Protein AF-A0AAX6MGK2-F1 (afdb_monomer)

Nearest PDB structures (foldseek):
  4ege-assembly1_A-2  TM=8.512E-01  e=3.157E-15  Mycobacterium ulcerans Agy99
  3q6d-assembly2_B  TM=7.902E-01  e=2.989E-15  Bacillus anthracis str. Ames
  2zsg-assembly1_A  TM=7.631E-01  e=6.710E-13  Thermotoga maritima
  5cnx-assembly1_C  TM=7.993E-01  e=3.656E-12  Escherichia coli K-12
  2zsg-assembly1_B  TM=7.264E-01  e=1.293E-12  Thermotoga maritima

Organism: NCBI:txid292717

Solvent-accessible surface area (backbone atoms only — not comparable to full-atom values): 29404 Å² total; per-residue (Å²): 134,86,83,88,82,92,86,81,92,78,87,82,80,83,76,84,64,81,64,64,61,55,55,52,50,52,51,51,52,51,52,48,49,52,51,48,51,51,50,54,50,47,64,74,63,58,76,74,76,64,63,60,71,60,34,34,48,45,17,34,57,49,33,68,72,65,62,68,50,51,75,73,42,61,81,86,51,63,67,53,32,52,50,52,36,19,52,40,15,45,23,30,58,76,68,75,37,58,30,40,39,38,40,65,29,58,70,30,27,64,47,38,69,34,40,33,55,78,77,40,78,84,62,93,65,95,68,70,51,34,46,37,42,27,56,42,69,46,98,87,67,52,58,35,50,46,68,35,33,38,34,45,48,93,46,49,72,57,64,71,67,57,70,52,67,67,94,57,99,61,84,50,67,49,66,32,56,97,89,52,60,60,42,48,50,55,56,70,28,81,89,34,42,64,56,74,71,72,43,95,84,60,57,57,31,32,34,37,43,94,84,45,56,65,70,56,57,49,43,36,36,73,52,52,37,43,67,44,66,78,49,72,61,48,52,45,55,74,49,56,70,51,74,60,53,48,31,42,52,46,22,41,43,50,45,52,54,44,40,54,59,28,31,57,84,42,66,58,66,61,38,28,26,45,55,54,35,52,37,50,51,51,32,44,46,74,75,72,50,56,81,71,48,68,46,43,27,56,52,81,45,47,77,35,94,84,56,62,101,78,67,43,68,59,60,42,48,56,54,39,39,37,37,37,43,36,23,47,70,44,73,44,47,46,72,52,72,39,83,55,75,61,66,68,61,46,52,51,52,52,51,54,51,49,48,52,52,50,12,23,52,44,20,58,71,40,77,46,92,94,53,48,66,64,57,24,38,50,37,22,48,47,47,33,38,78,72,72,45,43,88,73,65,84,68,76,64,57,51,30,68,55,91,43,72,78,44,90,82,93,77,76,71,81,52,58,54,73,44,55,46,53,68,78,59,58,74,57,57,53,74,67,52,64,84,58,91,86,92,78,84,78,83,47,76,69,53,53,50,50,49,54,50,47,52,51,46,53,53,45,52,73,73,35,67,72,60,41,56,55,52,51,59,55,59,74,72,52,91,83,64,90,60,57,68,68,52,48,62,51,50,50,54,51,51,52,53,52,49,57,49,51,52,54,34,60,75,67,75,56,130

Secondary structure (DSSP, 8-state):
-----------------THHHHHHHHHHHHHHHHHHHHHHHHHHH--PPP-HHHHHHHHHHHHTT--GGGTT--PPPHHHHHHHHHHHHHHHHHTT-SEEEE-SSHHHHHHHS--HHHH-SSS--SS--EEEEEEEE-TTS-EEEEEEEEEEGGGHHHHHHS----SSSS-EEEEE-TTS-HHHHHHHSTTTHHHHHHSTTPPPEEEEPTTS-HHHHHHHHHTT-EEE---HHHHHHHHS--HHHHHHHHHHHHHHHHHHHHHGGG--TT-BHHHHHHHHHHHHHHTTPPP-EEEEEEGGGGGSTT--TT-S-PBP-TT-EEEEEEEESEEEEEEEE-S-S-HHHHHHHHHHHHHHHHHHHHHHHT--TT--HHHHHHHHHHHHHHTT-GGG--S-S--B-SSSS-B--SS------TTTTTTTTTHHHHHHHTTS--S-PPPPHHHHHHHHHHHHHHHHHHH-HHHHHHHHHHHTT-TT-TTHHHHHHHHHHHHHHHHHHHHHHHHTT--

Foldseek 3Di:
DDDDDDDDDDDDDDDPDPVVVVVVVVVVVVVVVVVVVVVVVVVVPPPDADPLVQLLVQLQVLLVVDLCLCVLADDDDLVVLQVLLQLLLVLCVVVVAFKEKEDADLVCCSNFVGHPCLVPVPDDDPFDKMKIWGWDQDPVRRTGTDIAIEGAPVCLVVVQVRPGRDPDPGHHYQHDYPPDLSLLSVCVDPSCVCVVPPDDLQAHEYEYEPPPDPVVQVSNVVSRHRYDYDDPSNLVSQLDDDPNQVSVQSSQQVSLLSSCVSSVVSDDWFQWQQSSQVSSVSSCVSSPFAFDDKGKAWDPQVLPVVGDPPGGGDTDDQQIWMWIWGDRLETAIDTDGHDDDDPVVSVVVVVVLVLLLQLLVQLVVQPDPPRWLVNSQCSSLVSCVVVVNNVSPDDGQAAGHGSDHHDDDPTDDDDGNSSPNHVVVPQCVCVVVVVDDDDDDDDDPVNVVVVVVVVVLSVCVVPDVVVNVVVVVVVVPDPPDPPPPVVVVVVVVVVVVVVVVVVVCVVVVND

pLDDT: mean 74.24, std 23.6, range [22.73, 98.5]

Structure (mmCIF, N/CA/C/O backbone):
data_AF-A0AAX6MGK2-F1
#
_entry.id   AF-A0AAX6MGK2-F1
#
loop_
_atom_site.group_PDB
_atom_site.id
_atom_site.type_symbol
_atom_site.label_atom_id
_atom_site.label_alt_id
_atom_site.label_comp_id
_atom_site.label_asym_id
_atom_site.label_entity_id
_atom_site.label_seq_id
_atom_site.pdbx_PDB_ins_code
_atom_site.Cartn_x
_atom_site.Cartn_y
_atom_site.Cartn_z
_atom_site.occupancy
_atom_site.B_iso_or_equiv
_atom_site.auth_seq_id
_atom_site.auth_comp_id
_atom_site.auth_asym_id
_atom_site.auth_atom_id
_atom_site.pdbx_PDB_model_num
ATOM 1 N N . MET A 1 1 ? 2.601 -16.522 -126.688 1.00 38.81 1 MET A N 1
ATOM 2 C CA . MET A 1 1 ? 3.956 -15.929 -126.690 1.00 38.81 1 MET A CA 1
ATOM 3 C C . MET A 1 1 ? 4.496 -15.977 -125.257 1.00 38.81 1 MET A C 1
ATOM 5 O O . MET A 1 1 ? 4.706 -14.952 -124.638 1.00 38.81 1 MET A O 1
ATOM 9 N N . GLU A 1 2 ? 4.500 -17.105 -124.550 1.00 38.69 2 GLU A N 1
ATOM 10 C CA . GLU A 1 2 ? 5.307 -18.307 -124.795 1.00 38.69 2 GLU A CA 1
ATOM 11 C C . GLU A 1 2 ? 6.784 -17.973 -125.026 1.00 38.69 2 GLU A C 1
ATOM 13 O O . GLU A 1 2 ? 7.173 -17.649 -126.139 1.00 38.69 2 GLU A O 1
ATOM 18 N N . GLN A 1 3 ? 7.592 -18.045 -123.965 1.00 37.66 3 GLN A N 1
ATOM 19 C CA . GLN A 1 3 ? 8.682 -19.017 -123.922 1.00 37.66 3 GLN A CA 1
ATOM 20 C C . GLN A 1 3 ? 9.239 -19.191 -122.505 1.00 37.66 3 GLN A C 1
ATOM 22 O O . GLN A 1 3 ? 9.618 -18.255 -121.807 1.00 37.66 3 GLN A O 1
ATOM 27 N N . LEU A 1 4 ? 9.254 -20.461 -122.115 1.00 42.53 4 LEU A N 1
ATOM 28 C CA . LEU A 1 4 ? 9.792 -21.039 -120.896 1.00 42.53 4 LEU A CA 1
ATOM 29 C C . LEU A 1 4 ? 11.324 -20.984 -120.885 1.00 42.53 4 LEU A C 1
ATOM 31 O O . LEU A 1 4 ? 11.965 -21.328 -121.879 1.00 42.53 4 LEU A O 1
ATOM 35 N N . ARG A 1 5 ? 11.920 -20.754 -119.711 1.00 41.34 5 ARG A N 1
ATOM 36 C CA . ARG A 1 5 ? 13.213 -21.370 -119.383 1.00 41.34 5 ARG A CA 1
ATOM 37 C C . ARG A 1 5 ? 13.303 -21.716 -117.898 1.00 41.34 5 ARG A C 1
ATOM 39 O O . ARG A 1 5 ? 13.299 -20.848 -117.035 1.00 41.34 5 ARG A O 1
ATOM 46 N N . ARG A 1 6 ? 13.349 -23.027 -117.645 1.00 42.84 6 ARG A N 1
ATOM 47 C CA . ARG A 1 6 ? 13.585 -23.690 -116.356 1.00 42.84 6 ARG A CA 1
ATOM 48 C C . ARG A 1 6 ? 14.959 -23.344 -115.774 1.00 42.84 6 ARG A C 1
ATOM 50 O O . ARG A 1 6 ? 15.921 -23.272 -116.535 1.00 42.84 6 ARG A O 1
ATOM 57 N N . LYS A 1 7 ? 15.023 -23.266 -114.441 1.00 35.41 7 LYS A N 1
ATOM 58 C CA . LYS A 1 7 ? 16.108 -23.666 -113.511 1.00 35.41 7 LYS A CA 1
ATOM 59 C C . LYS A 1 7 ? 15.671 -23.235 -112.106 1.00 35.41 7 LYS A C 1
ATOM 61 O O . LYS A 1 7 ? 15.068 -22.182 -111.979 1.00 35.41 7 LYS A O 1
ATOM 66 N N . ASP A 1 8 ? 15.955 -23.887 -110.995 1.00 35.25 8 ASP A N 1
ATOM 67 C CA . ASP A 1 8 ? 16.291 -25.261 -110.640 1.00 35.25 8 ASP A CA 1
ATOM 68 C C . ASP A 1 8 ? 15.929 -25.337 -109.145 1.00 35.25 8 ASP A C 1
ATOM 70 O O . ASP A 1 8 ? 16.086 -24.361 -108.406 1.00 35.25 8 ASP A O 1
ATOM 74 N N . SER A 1 9 ? 15.391 -26.465 -108.696 1.00 43.41 9 SER A N 1
ATOM 75 C CA . SER A 1 9 ? 15.023 -26.699 -107.300 1.00 43.41 9 SER A CA 1
ATOM 76 C C . SER A 1 9 ? 16.259 -26.834 -106.410 1.00 43.41 9 SER A C 1
ATOM 78 O O . SER A 1 9 ? 17.111 -27.680 -106.677 1.00 43.41 9 SER A O 1
ATOM 80 N N . SER A 1 10 ? 16.305 -26.123 -105.281 1.00 35.56 10 SER A N 1
ATOM 81 C CA . SER A 1 10 ? 17.095 -26.576 -104.131 1.00 35.56 10 SER A CA 1
ATOM 82 C C . SER A 1 10 ? 16.361 -26.282 -102.822 1.00 35.56 10 SER A C 1
ATOM 84 O O . SER A 1 10 ? 16.003 -25.148 -102.514 1.00 35.56 10 SER A O 1
ATOM 86 N N . SER A 1 11 ? 16.083 -27.347 -102.068 1.00 44.97 11 SER A N 1
ATOM 87 C CA . SER A 1 11 ? 15.509 -27.295 -100.727 1.00 44.97 11 SER A CA 1
ATOM 88 C C . SER A 1 11 ? 16.603 -26.946 -99.714 1.00 44.97 11 SER A C 1
ATOM 90 O O . SER A 1 11 ? 17.509 -27.753 -99.483 1.00 44.97 11 SER A O 1
ATOM 92 N N . SER A 1 12 ? 16.523 -25.787 -99.062 1.00 36.66 12 SER A N 1
ATOM 93 C CA . SER A 1 12 ? 17.403 -25.466 -97.937 1.00 36.66 12 SER A CA 1
ATOM 94 C C . SER A 1 12 ? 16.813 -26.002 -96.629 1.00 36.66 12 SER A C 1
ATOM 96 O O . SER A 1 12 ? 15.863 -25.443 -96.083 1.00 36.66 12 SER A O 1
ATOM 98 N N . ARG A 1 13 ? 17.403 -27.077 -96.092 1.00 44.59 13 ARG A N 1
ATOM 99 C CA . ARG A 1 13 ? 17.246 -27.465 -94.682 1.00 44.59 13 ARG A CA 1
ATOM 100 C C . ARG A 1 13 ? 17.806 -26.341 -93.802 1.00 44.59 13 ARG A C 1
ATOM 102 O O . ARG A 1 13 ? 19.008 -26.083 -93.836 1.00 44.59 13 ARG A O 1
ATOM 109 N N . HIS A 1 14 ? 16.967 -25.700 -92.991 1.00 41.91 14 HIS A N 1
ATOM 110 C CA . HIS A 1 14 ? 17.429 -24.814 -91.921 1.00 41.91 14 HIS A CA 1
ATOM 111 C C . HIS A 1 14 ? 18.145 -25.635 -90.838 1.00 41.91 14 HIS A C 1
ATOM 113 O O . HIS A 1 14 ? 17.518 -26.298 -90.016 1.00 41.91 14 HIS A O 1
ATOM 119 N N . ARG A 1 15 ? 19.482 -25.589 -90.836 1.00 45.56 15 ARG A N 1
ATOM 120 C CA . ARG A 1 15 ? 20.291 -25.941 -89.664 1.00 45.56 15 ARG A CA 1
ATOM 121 C C . ARG A 1 15 ? 20.139 -24.828 -88.629 1.00 45.56 15 ARG A C 1
ATOM 123 O O . ARG A 1 15 ? 20.604 -23.713 -88.849 1.00 45.56 15 ARG A O 1
ATOM 130 N N . VAL A 1 16 ? 19.515 -25.143 -87.497 1.00 47.78 16 VAL A N 1
ATOM 131 C CA . VAL A 1 16 ? 19.568 -24.319 -86.283 1.00 47.78 16 VAL A CA 1
ATOM 132 C C . VAL A 1 16 ? 21.021 -24.306 -85.803 1.00 47.78 16 VAL A C 1
ATOM 134 O O . VAL A 1 16 ? 21.562 -25.339 -85.417 1.00 47.78 16 VAL A O 1
ATOM 137 N N . GLY A 1 17 ? 21.683 -23.153 -85.903 1.00 44.97 17 GLY A N 1
ATOM 138 C CA . GLY A 1 17 ? 23.066 -22.982 -85.461 1.00 44.97 17 GLY A CA 1
ATOM 139 C C . GLY A 1 17 ? 23.218 -23.081 -83.931 1.00 44.97 17 GLY A C 1
ATOM 140 O O . GLY A 1 17 ? 22.288 -22.736 -83.197 1.00 44.97 17 GLY A O 1
ATOM 141 N N . PRO A 1 18 ? 24.404 -23.471 -83.424 1.00 51.97 18 PRO A N 1
ATOM 142 C CA . PRO A 1 18 ? 24.682 -23.738 -82.003 1.00 51.97 18 PRO A CA 1
ATOM 143 C C . PRO A 1 18 ? 24.694 -22.481 -81.106 1.00 51.97 18 PRO A C 1
ATOM 145 O O . PRO A 1 18 ? 25.080 -22.541 -79.941 1.00 51.97 18 PRO A O 1
ATOM 148 N N . HIS A 1 19 ? 24.279 -21.325 -81.627 1.00 51.34 19 HIS A N 1
ATOM 149 C CA . HIS A 1 19 ? 24.293 -20.054 -80.904 1.00 51.34 19 HIS A CA 1
ATOM 150 C C . HIS A 1 19 ? 23.046 -19.821 -80.036 1.00 51.34 19 HIS A C 1
ATOM 152 O O . HIS A 1 19 ? 23.137 -19.098 -79.047 1.00 51.34 19 HIS A O 1
ATOM 158 N N . ARG A 1 20 ? 21.903 -20.463 -80.332 1.00 52.72 20 ARG A N 1
ATOM 159 C CA . ARG A 1 20 ? 20.677 -20.316 -79.517 1.00 52.72 20 ARG A CA 1
ATOM 160 C C . ARG A 1 20 ? 20.746 -21.045 -78.169 1.00 52.72 20 ARG A C 1
ATOM 162 O O . ARG A 1 20 ? 20.184 -20.556 -77.197 1.00 52.72 20 ARG A O 1
ATOM 169 N N . SER A 1 21 ? 21.459 -22.169 -78.084 1.00 55.44 21 SER A N 1
ATOM 170 C CA . SER A 1 21 ? 21.598 -22.944 -76.841 1.00 55.44 21 SER A CA 1
ATOM 171 C C . SER A 1 21 ? 22.522 -22.269 -75.825 1.00 55.44 21 SER A C 1
ATOM 173 O O . SER A 1 21 ? 22.240 -22.297 -74.632 1.00 55.44 21 SER A O 1
ATOM 175 N N . ARG A 1 22 ? 23.584 -21.592 -76.282 1.00 56.94 22 ARG A N 1
ATOM 176 C CA . ARG A 1 22 ? 24.509 -20.856 -75.402 1.00 56.94 22 ARG A CA 1
ATOM 177 C C . ARG A 1 22 ? 23.840 -19.673 -74.696 1.00 56.94 22 ARG A C 1
ATOM 179 O O . ARG A 1 22 ? 24.077 -19.478 -73.511 1.00 56.94 22 ARG A O 1
ATOM 186 N N . GLY A 1 23 ? 22.967 -18.935 -75.387 1.00 66.31 23 GLY A N 1
ATOM 187 C CA . GLY A 1 23 ? 22.207 -17.833 -74.781 1.00 66.31 23 GLY A CA 1
ATOM 188 C C . GLY A 1 23 ? 21.216 -18.299 -73.708 1.00 66.31 23 GLY A C 1
ATOM 189 O O . GLY A 1 23 ? 21.108 -17.668 -72.661 1.00 66.31 23 GLY A O 1
ATOM 190 N N . LEU A 1 24 ? 20.555 -19.441 -73.929 1.00 68.31 24 LEU A N 1
ATOM 191 C CA . LEU A 1 24 ? 19.639 -20.052 -72.956 1.00 68.31 24 LEU A CA 1
ATOM 192 C C . LEU A 1 24 ? 20.361 -20.548 -71.697 1.00 68.31 24 LEU A C 1
ATOM 194 O O . LEU A 1 24 ? 19.859 -20.357 -70.595 1.00 68.31 24 LEU A O 1
ATOM 198 N N . VAL A 1 25 ? 21.552 -21.135 -71.846 1.00 73.25 25 VAL A N 1
ATOM 199 C CA . VAL A 1 25 ? 22.365 -21.581 -70.702 1.00 73.25 25 VAL A CA 1
ATOM 200 C C . VAL A 1 25 ? 22.858 -20.388 -69.880 1.00 73.25 25 VAL A C 1
ATOM 202 O O . VAL A 1 25 ? 22.762 -20.416 -68.658 1.00 73.25 25 VAL A O 1
ATOM 205 N N . ILE A 1 26 ? 23.317 -19.312 -70.528 1.00 75.94 26 ILE A N 1
ATOM 206 C CA . ILE A 1 26 ? 23.750 -18.091 -69.828 1.00 75.94 26 ILE A CA 1
ATOM 207 C C . ILE A 1 26 ? 22.575 -17.440 -69.083 1.00 75.94 26 ILE A C 1
ATOM 209 O O . ILE A 1 26 ? 22.723 -17.060 -67.923 1.00 75.94 26 ILE A O 1
ATOM 213 N N . ALA A 1 27 ? 21.396 -17.363 -69.707 1.00 78.38 27 ALA A N 1
ATOM 214 C CA . ALA A 1 27 ? 20.196 -16.830 -69.064 1.00 78.38 27 ALA A CA 1
ATOM 215 C C . ALA A 1 27 ? 19.750 -17.681 -67.861 1.00 78.38 27 ALA A C 1
ATOM 217 O O . ALA A 1 27 ? 19.409 -17.128 -66.818 1.00 78.38 27 ALA A O 1
ATOM 218 N N . ALA A 1 28 ? 19.806 -19.012 -67.968 1.00 79.94 28 ALA A N 1
ATOM 219 C CA . ALA A 1 28 ? 19.473 -19.915 -66.867 1.00 79.94 28 ALA A CA 1
ATOM 220 C C . ALA A 1 28 ? 20.452 -19.783 -65.688 1.00 79.94 28 ALA A C 1
ATOM 222 O O . ALA A 1 28 ? 20.023 -19.755 -64.538 1.00 79.94 28 ALA A O 1
ATOM 223 N N . VAL A 1 29 ? 21.754 -19.637 -65.962 1.00 82.56 29 VAL A N 1
ATOM 224 C CA . VAL A 1 29 ? 22.772 -19.411 -64.924 1.00 82.56 29 VAL A CA 1
ATOM 225 C C . VAL A 1 29 ? 22.572 -18.055 -64.246 1.00 82.56 29 VAL A C 1
ATOM 227 O O . VAL A 1 29 ? 22.655 -17.978 -63.024 1.00 82.56 29 VAL A O 1
ATOM 230 N N . LEU A 1 30 ? 22.265 -16.993 -64.995 1.00 82.44 30 LEU A N 1
ATOM 231 C CA . LEU A 1 30 ? 21.985 -15.674 -64.415 1.00 82.44 30 LEU A CA 1
ATOM 232 C C . LEU A 1 30 ? 20.725 -15.687 -63.544 1.00 82.44 30 LEU A C 1
ATOM 234 O O . LEU A 1 30 ? 20.763 -15.184 -62.426 1.00 82.44 30 LEU A O 1
ATOM 238 N N . LEU A 1 31 ? 19.640 -16.309 -64.010 1.00 84.19 31 LEU A N 1
ATOM 239 C CA . LEU A 1 31 ? 18.410 -16.449 -63.228 1.00 84.19 31 LEU A CA 1
ATOM 240 C C . LEU A 1 31 ? 18.627 -17.293 -61.970 1.00 84.19 31 LEU A C 1
ATOM 242 O O . LEU A 1 31 ? 18.118 -16.933 -60.915 1.00 84.19 31 LEU A O 1
ATOM 246 N N . PHE A 1 32 ? 19.421 -18.362 -62.053 1.00 87.00 32 PHE A N 1
ATOM 247 C CA . PHE A 1 32 ? 19.792 -19.159 -60.886 1.00 87.00 32 PHE A CA 1
ATOM 248 C C . PHE A 1 32 ? 20.632 -18.355 -59.890 1.00 87.00 32 PHE A C 1
ATOM 250 O O . PHE A 1 32 ? 20.370 -18.427 -58.698 1.00 87.00 32 PHE A O 1
ATOM 257 N N . ASN A 1 33 ? 21.592 -17.548 -60.351 1.00 83.81 33 ASN A N 1
ATOM 258 C CA . ASN A 1 33 ? 22.392 -16.697 -59.466 1.00 83.81 33 ASN A CA 1
ATOM 259 C C . ASN A 1 33 ? 21.555 -15.586 -58.824 1.00 83.81 33 ASN A C 1
ATOM 261 O O . ASN A 1 33 ? 21.722 -15.324 -57.641 1.00 83.81 33 ASN A O 1
ATOM 265 N N . ILE A 1 34 ? 20.627 -14.968 -59.559 1.00 86.31 34 ILE A N 1
ATOM 266 C CA . ILE A 1 34 ? 19.696 -13.975 -59.003 1.00 86.31 34 ILE A CA 1
ATOM 267 C C . ILE A 1 34 ? 18.765 -14.637 -57.983 1.00 86.31 34 ILE A C 1
ATOM 269 O O . ILE A 1 34 ? 18.594 -14.107 -56.891 1.00 86.31 34 ILE A O 1
ATOM 273 N N . ALA A 1 35 ? 18.213 -15.812 -58.298 1.00 83.56 35 ALA A N 1
ATOM 274 C CA . ALA A 1 35 ? 17.370 -16.569 -57.380 1.00 83.56 35 ALA A CA 1
ATOM 275 C C . ALA A 1 35 ? 18.150 -17.001 -56.130 1.00 83.56 35 ALA A C 1
ATOM 277 O O . ALA A 1 35 ? 17.663 -16.812 -55.022 1.00 83.56 35 ALA A O 1
ATOM 278 N N . TRP A 1 36 ? 19.380 -17.495 -56.287 1.00 81.56 36 TRP A N 1
ATOM 279 C CA . TRP A 1 36 ? 20.270 -17.880 -55.193 1.00 81.56 36 TRP A CA 1
ATOM 280 C C . TRP A 1 36 ? 20.634 -16.686 -54.312 1.00 81.56 36 TRP A C 1
ATOM 282 O O . TRP A 1 36 ? 20.471 -16.767 -53.103 1.00 81.56 36 TRP A O 1
ATOM 292 N N . LEU A 1 37 ? 21.034 -15.557 -54.907 1.00 79.94 37 LEU A N 1
ATOM 293 C CA . LEU A 1 37 ? 21.334 -14.321 -54.181 1.00 79.94 37 LEU A CA 1
ATOM 294 C C . LEU A 1 37 ? 20.099 -13.778 -53.462 1.00 79.94 37 LEU A C 1
ATOM 296 O O . LEU A 1 37 ? 20.199 -13.368 -52.310 1.00 79.94 37 LEU A O 1
ATOM 300 N N . SER A 1 38 ? 18.928 -13.820 -54.105 1.00 72.06 38 SER A N 1
ATOM 301 C CA . SER A 1 38 ? 17.669 -13.427 -53.473 1.00 72.06 38 SER A CA 1
ATOM 302 C C . SER A 1 38 ? 17.308 -14.367 -52.324 1.00 72.06 38 SER A C 1
ATOM 304 O O . SER A 1 38 ? 16.946 -13.896 -51.256 1.00 72.06 38 SER A O 1
ATOM 306 N N . TRP A 1 39 ? 17.506 -15.678 -52.474 1.00 72.56 39 TRP A N 1
ATOM 307 C CA . TRP A 1 39 ? 17.258 -16.677 -51.437 1.00 72.56 39 TRP A CA 1
ATOM 308 C C . TRP A 1 39 ? 18.215 -16.510 -50.253 1.00 72.56 39 TRP A C 1
ATOM 310 O O . TRP A 1 39 ? 17.771 -16.508 -49.109 1.00 72.56 39 TRP A O 1
ATOM 320 N N . THR A 1 40 ? 19.514 -16.311 -50.496 1.00 66.88 40 THR A N 1
ATOM 321 C CA . THR A 1 40 ? 20.500 -16.057 -49.435 1.00 66.88 40 THR A CA 1
ATOM 322 C C . THR A 1 40 ? 20.258 -14.724 -48.746 1.00 66.88 40 THR A C 1
ATOM 324 O O . THR A 1 40 ? 20.380 -14.651 -47.530 1.00 66.88 40 THR A O 1
ATOM 327 N N . TRP A 1 41 ? 19.853 -13.692 -49.492 1.00 65.12 41 TRP A N 1
ATOM 328 C CA . TRP A 1 41 ? 19.468 -12.405 -48.923 1.00 65.12 41 TRP A CA 1
ATOM 329 C C . TRP A 1 41 ? 18.216 -12.553 -48.058 1.00 65.12 41 TRP A C 1
ATOM 331 O O . TRP A 1 41 ? 18.207 -12.084 -46.927 1.00 65.12 41 TRP A O 1
ATOM 341 N N . THR A 1 42 ? 17.211 -13.299 -48.524 1.00 59.22 42 THR A N 1
ATOM 342 C CA . THR A 1 42 ? 15.993 -13.569 -47.749 1.00 59.22 42 THR A CA 1
ATOM 343 C C . THR A 1 42 ? 16.327 -14.351 -46.481 1.00 59.22 42 THR A C 1
ATOM 345 O O . THR A 1 42 ? 15.925 -13.924 -45.413 1.00 59.22 42 THR A O 1
ATOM 348 N N . LEU A 1 43 ? 17.132 -15.421 -46.554 1.00 58.22 43 LEU A N 1
ATOM 349 C CA . LEU A 1 43 ? 17.574 -16.194 -45.383 1.00 58.22 43 LEU A CA 1
ATOM 350 C C . LEU A 1 43 ? 18.427 -15.380 -44.399 1.00 58.22 43 LEU A C 1
ATOM 352 O O . LEU A 1 43 ? 18.300 -15.576 -43.196 1.00 58.22 43 LEU A O 1
ATOM 356 N N . GLN A 1 44 ? 19.270 -14.464 -44.884 1.00 55.19 44 GLN A N 1
ATOM 357 C CA . GLN A 1 44 ? 20.040 -13.548 -44.031 1.00 55.19 44 GLN A CA 1
ATOM 358 C C . GLN A 1 44 ? 19.176 -12.441 -43.406 1.00 55.19 44 GLN A C 1
ATOM 360 O O . GLN A 1 44 ? 19.581 -11.862 -42.403 1.00 55.19 44 GLN A O 1
ATOM 365 N N . HIS A 1 45 ? 18.002 -12.149 -43.978 1.00 52.56 45 HIS A N 1
ATOM 366 C CA . HIS A 1 45 ? 17.087 -11.097 -43.518 1.00 52.56 45 HIS A CA 1
ATOM 367 C C . HIS A 1 45 ? 15.781 -11.641 -42.916 1.00 52.56 45 HIS A C 1
ATOM 369 O O . HIS A 1 45 ? 14.929 -10.848 -42.506 1.00 52.56 45 HIS A O 1
ATOM 375 N N . VAL A 1 46 ? 15.619 -12.966 -42.787 1.00 50.56 46 VAL A N 1
ATOM 376 C CA . VAL A 1 46 ? 14.633 -13.546 -41.868 1.00 50.56 46 VAL A CA 1
ATOM 377 C C . VAL A 1 46 ? 15.136 -13.234 -40.463 1.00 50.56 46 VAL A C 1
ATOM 379 O O . VAL A 1 46 ? 15.961 -13.957 -39.910 1.00 50.56 46 VAL A O 1
ATOM 382 N N . LYS A 1 47 ? 14.671 -12.118 -39.891 1.00 54.78 47 LYS A N 1
ATOM 383 C CA . LYS A 1 47 ? 14.851 -11.836 -38.466 1.00 54.78 47 LYS A CA 1
ATOM 384 C C . LYS A 1 47 ? 14.175 -12.972 -37.701 1.00 54.78 47 LYS A C 1
ATOM 386 O O . LYS A 1 47 ? 12.949 -13.047 -37.687 1.00 54.78 47 LYS A O 1
ATOM 391 N N . SER A 1 48 ? 14.966 -13.877 -37.129 1.00 64.31 48 SER A N 1
ATOM 392 C CA . SER A 1 48 ? 14.451 -14.883 -36.204 1.00 64.31 48 SER A CA 1
ATOM 393 C C . SER A 1 48 ? 13.793 -14.156 -35.039 1.00 64.31 48 SER A C 1
ATOM 395 O O . SER A 1 48 ? 14.414 -13.262 -34.459 1.00 64.31 48 SER A O 1
ATOM 397 N N . GLU A 1 49 ? 12.554 -14.514 -34.712 1.00 72.94 49 GLU A N 1
ATOM 398 C CA . GLU A 1 49 ? 11.921 -14.005 -33.499 1.00 72.94 49 GLU A CA 1
ATOM 399 C C . GLU A 1 49 ? 12.774 -14.363 -32.271 1.00 72.94 49 GLU A C 1
ATOM 401 O O . GLU A 1 49 ? 13.440 -15.407 -32.268 1.00 72.94 49 GLU A O 1
ATOM 406 N N . PRO A 1 50 ? 12.827 -13.480 -31.260 1.00 79.00 50 PRO A N 1
ATOM 407 C CA . PRO A 1 50 ? 13.609 -13.735 -30.063 1.00 79.00 50 PRO A CA 1
ATOM 408 C C . PRO A 1 50 ? 13.088 -14.978 -29.333 1.00 79.00 50 PRO A C 1
ATOM 410 O O . PRO A 1 50 ? 11.887 -15.176 -29.178 1.00 79.00 50 PRO A O 1
ATOM 413 N N . ASP A 1 51 ? 14.010 -15.815 -28.856 1.00 91.12 51 ASP A N 1
ATOM 414 C CA . ASP A 1 51 ? 13.684 -16.944 -27.983 1.00 91.12 51 ASP A CA 1
ATOM 415 C C . ASP A 1 51 ? 13.381 -16.416 -26.572 1.00 91.12 51 ASP A C 1
ATOM 417 O O . ASP A 1 51 ? 14.278 -16.284 -25.733 1.00 91.12 51 ASP A O 1
ATOM 421 N N . ILE A 1 52 ? 12.113 -16.065 -26.339 1.00 94.19 52 ILE A N 1
ATOM 422 C CA . ILE A 1 52 ? 11.624 -15.487 -25.078 1.00 94.19 52 ILE A CA 1
ATOM 423 C C . ILE A 1 52 ? 11.947 -16.411 -23.898 1.00 94.19 52 ILE A C 1
ATOM 425 O O . ILE A 1 52 ? 12.412 -15.947 -22.859 1.00 94.19 52 ILE A O 1
ATOM 429 N N . ALA A 1 53 ? 11.795 -17.729 -24.066 1.00 95.12 53 ALA A N 1
ATOM 430 C CA . ALA A 1 53 ? 12.061 -18.699 -23.006 1.00 95.12 53 ALA A CA 1
ATOM 431 C C . ALA A 1 53 ? 13.539 -18.704 -22.584 1.00 95.12 53 ALA A C 1
ATOM 433 O O . ALA A 1 53 ? 13.853 -18.854 -21.400 1.00 95.12 53 ALA A O 1
ATOM 434 N N . ARG A 1 54 ? 14.459 -18.516 -23.538 1.00 96.25 54 ARG A N 1
ATOM 435 C CA . ARG A 1 54 ? 15.889 -18.362 -23.243 1.00 96.25 54 ARG A CA 1
ATOM 436 C C . ARG A 1 54 ? 16.182 -17.064 -22.491 1.00 96.25 54 ARG A C 1
ATOM 438 O O . ARG A 1 54 ? 16.966 -17.095 -21.545 1.00 96.25 54 ARG A O 1
ATOM 445 N N . VAL A 1 55 ? 15.570 -15.947 -22.892 1.00 95.50 55 VAL A N 1
ATOM 446 C CA . VAL A 1 55 ? 15.747 -14.646 -22.217 1.00 95.50 55 VAL A CA 1
ATOM 447 C C . VAL A 1 55 ? 15.210 -14.703 -20.789 1.00 95.50 55 VAL A C 1
ATOM 449 O O . VAL A 1 55 ? 15.907 -14.306 -19.859 1.00 95.50 55 VAL A O 1
ATOM 452 N N . GLN A 1 56 ? 14.019 -15.272 -20.603 1.00 97.75 56 GLN A N 1
ATOM 453 C CA . GLN A 1 56 ? 13.416 -15.461 -19.288 1.00 97.75 56 GLN A CA 1
ATOM 454 C C . GLN A 1 56 ? 14.306 -16.301 -18.370 1.00 97.75 56 GLN A C 1
ATOM 456 O O . GLN A 1 56 ? 14.524 -15.937 -17.218 1.00 97.75 56 GLN A O 1
ATOM 461 N N . ARG A 1 57 ? 14.861 -17.408 -18.881 1.00 98.00 57 ARG A N 1
ATOM 462 C CA . ARG A 1 57 ? 15.776 -18.250 -18.103 1.00 98.00 57 ARG A CA 1
ATOM 463 C C . ARG A 1 57 ? 17.041 -17.495 -17.702 1.00 98.00 57 ARG A C 1
ATOM 465 O O . ARG A 1 57 ? 17.424 -17.568 -16.548 1.00 98.00 57 ARG A O 1
ATOM 472 N N . CYS A 1 58 ? 17.631 -16.729 -18.621 1.00 97.94 58 CYS A N 1
ATOM 473 C CA . CYS A 1 58 ? 18.777 -15.868 -18.321 1.00 97.94 58 CYS A CA 1
ATOM 474 C C . CYS A 1 58 ? 18.465 -14.872 -17.189 1.00 97.94 58 CYS A C 1
ATOM 476 O O . CYS A 1 58 ? 19.251 -14.755 -16.254 1.00 97.94 58 CYS A O 1
ATOM 478 N N . ALA A 1 59 ? 17.309 -14.201 -17.237 1.00 96.50 59 ALA A N 1
ATOM 479 C CA . ALA A 1 59 ? 16.912 -13.231 -16.216 1.00 96.50 59 ALA A CA 1
ATOM 480 C C . ALA A 1 59 ? 16.710 -13.884 -14.836 1.00 9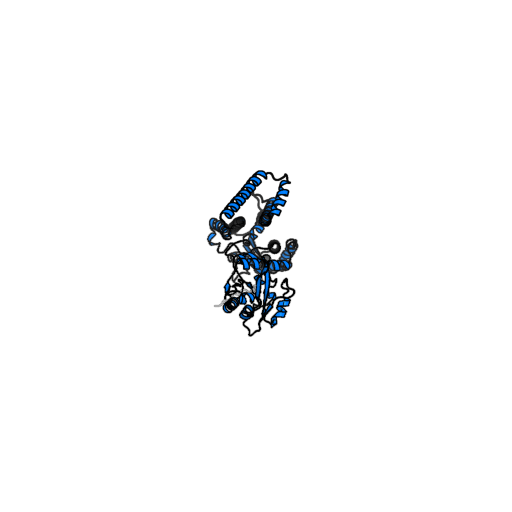6.50 59 ALA A C 1
ATOM 482 O O . ALA A 1 59 ? 17.207 -13.370 -13.834 1.00 96.50 59 ALA A O 1
ATOM 483 N N . ILE A 1 60 ? 16.036 -15.039 -14.794 1.00 98.12 60 ILE A N 1
ATOM 484 C CA . ILE A 1 60 ? 15.825 -15.816 -13.565 1.00 98.12 60 ILE A CA 1
ATOM 485 C C . ILE A 1 60 ? 17.162 -16.317 -13.008 1.00 98.12 60 ILE A C 1
ATOM 487 O O . ILE A 1 60 ? 17.448 -16.088 -11.837 1.00 98.12 60 ILE A O 1
ATOM 491 N N . ASP A 1 61 ? 17.997 -16.953 -13.831 1.00 98.12 61 ASP A N 1
ATOM 492 C CA . ASP A 1 61 ? 19.286 -17.499 -13.395 1.00 98.12 61 ASP A CA 1
ATOM 493 C C . ASP A 1 61 ? 20.196 -16.388 -12.836 1.00 98.12 61 ASP A C 1
ATOM 495 O O . ASP A 1 61 ? 20.829 -16.572 -11.796 1.00 98.12 61 ASP A O 1
ATOM 499 N N . ASN A 1 62 ? 20.208 -15.209 -13.474 1.00 97.50 62 ASN A N 1
ATOM 500 C CA . ASN A 1 62 ? 20.946 -14.040 -12.992 1.00 97.50 62 ASN A CA 1
ATOM 501 C C . ASN A 1 62 ? 20.408 -13.519 -11.651 1.00 97.50 62 ASN A C 1
ATOM 503 O O . ASN A 1 62 ? 21.198 -13.152 -10.786 1.00 97.50 62 ASN A O 1
ATOM 507 N N . LEU A 1 63 ? 19.084 -13.476 -11.461 1.00 95.50 63 LEU A N 1
ATOM 508 C CA . LEU A 1 63 ? 18.480 -13.025 -10.203 1.00 95.50 63 LEU A CA 1
ATOM 509 C C . LEU A 1 63 ? 18.773 -14.003 -9.056 1.00 95.50 63 LEU A C 1
ATOM 511 O O . LEU A 1 63 ? 19.055 -13.581 -7.940 1.00 95.50 63 LEU A O 1
ATOM 515 N N . HIS A 1 64 ? 18.756 -15.308 -9.333 1.00 97.62 64 HIS A N 1
ATOM 516 C CA . HIS A 1 64 ? 19.060 -16.352 -8.346 1.00 97.62 64 HIS A CA 1
ATOM 517 C C . HIS A 1 64 ? 20.545 -16.431 -7.970 1.00 97.62 64 HIS A C 1
ATOM 519 O O . HIS A 1 64 ? 20.895 -17.178 -7.056 1.00 97.62 64 HIS A O 1
ATOM 525 N N . ALA A 1 65 ? 21.420 -15.663 -8.627 1.00 96.12 65 ALA A N 1
ATOM 526 C CA . ALA A 1 65 ? 22.834 -15.599 -8.272 1.00 96.12 65 ALA A CA 1
ATOM 527 C C . ALA A 1 65 ? 23.065 -15.003 -6.871 1.00 96.12 65 ALA A C 1
ATOM 529 O O . ALA A 1 65 ? 24.011 -15.406 -6.193 1.00 96.12 65 ALA A O 1
ATOM 530 N N . ASP A 1 66 ? 22.206 -14.077 -6.431 1.00 93.56 66 ASP A N 1
ATOM 531 C CA . ASP A 1 66 ? 22.256 -13.485 -5.093 1.00 93.56 66 ASP A CA 1
ATOM 532 C C . ASP A 1 66 ? 20.854 -13.087 -4.607 1.00 93.56 66 ASP A C 1
ATOM 534 O O . ASP A 1 66 ? 20.233 -12.159 -5.122 1.00 93.56 66 ASP A O 1
ATOM 538 N N . LEU A 1 67 ? 20.376 -13.786 -3.574 1.00 94.44 67 LEU A N 1
ATOM 539 C CA . LEU A 1 67 ? 19.096 -13.525 -2.909 1.00 94.44 67 LEU A CA 1
ATOM 540 C C . LEU A 1 67 ? 19.269 -12.979 -1.482 1.00 94.44 67 LEU A C 1
ATOM 542 O O . LEU A 1 67 ? 18.314 -12.979 -0.705 1.00 94.44 67 LEU A O 1
ATOM 546 N N . SER A 1 68 ? 20.462 -12.486 -1.128 1.00 93.44 68 SER A N 1
ATOM 547 C CA . SER A 1 68 ? 20.774 -11.958 0.213 1.00 93.44 68 SER A CA 1
ATOM 548 C C . SER A 1 68 ? 19.876 -10.792 0.646 1.00 93.44 68 SER A C 1
ATOM 550 O O . SER A 1 68 ? 19.700 -10.537 1.838 1.00 93.44 68 SER A O 1
ATOM 552 N N . PHE A 1 69 ? 19.218 -10.111 -0.301 1.00 86.62 69 PHE A N 1
ATOM 553 C CA . PHE A 1 69 ? 18.216 -9.083 -0.009 1.00 86.62 69 PHE A CA 1
ATOM 554 C C . PHE A 1 69 ? 16.990 -9.610 0.760 1.00 86.62 69 PHE A C 1
ATOM 556 O O . PHE A 1 69 ? 16.236 -8.805 1.306 1.00 86.62 69 PHE A O 1
ATOM 563 N N . LEU A 1 70 ? 16.787 -10.931 0.829 1.00 86.88 70 LEU A N 1
ATOM 564 C CA . LEU A 1 70 ? 15.731 -11.567 1.620 1.00 86.88 70 LEU A CA 1
ATOM 565 C C . LEU A 1 70 ? 16.132 -11.826 3.081 1.00 86.88 70 LEU A C 1
ATOM 567 O O . LEU A 1 70 ? 15.247 -11.974 3.921 1.00 86.88 70 LEU A O 1
ATOM 571 N N . ASP A 1 71 ? 17.427 -11.845 3.410 1.00 89.38 71 ASP A N 1
ATOM 572 C CA . ASP A 1 71 ? 17.929 -12.337 4.705 1.00 89.38 71 ASP A CA 1
ATOM 573 C C . ASP A 1 71 ? 17.446 -11.505 5.906 1.00 89.38 71 ASP A C 1
ATOM 575 O O . ASP A 1 71 ? 17.270 -12.023 7.010 1.00 89.38 71 ASP A O 1
ATOM 579 N N . GLY A 1 72 ? 17.220 -10.203 5.700 1.00 83.00 72 GLY A N 1
ATOM 580 C CA . GLY A 1 72 ? 16.734 -9.279 6.731 1.00 83.00 72 GLY A CA 1
ATOM 581 C C . GLY A 1 72 ? 15.210 -9.250 6.898 1.00 83.00 72 GLY A C 1
ATOM 582 O O . GLY A 1 72 ? 14.711 -8.692 7.877 1.00 83.00 72 GLY A O 1
ATOM 583 N N . ALA A 1 73 ? 14.455 -9.834 5.964 1.00 82.06 73 ALA A N 1
ATOM 584 C CA . ALA A 1 73 ? 13.000 -9.784 5.974 1.00 82.06 73 ALA A CA 1
ATOM 585 C C . ALA A 1 73 ? 12.412 -10.845 6.909 1.00 82.06 73 ALA A C 1
ATOM 587 O O . ALA A 1 73 ? 12.760 -12.022 6.870 1.00 82.06 73 ALA A O 1
ATOM 588 N N . SER A 1 74 ? 11.462 -10.442 7.750 1.00 85.44 74 SER A N 1
ATOM 589 C CA . SER A 1 74 ? 10.713 -11.362 8.605 1.00 85.44 74 SER A CA 1
ATOM 590 C C . SER A 1 74 ? 9.241 -10.965 8.662 1.00 85.44 74 SER A C 1
ATOM 592 O O . SER A 1 74 ? 8.937 -9.770 8.645 1.00 85.44 74 SER A O 1
ATOM 594 N N . PRO A 1 75 ? 8.313 -11.936 8.756 1.00 87.06 75 PRO A N 1
ATOM 595 C CA . PRO A 1 75 ? 6.899 -11.631 8.921 1.00 87.06 75 PRO A CA 1
ATOM 596 C C . PRO A 1 75 ? 6.642 -10.759 10.151 1.00 87.06 75 PRO A C 1
ATOM 598 O O . PRO A 1 75 ? 7.265 -10.934 11.203 1.00 87.06 75 PRO A O 1
ATOM 601 N N . ILE A 1 76 ? 5.668 -9.856 10.034 1.00 90.81 76 ILE A N 1
ATOM 602 C CA . ILE A 1 76 ? 5.226 -9.022 11.150 1.00 90.81 76 ILE A CA 1
ATOM 603 C C . ILE A 1 76 ? 4.734 -9.916 12.292 1.00 90.81 76 ILE A C 1
ATOM 605 O O . ILE A 1 76 ? 3.883 -10.790 12.120 1.00 90.81 76 ILE A O 1
ATOM 609 N N . SER A 1 77 ? 5.277 -9.695 13.488 1.00 94.06 77 SER A N 1
ATOM 610 C CA . SER A 1 77 ? 4.930 -10.508 14.653 1.00 94.06 77 SER A CA 1
ATOM 611 C C . SER A 1 77 ? 3.507 -10.220 15.146 1.00 94.06 77 SER A C 1
ATOM 613 O O . SER A 1 77 ? 3.030 -9.086 15.088 1.00 94.06 77 SER A O 1
ATOM 615 N N . LYS A 1 78 ? 2.850 -11.216 15.760 1.00 94.25 78 LYS A N 1
ATOM 616 C CA . LYS A 1 78 ? 1.537 -11.033 16.420 1.00 94.25 78 LYS A CA 1
ATOM 617 C C . LYS A 1 78 ? 1.532 -9.871 17.420 1.00 94.25 78 LYS A C 1
ATOM 619 O O . LYS A 1 78 ? 0.548 -9.144 17.512 1.00 94.25 78 LYS A O 1
ATOM 624 N N . ARG A 1 79 ? 2.639 -9.689 18.151 1.00 96.00 79 ARG A N 1
ATOM 625 C CA . ARG A 1 79 ? 2.822 -8.586 19.105 1.00 96.00 79 ARG A CA 1
ATOM 626 C C . ARG A 1 79 ? 2.752 -7.226 18.413 1.00 96.00 79 ARG A C 1
ATOM 628 O O . ARG A 1 79 ? 2.115 -6.321 18.934 1.00 96.00 79 ARG A O 1
ATOM 635 N N . GLU A 1 80 ? 3.344 -7.089 17.233 1.00 96.06 80 GLU A N 1
ATOM 636 C CA . GLU A 1 80 ? 3.346 -5.816 16.515 1.00 96.06 80 GLU A CA 1
ATOM 637 C C . GLU A 1 80 ? 1.937 -5.403 16.064 1.00 96.06 80 GLU A C 1
ATOM 639 O O . GLU A 1 80 ? 1.590 -4.232 16.169 1.00 96.06 80 GLU A O 1
ATOM 644 N N . PHE A 1 81 ? 1.070 -6.344 15.669 1.00 96.38 81 PHE A N 1
ATOM 645 C CA . PHE A 1 81 ? -0.343 -6.041 15.385 1.00 96.38 81 PHE A CA 1
ATOM 646 C C . PHE A 1 81 ? -1.103 -5.502 16.606 1.00 96.38 81 PHE A C 1
ATOM 648 O O . PHE A 1 81 ? -2.014 -4.683 16.467 1.00 96.38 81 PHE A O 1
ATOM 655 N N . LEU A 1 82 ? -0.752 -5.956 17.811 1.00 96.88 82 LEU A N 1
ATOM 656 C CA . LEU A 1 82 ? -1.307 -5.417 19.055 1.00 96.88 82 LEU A CA 1
ATOM 657 C C . LEU A 1 82 ? -0.784 -3.999 19.316 1.00 96.88 82 LEU A C 1
ATOM 659 O O . LEU A 1 82 ? -1.568 -3.097 19.597 1.00 96.88 82 LEU A O 1
ATOM 663 N N . GLU A 1 83 ? 0.517 -3.776 19.132 1.00 96.75 83 GLU A N 1
ATOM 664 C CA . GLU A 1 83 ? 1.150 -2.463 19.307 1.00 96.75 83 GLU A CA 1
ATOM 665 C C . GLU A 1 83 ? 0.653 -1.425 18.293 1.00 96.75 83 GLU A C 1
ATOM 667 O O . GLU A 1 83 ? 0.466 -0.263 18.645 1.00 96.75 83 GLU A O 1
ATOM 672 N N . ARG A 1 84 ? 0.393 -1.827 17.043 1.00 96.94 84 ARG A N 1
ATOM 673 C CA . ARG A 1 84 ? -0.227 -0.970 16.017 1.00 96.94 84 ARG A CA 1
ATOM 674 C C . ARG A 1 84 ? -1.585 -0.458 16.477 1.00 96.94 84 ARG A C 1
ATOM 676 O O . ARG A 1 84 ? -1.863 0.735 16.363 1.00 96.94 84 ARG A O 1
ATOM 683 N N . ARG A 1 85 ? -2.414 -1.348 17.025 1.00 97.75 85 ARG A N 1
ATOM 684 C CA . ARG A 1 85 ? -3.725 -0.977 17.562 1.00 97.75 85 ARG A CA 1
ATOM 685 C C . ARG A 1 85 ? -3.606 -0.113 18.809 1.00 97.75 85 ARG A C 1
ATOM 687 O O . ARG A 1 85 ? -4.368 0.834 18.930 1.00 97.75 85 ARG A O 1
ATOM 694 N N . ASP A 1 86 ? -2.638 -0.357 19.688 1.00 97.69 86 ASP A N 1
ATOM 695 C CA . ASP A 1 86 ? -2.416 0.519 20.846 1.00 97.69 86 ASP A CA 1
ATOM 696 C C . ASP A 1 86 ? -1.984 1.932 20.434 1.00 97.69 86 ASP A C 1
ATOM 698 O O . ASP A 1 86 ? -2.480 2.907 20.995 1.00 97.69 86 ASP A O 1
ATOM 702 N N . ARG A 1 87 ? -1.113 2.066 19.421 1.00 97.75 87 ARG A N 1
ATOM 703 C CA . ARG A 1 87 ? -0.765 3.377 18.843 1.00 97.75 87 ARG A CA 1
ATOM 704 C C . ARG A 1 87 ? -1.992 4.071 18.256 1.00 97.75 87 ARG A C 1
ATOM 706 O O . ARG A 1 87 ? -2.173 5.266 18.470 1.00 97.75 87 ARG A O 1
ATOM 713 N N . LEU A 1 88 ? -2.861 3.322 17.575 1.00 98.00 88 LEU A N 1
ATOM 714 C CA . LEU A 1 88 ? -4.146 3.841 17.109 1.00 98.00 88 LEU A CA 1
ATOM 715 C C . LEU A 1 88 ? -5.034 4.285 18.279 1.00 98.00 88 LEU A C 1
ATOM 717 O O . LEU A 1 88 ? -5.552 5.392 18.248 1.00 98.00 88 LEU A O 1
ATOM 721 N N . ALA A 1 89 ? -5.165 3.487 19.339 1.00 98.12 89 ALA A N 1
ATOM 722 C CA . ALA A 1 89 ? -5.935 3.858 20.524 1.00 98.12 89 ALA A CA 1
ATOM 723 C C . ALA A 1 89 ? -5.419 5.156 21.172 1.00 98.12 89 ALA A C 1
ATOM 725 O O . ALA A 1 89 ? -6.211 6.021 21.537 1.00 98.12 89 ALA A O 1
ATOM 726 N N . GLN A 1 90 ? -4.100 5.339 21.256 1.00 97.88 90 GLN A N 1
ATOM 727 C CA . GLN A 1 90 ? -3.496 6.589 21.730 1.00 97.88 90 GLN A CA 1
ATOM 728 C C . GLN A 1 90 ? -3.861 7.781 20.834 1.00 97.88 90 GLN A C 1
ATOM 730 O O . GLN A 1 90 ? -4.222 8.841 21.346 1.00 97.88 90 GLN A O 1
ATOM 735 N N . ALA A 1 91 ? -3.824 7.601 19.510 1.00 97.56 91 ALA A N 1
ATOM 736 C CA . ALA A 1 91 ? -4.246 8.625 18.557 1.00 97.56 91 ALA A CA 1
ATOM 737 C C . ALA A 1 91 ? -5.746 8.956 18.682 1.00 97.56 91 ALA A C 1
ATOM 739 O O . ALA A 1 91 ? -6.116 10.126 18.649 1.00 97.56 91 ALA A O 1
ATOM 740 N N . LEU A 1 92 ? -6.607 7.958 18.913 1.00 97.50 92 LEU A N 1
ATOM 741 C CA . LEU A 1 92 ? -8.042 8.173 19.133 1.00 97.50 92 LEU A CA 1
ATOM 742 C C . LEU A 1 92 ? -8.311 9.004 20.390 1.00 97.50 92 LEU A C 1
ATOM 744 O O . LEU A 1 92 ? -9.111 9.937 20.335 1.00 97.50 92 LEU A O 1
ATOM 748 N N . VAL A 1 93 ? -7.598 8.735 21.492 1.00 96.44 93 VAL A N 1
ATOM 749 C CA . VAL A 1 93 ? -7.676 9.565 22.707 1.00 96.44 93 VAL A CA 1
ATOM 750 C C . VAL A 1 93 ? -7.240 11.001 22.411 1.00 96.44 93 VAL A C 1
ATOM 752 O O . VAL A 1 93 ? -7.939 11.939 22.793 1.00 96.44 93 VAL A O 1
ATOM 755 N N . ALA A 1 94 ? -6.132 11.192 21.686 1.00 96.00 94 ALA A N 1
ATOM 756 C CA . ALA A 1 94 ? -5.639 12.520 21.314 1.00 96.00 94 ALA A CA 1
ATOM 757 C C . ALA A 1 94 ? -6.625 13.299 20.421 1.00 96.00 94 ALA A C 1
ATOM 759 O O . ALA A 1 94 ? -6.749 14.516 20.551 1.00 96.00 94 ALA A O 1
ATOM 760 N N . SER A 1 95 ? -7.367 12.601 19.558 1.00 96.12 95 SER A N 1
ATOM 761 C CA . SER A 1 95 ? -8.385 13.185 18.677 1.00 96.12 95 SER A CA 1
ATOM 762 C C . SER A 1 95 ? -9.801 13.230 19.297 1.00 96.12 95 SER A C 1
ATOM 764 O O . SER A 1 95 ? -10.756 13.648 18.632 1.00 96.12 95 SER A O 1
ATOM 766 N N . ASN A 1 96 ? -9.956 12.844 20.573 1.00 94.38 96 ASN A N 1
ATOM 767 C CA . ASN A 1 96 ? -11.231 12.786 21.302 1.00 94.38 96 ASN A CA 1
ATOM 768 C C . ASN A 1 96 ? -12.292 11.889 20.617 1.00 94.38 96 ASN A C 1
ATOM 770 O O . ASN A 1 96 ? -13.453 12.275 20.465 1.00 94.38 96 ASN A O 1
ATOM 774 N N . VAL A 1 97 ? -11.882 10.713 20.143 1.00 95.38 97 VAL A N 1
ATOM 775 C CA . VAL A 1 97 ? -12.707 9.765 19.375 1.00 95.38 97 VAL A CA 1
ATOM 776 C C . VAL A 1 97 ? -12.977 8.512 20.199 1.00 95.38 97 VAL A C 1
ATOM 778 O O . VAL A 1 97 ? -12.066 7.987 20.835 1.00 95.38 97 VAL A O 1
ATOM 781 N N . ASP A 1 98 ? -14.212 8.008 20.154 1.00 95.88 98 ASP A N 1
ATOM 782 C CA . ASP A 1 98 ? -14.622 6.855 20.959 1.00 95.88 98 ASP A CA 1
ATOM 783 C C . ASP A 1 98 ? -14.253 5.513 20.304 1.00 95.88 98 ASP A C 1
ATOM 785 O O . ASP A 1 98 ? -14.008 4.537 21.010 1.00 95.88 98 ASP A O 1
ATOM 789 N N . ALA A 1 99 ? -14.208 5.433 18.969 1.00 97.62 99 ALA A N 1
ATOM 790 C CA . ALA A 1 99 ? -13.707 4.254 18.261 1.00 97.62 99 ALA A CA 1
ATOM 791 C C . ALA A 1 99 ? -13.283 4.552 16.814 1.00 97.62 99 ALA A C 1
ATOM 793 O O . ALA A 1 99 ? -13.758 5.503 16.189 1.00 97.62 99 ALA A O 1
ATOM 794 N N . PHE A 1 100 ? -12.422 3.689 16.276 1.00 98.44 100 PHE A N 1
ATOM 795 C CA . PHE A 1 100 ? -12.097 3.605 14.853 1.00 98.44 100 PHE A CA 1
ATOM 796 C C . PHE A 1 100 ? -12.780 2.389 14.225 1.00 98.44 100 PHE A C 1
ATOM 798 O O . PHE A 1 100 ? -12.755 1.304 14.813 1.00 98.44 100 PHE A O 1
ATOM 805 N N . VAL A 1 101 ? -13.379 2.566 13.049 1.00 98.12 101 VAL A N 1
ATOM 806 C CA . VAL A 1 101 ? -14.155 1.528 12.357 1.00 98.12 101 VAL A CA 1
ATOM 807 C C . VAL A 1 101 ? -13.660 1.352 10.929 1.00 98.12 101 VAL A C 1
ATOM 809 O O . VAL A 1 101 ? -13.456 2.330 10.210 1.00 98.12 101 VAL A O 1
ATOM 812 N N . LEU A 1 102 ? -13.485 0.096 10.523 1.00 96.69 102 LEU A N 1
ATOM 813 C CA . LEU A 1 102 ? -12.928 -0.274 9.228 1.00 96.69 102 LEU A CA 1
ATOM 814 C C . LEU A 1 102 ? -13.488 -1.605 8.712 1.00 96.69 102 LEU A C 1
ATOM 816 O O . LEU A 1 102 ? -13.852 -2.483 9.497 1.00 96.69 102 LEU A O 1
ATOM 820 N N . GLU A 1 103 ? -13.500 -1.746 7.391 1.00 95.00 103 GLU A N 1
ATOM 821 C CA . GLU A 1 103 ? -13.840 -2.969 6.656 1.00 95.00 103 GLU A CA 1
ATOM 822 C C . GLU A 1 103 ? -12.585 -3.725 6.203 1.00 95.00 103 GLU A C 1
ATOM 824 O O . GLU A 1 103 ? -11.511 -3.119 6.141 1.00 95.00 103 GLU A O 1
ATOM 829 N N . PRO A 1 104 ? -12.695 -5.028 5.869 1.00 92.75 104 PRO A N 1
ATOM 830 C CA . PRO A 1 104 ? -11.623 -5.787 5.232 1.00 92.75 104 PRO A CA 1
ATOM 831 C C . PRO A 1 104 ? -11.036 -5.055 4.021 1.00 92.75 104 PRO A C 1
ATOM 833 O O . PRO A 1 104 ? -11.735 -4.708 3.074 1.00 92.75 104 PRO A O 1
ATOM 836 N N . GLY A 1 105 ? -9.727 -4.829 4.064 1.00 90.12 105 GLY A N 1
ATOM 837 C CA . GLY A 1 105 ? -8.986 -3.984 3.131 1.00 90.12 105 GLY A CA 1
ATOM 838 C C . GLY A 1 105 ? -7.544 -3.819 3.604 1.00 90.12 105 GLY A C 1
ATOM 839 O O . GLY A 1 105 ? -7.081 -4.569 4.471 1.00 90.12 105 GLY A O 1
ATOM 840 N N . TYR A 1 106 ? -6.824 -2.822 3.091 1.00 89.44 106 TYR A N 1
ATOM 841 C CA . TYR A 1 106 ? -5.413 -2.632 3.449 1.00 89.44 106 TYR A CA 1
ATOM 842 C C . TYR A 1 106 ? -5.244 -2.188 4.906 1.00 89.44 106 TYR A C 1
ATOM 844 O O . TYR A 1 106 ? -4.369 -2.686 5.619 1.00 89.44 106 TYR A O 1
ATOM 852 N N . THR A 1 107 ? -6.102 -1.283 5.391 1.00 92.56 107 THR A N 1
ATOM 853 C CA . THR A 1 107 ? -6.075 -0.863 6.802 1.00 92.56 107 THR A CA 1
ATOM 854 C C . THR A 1 107 ? -6.445 -2.024 7.736 1.00 92.56 107 THR A C 1
ATOM 856 O O . THR A 1 107 ? -5.842 -2.175 8.801 1.00 92.56 107 THR A O 1
ATOM 859 N N . PHE A 1 108 ? -7.375 -2.897 7.334 1.00 94.69 108 PHE A N 1
ATOM 860 C CA . PHE A 1 108 ? -7.715 -4.088 8.119 1.00 94.69 108 PHE A CA 1
ATOM 861 C C . PHE A 1 108 ? -6.542 -5.050 8.177 1.00 94.69 108 PHE A C 1
ATOM 863 O O . PHE A 1 108 ? -6.188 -5.517 9.255 1.00 94.69 108 PHE A O 1
ATOM 870 N N . GLN A 1 109 ? -5.865 -5.277 7.054 1.00 93.19 109 GLN A N 1
ATOM 871 C CA . GLN A 1 109 ? -4.676 -6.115 7.024 1.00 93.19 109 GLN A CA 1
ATOM 872 C C . GLN A 1 109 ? -3.575 -5.551 7.932 1.00 93.19 109 GLN A C 1
ATOM 874 O O . GLN A 1 109 ? -2.919 -6.311 8.641 1.00 93.19 109 GLN A O 1
ATOM 879 N N . TYR A 1 110 ? -3.431 -4.223 7.999 1.00 94.06 110 TYR A N 1
ATOM 880 C CA . TYR A 1 110 ? -2.450 -3.556 8.856 1.00 94.06 110 TYR A CA 1
ATOM 881 C C . TYR A 1 110 ? -2.682 -3.804 10.354 1.00 94.06 110 TYR A C 1
ATOM 883 O O . TYR A 1 110 ? -1.708 -4.002 11.088 1.00 94.06 110 TYR A O 1
ATOM 891 N N . TYR A 1 111 ? -3.941 -3.798 10.813 1.00 96.06 111 TYR A N 1
ATOM 892 C CA . TYR A 1 111 ? -4.296 -3.941 12.235 1.00 96.06 111 TYR A CA 1
ATOM 893 C C . TYR A 1 111 ? -4.689 -5.365 12.654 1.00 96.06 111 TYR A C 1
ATOM 895 O O . TYR A 1 111 ? -4.440 -5.761 13.796 1.00 96.06 111 TYR A O 1
ATOM 903 N N . GLY A 1 112 ? -5.316 -6.116 11.753 1.00 93.88 112 GLY A N 1
ATOM 904 C CA . GLY A 1 112 ? -5.948 -7.412 11.991 1.00 93.88 112 GLY A CA 1
ATOM 905 C C . GLY A 1 112 ? -5.241 -8.604 11.345 1.00 93.88 112 GLY A C 1
ATOM 906 O O . GLY A 1 112 ? -5.604 -9.730 11.661 1.00 93.88 112 GLY A O 1
ATOM 907 N N . ASN A 1 113 ? -4.219 -8.385 10.504 1.00 93.06 113 ASN A N 1
ATOM 908 C CA . ASN A 1 113 ? -3.543 -9.441 9.736 1.00 93.06 113 ASN A CA 1
ATOM 909 C C . ASN A 1 113 ? -4.505 -10.266 8.858 1.00 93.06 113 ASN A C 1
ATOM 911 O O . ASN A 1 113 ? -4.346 -11.475 8.709 1.00 93.06 113 ASN A O 1
ATOM 915 N N . THR A 1 114 ? -5.526 -9.610 8.313 1.00 90.88 114 THR A N 1
ATOM 916 C CA . THR A 1 114 ? -6.526 -10.221 7.437 1.00 90.88 114 THR A CA 1
ATOM 917 C C . THR A 1 114 ? -6.789 -9.265 6.287 1.00 90.88 114 THR A C 1
ATOM 919 O O . THR A 1 114 ? -7.067 -8.086 6.506 1.00 90.88 114 THR A O 1
ATOM 922 N N . SER A 1 115 ? -6.646 -9.757 5.067 1.00 88.00 115 SER A N 1
ATOM 923 C CA . SER A 1 115 ? -6.921 -9.014 3.843 1.00 88.00 115 SER A CA 1
ATOM 924 C C . SER A 1 115 ? -8.397 -9.100 3.449 1.00 88.00 115 SER A C 1
ATOM 926 O O . SER A 1 115 ? -9.176 -9.859 4.030 1.00 88.00 115 SER A O 1
ATOM 928 N N . GLN A 1 116 ? -8.785 -8.328 2.431 1.00 88.19 116 GLN A N 1
ATOM 929 C CA . GLN A 1 116 ? -10.113 -8.458 1.839 1.00 88.19 116 GLN A CA 1
ATOM 930 C C . GLN A 1 116 ? -10.338 -9.881 1.310 1.00 88.19 116 GLN A C 1
ATOM 932 O O . GLN A 1 116 ? -11.393 -10.434 1.582 1.00 88.19 116 GLN A O 1
ATOM 937 N N . SER A 1 117 ? -9.359 -10.504 0.648 1.00 88.06 117 SER A N 1
ATOM 938 C CA . SER A 1 117 ? -9.537 -11.821 0.025 1.00 88.06 117 SER A CA 1
ATOM 939 C C . SER A 1 117 ? -9.581 -12.974 1.031 1.00 88.06 117 SER A C 1
ATOM 941 O O . SER A 1 117 ? -10.207 -13.998 0.754 1.00 88.06 117 SER A O 1
ATOM 943 N N . ASP A 1 118 ? -8.980 -12.804 2.215 1.00 90.00 118 ASP A N 1
ATOM 944 C CA . ASP A 1 118 ? -9.149 -13.735 3.339 1.00 90.00 118 ASP A CA 1
ATOM 945 C C . ASP A 1 118 ? -10.603 -13.732 3.846 1.00 90.00 118 ASP A C 1
ATOM 947 O O . ASP A 1 118 ? -11.152 -14.779 4.209 1.00 90.00 118 ASP A O 1
ATOM 951 N N . TRP A 1 119 ? -11.238 -12.552 3.860 1.00 90.81 119 TRP A N 1
ATOM 952 C CA . TRP A 1 119 ? -12.642 -12.402 4.233 1.00 90.81 119 TRP A CA 1
ATOM 953 C C . TRP A 1 119 ? -13.603 -12.744 3.097 1.00 90.81 119 TRP A C 1
ATOM 955 O O . TRP A 1 119 ? -14.575 -13.432 3.337 1.00 90.81 119 TRP A O 1
ATOM 965 N N . GLU A 1 120 ? -13.363 -12.315 1.867 1.00 86.75 120 GLU A N 1
ATOM 966 C CA . GLU A 1 120 ? -14.250 -12.493 0.716 1.00 86.75 120 GLU A CA 1
ATOM 967 C C . GLU A 1 120 ? -13.396 -12.569 -0.559 1.00 86.75 120 GLU A C 1
ATOM 969 O O . GLU A 1 120 ? -12.914 -11.554 -1.041 1.00 86.75 120 GLU A O 1
ATOM 974 N N . PRO A 1 121 ? -13.188 -13.751 -1.157 1.00 83.31 121 PRO A N 1
ATOM 975 C CA . PRO A 1 121 ? -12.241 -13.897 -2.269 1.00 83.31 121 PRO A CA 1
ATOM 976 C C . PRO A 1 121 ? -12.601 -13.152 -3.565 1.00 83.31 121 PRO A C 1
ATOM 978 O O . PRO A 1 121 ? -11.761 -13.075 -4.459 1.00 83.31 121 PRO A O 1
ATOM 981 N N . TRP A 1 122 ? -13.844 -12.681 -3.706 1.00 79.94 122 TRP A N 1
ATOM 982 C CA . TRP A 1 122 ? -14.387 -12.164 -4.965 1.00 79.94 122 TRP A CA 1
ATOM 983 C C . TRP A 1 122 ? -14.494 -10.639 -4.958 1.00 79.94 122 TRP A C 1
ATOM 985 O O . TRP A 1 122 ? -13.692 -9.957 -5.589 1.00 79.94 122 TRP A O 1
ATOM 995 N N . GLU A 1 123 ? -15.477 -10.104 -4.242 1.00 82.31 123 GLU A N 1
ATOM 996 C CA . GLU A 1 123 ? -15.721 -8.673 -4.100 1.00 82.31 123 GLU A CA 1
ATOM 997 C C . GLU A 1 123 ? -16.385 -8.393 -2.746 1.00 82.31 123 GLU A C 1
ATOM 999 O O . GLU A 1 123 ? -17.028 -9.298 -2.215 1.00 82.31 123 GLU A O 1
ATOM 1004 N N . PRO A 1 124 ? -16.249 -7.172 -2.190 1.00 84.62 124 PRO A N 1
ATOM 1005 C CA . PRO A 1 124 ? -16.948 -6.784 -0.968 1.00 84.62 124 PRO A CA 1
ATOM 1006 C C . PRO A 1 124 ? -18.480 -6.892 -1.101 1.00 84.62 124 PRO A C 1
ATOM 1008 O O . PRO A 1 124 ? -19.092 -6.112 -1.835 1.00 84.62 124 PRO A O 1
ATOM 1011 N N . GLU A 1 125 ? -19.113 -7.783 -0.338 1.00 86.56 125 GLU A N 1
ATOM 1012 C CA . GLU A 1 125 ? -20.569 -7.996 -0.300 1.00 86.56 125 GLU A CA 1
ATOM 1013 C C . GLU A 1 125 ? -21.308 -6.895 0.472 1.00 86.56 125 GLU A C 1
ATOM 1015 O O . GLU A 1 125 ? -20.725 -6.165 1.268 1.00 86.56 125 GLU A O 1
ATOM 1020 N N . GLU A 1 126 ? -22.618 -6.752 0.290 1.00 91.69 126 GLU A N 1
ATOM 1021 C CA . GLU A 1 126 ? -23.434 -5.708 0.926 1.00 91.69 126 GLU A CA 1
ATOM 1022 C C . GLU A 1 126 ? -23.511 -5.799 2.461 1.00 91.69 126 GLU A C 1
ATOM 1024 O O . GLU A 1 126 ? -23.904 -4.830 3.117 1.00 91.69 126 GLU A O 1
ATOM 1029 N N . ARG A 1 127 ? -23.142 -6.951 3.037 1.00 95.31 127 ARG A N 1
ATOM 1030 C CA . ARG A 1 127 ? -23.230 -7.241 4.471 1.00 95.31 127 ARG A CA 1
ATOM 1031 C C . ARG A 1 127 ? -22.069 -6.609 5.246 1.00 95.31 127 ARG A C 1
ATOM 1033 O O . ARG A 1 127 ? -20.913 -6.926 4.980 1.00 95.31 127 ARG A O 1
ATOM 1040 N N . PRO A 1 128 ? -22.333 -5.765 6.261 1.00 95.31 128 PRO A N 1
ATOM 1041 C CA . PRO A 1 128 ? -21.257 -5.192 7.059 1.00 95.31 128 PRO A CA 1
ATOM 1042 C C . PRO A 1 128 ? -20.535 -6.246 7.911 1.00 95.31 128 PRO A C 1
ATOM 1044 O O . PRO A 1 128 ? -21.119 -6.817 8.839 1.00 95.31 128 PRO A O 1
ATOM 1047 N N . PHE A 1 129 ? -19.241 -6.424 7.638 1.00 96.12 129 PHE A N 1
ATOM 1048 C CA . PHE A 1 129 ? -18.264 -7.000 8.559 1.00 96.12 129 PHE A CA 1
ATOM 1049 C C . PHE A 1 129 ? -17.246 -5.921 8.935 1.00 96.12 129 PHE A C 1
ATOM 1051 O O . PHE A 1 129 ? -16.476 -5.461 8.094 1.00 96.12 129 PHE A O 1
ATOM 1058 N N . LEU A 1 130 ? -17.271 -5.478 10.192 1.00 97.75 130 LEU A N 1
ATOM 1059 C CA . LEU A 1 130 ? -16.476 -4.340 10.654 1.00 97.75 130 LEU A CA 1
ATOM 1060 C C . LEU A 1 130 ? -15.538 -4.766 11.773 1.00 97.75 130 LEU A C 1
ATOM 1062 O O . LEU A 1 130 ? -15.958 -5.444 12.708 1.00 97.75 130 LEU A O 1
ATOM 1066 N N . MET A 1 131 ? -14.299 -4.287 11.736 1.00 98.00 131 MET A N 1
ATOM 1067 C CA . MET A 1 131 ? -13.446 -4.224 12.919 1.00 98.00 131 MET A CA 1
ATOM 1068 C C . MET A 1 131 ? -13.715 -2.902 13.641 1.00 98.00 131 MET A C 1
ATOM 1070 O O . MET A 1 131 ? -13.843 -1.850 13.018 1.00 98.00 131 MET A O 1
ATOM 1074 N N . VAL A 1 132 ? -13.809 -2.959 14.966 1.00 98.19 132 VAL A N 1
ATOM 1075 C CA . VAL A 1 132 ? -14.041 -1.807 15.839 1.00 98.19 132 VAL A CA 1
ATOM 1076 C C . VAL A 1 132 ? -12.909 -1.750 16.855 1.00 98.19 132 VAL A C 1
ATOM 1078 O O . VAL A 1 132 ? -12.723 -2.671 17.653 1.00 98.19 132 VAL A O 1
ATOM 1081 N N . ILE A 1 133 ? -12.129 -0.673 16.819 1.00 97.94 133 ILE A N 1
ATOM 1082 C CA . ILE A 1 133 ? -10.984 -0.462 17.708 1.00 97.94 133 ILE A CA 1
ATOM 1083 C C . ILE A 1 133 ? -11.331 0.674 18.666 1.00 97.94 133 ILE A C 1
ATOM 1085 O O . ILE A 1 133 ? -11.467 1.822 18.246 1.00 97.94 133 ILE A O 1
ATOM 1089 N N . LEU A 1 134 ? -11.474 0.349 19.951 1.00 96.75 134 LEU A N 1
ATOM 1090 C CA . LEU A 1 134 ? -11.810 1.295 21.014 1.00 96.75 134 LEU A CA 1
ATOM 1091 C C . LEU A 1 134 ? -10.580 1.562 21.894 1.00 96.75 134 LEU A C 1
ATOM 1093 O O . LEU A 1 134 ? -9.878 0.609 22.257 1.00 96.75 134 LEU A O 1
ATOM 1097 N N . PRO A 1 135 ? -10.310 2.817 22.288 1.00 96.69 135 PRO A N 1
ATOM 1098 C CA . PRO A 1 135 ? -9.294 3.106 23.281 1.00 96.69 135 PRO A CA 1
ATOM 1099 C C . PRO A 1 135 ? -9.787 2.751 24.688 1.00 96.69 135 PRO A C 1
ATOM 1101 O O . PRO A 1 135 ? -10.890 3.110 25.094 1.00 96.69 135 PRO A O 1
ATOM 1104 N N . VAL A 1 136 ? -8.942 2.068 25.456 1.00 93.88 136 VAL A N 1
ATOM 1105 C CA . VAL A 1 136 ? -9.163 1.776 26.874 1.00 93.88 136 VAL A CA 1
ATOM 1106 C C . VAL A 1 136 ? -8.017 2.367 27.675 1.00 93.88 136 VAL A C 1
ATOM 1108 O O . VAL A 1 136 ? -6.858 1.989 27.488 1.00 93.88 136 VAL A O 1
ATOM 1111 N N . THR A 1 137 ? -8.358 3.278 28.582 1.00 93.19 137 THR A N 1
ATOM 1112 C CA . THR A 1 137 ? -7.416 3.900 29.513 1.00 93.19 137 THR A CA 1
ATOM 1113 C C . THR A 1 137 ? -7.481 3.168 30.847 1.00 93.19 137 THR A C 1
ATOM 1115 O O . THR A 1 137 ? -8.540 3.103 31.471 1.00 93.19 137 THR A O 1
ATOM 1118 N N . SER A 1 138 ? -6.361 2.598 31.284 1.00 92.50 138 SER A N 1
ATOM 1119 C CA . SER A 1 138 ? -6.244 1.978 32.606 1.00 92.50 138 SER A CA 1
ATOM 1120 C C . SER A 1 138 ? -6.295 3.023 33.726 1.00 92.50 138 SER A C 1
ATOM 1122 O O . SER A 1 138 ? -6.085 4.214 33.499 1.00 92.50 138 SER A O 1
ATOM 1124 N N . GLU A 1 139 ? -6.464 2.573 34.972 1.00 91.25 139 GLU A N 1
ATOM 1125 C CA . GLU A 1 139 ? -6.361 3.445 36.156 1.00 91.25 139 GLU A CA 1
ATOM 1126 C C . GLU A 1 139 ? -5.000 4.158 36.255 1.00 91.25 139 GLU A C 1
ATOM 1128 O O . GLU A 1 139 ? -4.909 5.271 36.767 1.00 91.25 139 GLU A O 1
ATOM 1133 N N . SER A 1 140 ? -3.939 3.541 35.722 1.00 90.69 140 SER A N 1
ATOM 1134 C CA . SER A 1 140 ? -2.596 4.128 35.649 1.00 90.69 140 SER A CA 1
ATOM 1135 C C . SER A 1 140 ? -2.416 5.146 34.514 1.00 90.69 140 SER A C 1
ATOM 1137 O O . SER A 1 140 ? -1.332 5.709 34.376 1.00 90.69 140 SER A O 1
ATOM 1139 N N . GLY A 1 141 ? -3.444 5.377 33.692 1.00 91.19 141 GLY A N 1
ATOM 1140 C CA . GLY A 1 141 ? -3.400 6.277 32.538 1.00 91.19 141 GLY A CA 1
ATOM 1141 C C . GLY A 1 141 ? -2.776 5.669 31.277 1.00 91.19 141 GLY A C 1
ATOM 1142 O O . GLY A 1 141 ? -2.590 6.382 30.292 1.00 91.19 141 GLY A O 1
ATOM 1143 N N . ALA A 1 142 ? -2.449 4.373 31.274 1.00 94.50 142 ALA A N 1
ATOM 1144 C CA . ALA A 1 142 ? -1.948 3.698 30.082 1.00 94.50 142 ALA A CA 1
ATOM 1145 C C . ALA A 1 142 ? -3.100 3.436 29.104 1.00 94.50 142 ALA A C 1
ATOM 1147 O O . ALA A 1 142 ? -4.141 2.907 29.490 1.00 94.50 142 ALA A O 1
ATOM 1148 N N . VAL A 1 143 ? -2.902 3.787 27.833 1.00 96.94 143 VAL A N 1
ATOM 1149 C CA . VAL A 1 143 ? -3.900 3.590 26.775 1.00 96.94 143 VAL A CA 1
ATOM 1150 C C . VAL A 1 143 ? -3.551 2.347 25.965 1.00 96.94 143 VAL A C 1
ATOM 1152 O O . VAL A 1 143 ? -2.430 2.215 25.472 1.00 96.94 143 VAL A O 1
ATOM 1155 N N . SER A 1 144 ? -4.529 1.459 25.810 1.00 96.50 144 SER A N 1
ATOM 1156 C CA . SER A 1 144 ? -4.444 0.247 24.994 1.00 96.50 144 SER A CA 1
ATOM 1157 C C . SER A 1 144 ? -5.687 0.093 24.123 1.00 96.50 144 SER A C 1
ATOM 1159 O O . SER A 1 144 ? -6.720 0.709 24.386 1.00 96.50 144 SER A O 1
ATOM 1161 N N . ALA A 1 145 ? -5.597 -0.720 23.076 1.00 97.06 145 ALA A N 1
ATOM 1162 C CA . ALA A 1 145 ? -6.738 -1.010 22.222 1.00 97.06 145 ALA A CA 1
ATOM 1163 C C . ALA A 1 145 ? -7.563 -2.197 22.725 1.00 97.06 145 ALA A C 1
ATOM 1165 O O . ALA A 1 145 ? -7.046 -3.313 22.859 1.00 97.06 145 ALA A O 1
ATOM 1166 N N . LYS A 1 146 ? -8.874 -1.978 22.862 1.00 95.56 146 LYS A N 1
ATOM 1167 C CA . LYS A 1 146 ? -9.883 -3.035 22.809 1.00 95.56 146 LYS A CA 1
ATOM 1168 C C . LYS A 1 146 ? -10.303 -3.235 21.355 1.00 95.56 146 LYS A C 1
ATOM 1170 O O . LYS A 1 146 ? -10.661 -2.285 20.670 1.00 95.56 146 LYS A O 1
ATOM 1175 N N . THR A 1 147 ? -10.242 -4.475 20.884 1.00 96.44 147 THR A N 1
ATOM 1176 C CA . THR A 1 147 ? -10.672 -4.851 19.530 1.00 96.44 147 THR A CA 1
ATOM 1177 C C . THR A 1 147 ? -11.956 -5.655 19.614 1.00 96.44 147 THR A C 1
ATOM 1179 O O . THR A 1 147 ? -12.023 -6.599 20.396 1.00 96.44 147 THR A O 1
ATOM 1182 N N . ALA A 1 148 ? -12.935 -5.297 18.795 1.00 97.75 148 ALA A N 1
ATOM 1183 C CA . ALA A 1 148 ? -14.175 -6.033 18.626 1.00 97.75 148 ALA A CA 1
ATOM 1184 C C . ALA A 1 148 ? -14.580 -6.070 17.147 1.00 97.75 148 ALA A C 1
ATOM 1186 O O . ALA A 1 148 ? -13.968 -5.393 16.317 1.00 97.75 148 ALA A O 1
ATOM 1187 N N . PHE A 1 149 ? -15.605 -6.853 16.825 1.00 98.19 149 PHE A N 1
ATOM 1188 C CA . PHE A 1 149 ? -16.107 -7.017 15.463 1.00 98.19 149 PHE A CA 1
ATOM 1189 C C . PHE A 1 149 ? -17.627 -6.896 15.408 1.00 98.19 149 PHE A C 1
ATOM 1191 O O . PHE A 1 149 ? -18.309 -7.258 16.361 1.00 98.19 149 PHE A O 1
ATOM 1198 N N . LEU A 1 150 ? -18.152 -6.421 14.283 1.00 98.44 150 LEU A N 1
ATOM 1199 C CA . LEU A 1 150 ? -19.558 -6.552 13.901 1.00 98.44 150 LEU A CA 1
ATOM 1200 C C . LEU A 1 150 ? -19.625 -7.534 12.737 1.00 98.44 150 LEU A C 1
ATOM 1202 O O . LEU A 1 150 ? -18.936 -7.296 11.752 1.00 98.44 150 LEU A O 1
ATOM 1206 N N . ALA A 1 151 ? -20.426 -8.594 12.824 1.00 97.69 151 ALA A N 1
ATOM 1207 C CA . ALA A 1 151 ? -20.522 -9.597 11.761 1.00 97.69 151 ALA A CA 1
ATOM 1208 C C . ALA A 1 151 ? -21.942 -10.172 11.625 1.00 97.69 151 ALA A C 1
ATOM 1210 O O . ALA A 1 151 ? -22.664 -10.230 12.626 1.00 97.69 151 ALA A O 1
ATOM 1211 N N . PRO A 1 152 ? -22.348 -10.642 10.430 1.00 97.88 152 PRO A N 1
ATOM 1212 C CA . PRO A 1 152 ? -23.567 -11.432 10.288 1.00 97.88 152 PRO A CA 1
ATOM 1213 C C . PRO A 1 152 ? -23.507 -12.661 11.200 1.00 97.88 152 PRO A C 1
ATOM 1215 O O . PRO A 1 152 ? -22.471 -13.323 11.281 1.00 97.88 152 PRO A O 1
ATOM 1218 N N . HIS A 1 153 ? -24.606 -12.996 11.877 1.00 98.50 153 HIS A N 1
ATOM 1219 C CA . HIS A 1 153 ? -24.620 -14.097 12.844 1.00 98.50 153 HIS A CA 1
ATOM 1220 C C . HIS A 1 153 ? -24.180 -15.432 12.222 1.00 98.50 153 HIS A C 1
ATOM 1222 O O . HIS A 1 153 ? -23.383 -16.159 12.815 1.00 98.50 153 HIS A O 1
ATOM 1228 N N . PHE A 1 154 ? -24.619 -15.720 10.993 1.00 97.44 154 PHE A N 1
ATOM 1229 C CA . PHE A 1 154 ? -24.257 -16.955 10.291 1.00 97.44 154 PHE A CA 1
ATOM 1230 C C . PHE A 1 154 ? -22.764 -17.046 9.915 1.00 97.44 154 PHE A C 1
ATOM 1232 O O . PHE A 1 154 ? -22.273 -18.146 9.669 1.00 97.44 154 PHE A O 1
ATOM 1239 N N . GLU A 1 155 ? -22.034 -15.925 9.919 1.00 96.50 155 GLU A N 1
ATOM 1240 C CA . GLU A 1 155 ? -20.599 -15.848 9.613 1.00 96.50 155 GLU A CA 1
ATOM 1241 C C . GLU A 1 155 ? -19.709 -15.801 10.867 1.00 96.50 155 GLU A C 1
ATOM 1243 O O . GLU A 1 155 ? -18.481 -15.777 10.765 1.00 96.50 155 GLU A O 1
ATOM 1248 N N . GLU A 1 156 ? -20.279 -15.812 12.077 1.00 96.75 156 GLU A N 1
ATOM 1249 C CA . GLU A 1 156 ? -19.505 -15.697 13.322 1.00 96.75 156 GLU A CA 1
ATOM 1250 C C . GLU A 1 156 ? -18.392 -16.757 13.412 1.00 96.75 156 GLU A C 1
ATOM 1252 O O . GLU A 1 156 ? -17.249 -16.462 13.776 1.00 96.75 156 GLU A O 1
ATOM 1257 N N . GLY A 1 157 ? -18.705 -17.997 13.021 1.00 95.75 157 GLY A N 1
ATOM 1258 C CA . GLY A 1 157 ? -17.732 -19.088 12.979 1.00 95.75 157 GLY A CA 1
ATOM 1259 C C . GLY A 1 157 ? -16.563 -18.796 12.037 1.00 95.75 157 GLY A C 1
ATOM 1260 O O . GLY A 1 157 ? -15.418 -19.095 12.373 1.00 95.75 157 GLY A O 1
ATOM 1261 N N . ARG A 1 158 ? -16.827 -18.154 10.894 1.00 94.50 158 ARG A N 1
ATOM 1262 C CA . ARG A 1 158 ? -15.799 -17.756 9.930 1.00 94.50 158 ARG A CA 1
ATOM 1263 C C . ARG A 1 158 ? -14.887 -16.681 10.495 1.00 94.50 158 ARG A C 1
ATOM 1265 O O . ARG A 1 158 ? -13.671 -16.835 10.413 1.00 94.50 158 ARG A O 1
ATOM 1272 N N . VAL A 1 159 ? -15.446 -15.662 11.152 1.00 94.62 159 VAL A N 1
ATOM 1273 C CA . VAL A 1 159 ? -14.664 -14.600 11.811 1.00 94.62 159 VAL A CA 1
ATOM 1274 C C . VAL A 1 159 ? -13.671 -15.189 12.816 1.00 94.62 159 VAL A C 1
ATOM 1276 O O . VAL A 1 159 ? -12.502 -14.802 12.846 1.00 94.62 159 VAL A O 1
ATOM 1279 N N . ARG A 1 160 ? -14.093 -16.192 13.597 1.00 95.00 160 ARG A N 1
ATOM 1280 C CA . ARG A 1 160 ? -13.231 -16.880 14.575 1.00 95.00 160 ARG A CA 1
ATOM 1281 C C . ARG A 1 160 ? -12.081 -17.669 13.932 1.00 95.00 160 ARG A C 1
ATOM 1283 O O . ARG A 1 160 ? -11.072 -17.902 14.594 1.00 95.00 160 ARG A O 1
ATOM 1290 N N . MET A 1 161 ? -12.194 -18.048 12.658 1.00 93.94 161 MET A N 1
ATOM 1291 C CA . MET A 1 161 ? -11.165 -18.790 11.918 1.00 93.94 161 MET A CA 1
ATOM 1292 C C . MET A 1 161 ? -10.126 -17.898 11.219 1.00 93.94 161 MET A C 1
ATOM 1294 O O . MET A 1 161 ? -9.101 -18.416 10.785 1.00 93.94 161 MET A O 1
ATOM 1298 N N . LEU A 1 162 ? -10.325 -16.573 11.156 1.00 91.44 162 LEU A N 1
ATOM 1299 C CA . LEU A 1 162 ? -9.428 -15.636 10.451 1.00 91.44 162 LEU A CA 1
ATOM 1300 C C . LEU A 1 162 ? -8.039 -15.477 11.098 1.00 91.44 162 LEU A C 1
ATOM 1302 O O . LEU A 1 162 ? -7.166 -14.814 10.544 1.00 91.44 162 LEU A O 1
ATOM 1306 N N . GLY A 1 163 ? -7.813 -16.052 12.284 1.00 91.50 163 GLY A N 1
ATOM 1307 C CA . GLY A 1 163 ? -6.508 -16.010 12.950 1.00 91.50 163 GLY A CA 1
ATOM 1308 C C . GLY A 1 163 ? -6.073 -14.608 13.395 1.00 91.50 163 GLY A C 1
ATOM 1309 O O . GLY A 1 163 ? -4.875 -14.375 13.585 1.00 91.50 163 GLY A O 1
ATOM 1310 N N . ILE A 1 164 ? -7.029 -13.689 13.575 1.00 94.56 164 ILE A N 1
ATOM 1311 C CA . ILE A 1 164 ? -6.778 -12.296 13.955 1.00 94.56 164 ILE A CA 1
ATOM 1312 C C . ILE A 1 164 ? -5.982 -12.251 15.271 1.00 94.56 164 ILE A C 1
ATOM 1314 O O . ILE A 1 164 ? -6.424 -12.824 16.273 1.00 94.56 164 ILE A O 1
ATOM 1318 N N . PRO A 1 165 ? -4.820 -11.568 15.323 1.00 95.06 165 PRO A N 1
ATOM 1319 C CA . PRO A 1 165 ? -4.057 -11.442 16.556 1.00 95.06 165 PRO A CA 1
ATOM 1320 C C . PRO A 1 165 ? -4.917 -10.812 17.661 1.00 95.06 165 PRO A C 1
ATOM 1322 O O . PRO A 1 165 ? -5.518 -9.756 17.463 1.00 95.06 165 PRO A O 1
ATOM 1325 N N . SER A 1 166 ? -4.971 -11.426 18.839 1.00 93.12 166 SER A N 1
ATOM 1326 C CA . SER A 1 166 ? -5.775 -10.940 19.965 1.00 93.12 166 SER A CA 1
ATOM 1327 C C . SER A 1 166 ? -5.047 -11.155 21.289 1.00 93.12 166 SER A C 1
ATOM 1329 O O . SER A 1 166 ? -4.220 -12.060 21.410 1.00 93.12 166 SER A O 1
ATOM 1331 N N . ARG A 1 167 ? -5.344 -10.292 22.267 1.00 91.44 167 ARG A N 1
ATOM 1332 C CA . ARG A 1 167 ? -4.983 -10.495 23.682 1.00 91.44 167 ARG A CA 1
ATOM 1333 C C . ARG A 1 167 ? -5.938 -11.465 24.359 1.00 91.44 167 ARG A C 1
ATOM 1335 O O . ARG A 1 167 ? -5.521 -12.222 25.228 1.00 91.44 167 ARG A O 1
ATOM 1342 N N . GLU A 1 168 ? -7.200 -11.406 23.950 1.00 89.56 168 GLU A N 1
ATOM 1343 C CA . GLU A 1 168 ? -8.270 -12.206 24.518 1.00 89.56 168 GLU A CA 1
ATOM 1344 C C . GLU A 1 168 ? -8.287 -13.605 23.892 1.00 89.56 168 GLU A C 1
ATOM 1346 O O . GLU A 1 168 ? -8.007 -13.730 22.692 1.00 89.56 168 GLU A O 1
ATOM 1351 N N . PRO A 1 169 ? -8.645 -14.650 24.664 1.00 87.56 169 PRO A N 1
ATOM 1352 C CA . PRO A 1 169 ? -8.771 -16.013 24.148 1.00 87.56 169 PRO A CA 1
ATOM 1353 C C . PRO A 1 169 ? -9.838 -16.128 23.057 1.00 87.56 169 PRO A C 1
ATOM 1355 O O . PRO A 1 169 ? -9.697 -16.919 22.127 1.00 87.56 169 PRO A O 1
ATOM 1358 N N . GLU A 1 170 ? -10.897 -15.328 23.176 1.00 92.25 170 GLU A N 1
ATOM 1359 C CA . GLU A 1 170 ? -12.011 -15.278 22.240 1.00 92.25 170 GLU A CA 1
ATOM 1360 C C . GLU A 1 170 ? -12.169 -13.864 21.682 1.00 92.25 170 GLU A C 1
ATOM 1362 O O . GLU A 1 170 ? -11.967 -12.872 22.384 1.00 92.25 170 GLU A O 1
ATOM 1367 N N . LEU A 1 171 ? -12.532 -13.770 20.401 1.00 95.69 171 LEU A N 1
ATOM 1368 C CA . LEU A 1 171 ? -12.862 -12.493 19.776 1.00 95.69 171 LEU A CA 1
ATOM 1369 C C . LEU A 1 171 ? -14.185 -11.959 20.343 1.00 95.69 171 LEU A C 1
ATOM 1371 O O . LEU A 1 171 ? -15.161 -12.704 20.451 1.00 95.69 171 LEU A O 1
ATOM 1375 N N . ASP A 1 172 ? -14.212 -10.663 20.660 1.00 97.12 172 ASP A N 1
ATOM 1376 C CA . ASP A 1 172 ? -15.424 -9.927 21.030 1.00 97.12 172 ASP A CA 1
ATOM 1377 C C . ASP A 1 172 ? -16.208 -9.594 19.747 1.00 97.12 172 ASP A C 1
ATOM 1379 O O . ASP A 1 172 ? -15.788 -8.739 18.965 1.00 97.12 172 ASP A O 1
ATOM 1383 N N . ILE A 1 173 ? -17.295 -10.324 19.483 1.00 98.12 173 ILE A N 1
ATOM 1384 C CA . ILE A 1 173 ? -18.077 -10.218 18.244 1.00 98.12 173 ILE A CA 1
ATOM 1385 C C . ILE A 1 173 ? -19.515 -9.831 18.591 1.00 98.12 173 ILE A C 1
ATOM 1387 O O . ILE A 1 173 ? -20.212 -10.542 19.312 1.00 98.12 173 ILE A O 1
ATOM 1391 N N . VAL A 1 174 ? -19.969 -8.711 18.036 1.00 98.44 174 VAL A N 1
ATOM 1392 C CA . VAL A 1 174 ? -21.374 -8.314 17.977 1.00 98.44 174 VAL A CA 1
ATOM 1393 C C . VAL A 1 174 ? -21.968 -8.928 16.717 1.00 98.44 174 VAL A C 1
ATOM 1395 O O . VAL A 1 174 ? -21.564 -8.593 15.603 1.00 98.44 174 VAL A O 1
ATOM 1398 N N . THR A 1 175 ? -22.920 -9.835 16.884 1.00 98.38 175 THR A N 1
ATOM 1399 C CA . THR A 1 175 ? -23.607 -10.480 15.766 1.00 98.38 175 THR A CA 1
ATOM 1400 C C . THR A 1 175 ? -24.934 -9.796 15.453 1.00 98.38 175 THR A C 1
ATOM 1402 O O . THR A 1 175 ? -25.600 -9.268 16.346 1.00 98.38 175 THR A O 1
ATOM 1405 N N . TRP A 1 176 ? -25.317 -9.792 14.176 1.00 98.50 176 TRP A N 1
ATOM 1406 C CA . TRP A 1 176 ? -26.613 -9.292 13.712 1.00 98.50 176 TRP A CA 1
ATOM 1407 C C . TRP A 1 176 ? -27.299 -10.314 12.795 1.00 98.50 176 TRP A C 1
ATOM 1409 O O . TRP A 1 176 ? -26.638 -11.027 12.039 1.00 98.50 176 TRP A O 1
ATOM 1419 N N . GLU A 1 177 ? -28.625 -10.412 12.887 1.00 98.44 177 GLU A N 1
ATOM 1420 C CA . GLU A 1 177 ? -29.444 -11.274 12.023 1.00 98.44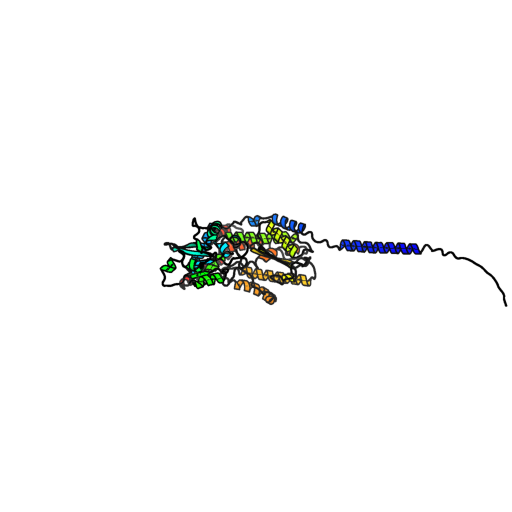 177 GLU A CA 1
ATOM 1421 C C . GLU A 1 177 ? -29.789 -10.564 10.712 1.00 98.44 177 GLU A C 1
ATOM 1423 O O . GLU A 1 177 ? -29.987 -9.357 10.715 1.00 98.44 177 GLU A O 1
ATOM 1428 N N . GLU A 1 178 ? -29.992 -11.303 9.618 1.00 98.06 178 GLU A N 1
ATOM 1429 C CA . GLU A 1 178 ? -30.235 -10.751 8.262 1.00 98.06 178 GLU A CA 1
ATOM 1430 C C . GLU A 1 178 ? -31.367 -9.701 8.177 1.00 98.06 178 GLU A C 1
ATOM 1432 O O . GLU A 1 178 ? -31.398 -8.876 7.270 1.00 98.06 178 GLU A O 1
ATOM 1437 N N . HIS A 1 179 ? -32.326 -9.726 9.109 1.00 97.44 179 HIS A N 1
ATOM 1438 C CA . HIS A 1 179 ? -33.462 -8.796 9.152 1.00 97.44 179 HIS A CA 1
ATOM 1439 C C . HIS A 1 179 ? -33.278 -7.630 10.140 1.00 97.44 179 HIS A C 1
ATOM 1441 O O . HIS A 1 179 ? -34.206 -6.842 10.335 1.00 97.44 179 HIS A O 1
ATOM 1447 N N . TRP A 1 180 ? -32.132 -7.546 10.816 1.00 97.94 180 TRP A N 1
ATOM 1448 C CA . TRP A 1 180 ? -31.801 -6.480 11.759 1.00 97.94 180 TRP A CA 1
ATOM 1449 C C . TRP A 1 180 ? -31.061 -5.350 11.055 1.00 97.94 180 TRP A C 1
ATOM 1451 O O . TRP A 1 180 ? -30.424 -5.543 10.025 1.00 97.94 180 TRP A O 1
ATOM 1461 N N . ASP A 1 181 ? -31.114 -4.161 11.651 1.00 97.88 181 ASP A N 1
ATOM 1462 C CA . ASP A 1 181 ? -30.205 -3.085 11.279 1.00 97.88 181 ASP A CA 1
ATOM 1463 C C . ASP A 1 181 ? -28.836 -3.356 11.945 1.00 97.88 181 ASP A C 1
ATOM 1465 O O . ASP A 1 181 ? -28.737 -3.300 13.181 1.00 97.88 181 ASP A O 1
ATOM 1469 N N . PRO A 1 182 ? -27.773 -3.668 11.175 1.00 98.12 182 PRO A N 1
ATOM 1470 C CA . PRO A 1 182 ? -26.451 -3.961 11.731 1.00 98.12 182 PRO A CA 1
ATOM 1471 C C . PRO A 1 182 ? -25.858 -2.770 12.491 1.00 98.12 182 PRO A C 1
ATOM 1473 O O . PRO A 1 182 ? -25.158 -2.944 13.491 1.00 98.12 182 PRO A O 1
ATOM 1476 N N . TYR A 1 183 ? -26.154 -1.547 12.055 1.00 97.75 183 TYR A N 1
ATOM 1477 C CA . TYR A 1 183 ? -25.599 -0.331 12.632 1.00 97.75 183 TYR A CA 1
ATOM 1478 C C . TYR A 1 183 ? -26.288 0.013 13.958 1.00 97.75 183 TYR A C 1
ATOM 1480 O O . TYR A 1 183 ? -25.615 0.402 14.914 1.00 97.75 183 TYR A O 1
ATOM 1488 N N . ASP A 1 184 ? -27.611 -0.165 14.050 1.00 96.75 184 ASP A N 1
ATOM 1489 C CA . ASP A 1 184 ? -28.358 -0.019 15.311 1.00 96.75 184 ASP A CA 1
ATOM 1490 C C . ASP A 1 184 ? -27.985 -1.135 16.300 1.00 96.75 184 ASP A C 1
ATOM 1492 O O . ASP A 1 184 ? -27.801 -0.873 17.491 1.00 96.75 184 ASP A O 1
ATOM 1496 N N . THR A 1 185 ? -27.764 -2.357 15.801 1.00 97.69 185 THR A N 1
ATOM 1497 C CA . THR A 1 185 ? -27.250 -3.480 16.602 1.00 97.69 185 THR A CA 1
ATOM 1498 C C . THR A 1 185 ? -25.894 -3.131 17.219 1.00 97.69 185 THR A C 1
ATOM 1500 O O . THR A 1 185 ? -25.713 -3.257 18.433 1.00 97.69 185 THR A O 1
ATOM 1503 N N . LEU A 1 186 ? -24.960 -2.593 16.424 1.00 97.38 186 LEU A N 1
ATOM 1504 C CA . LEU A 1 186 ? -23.673 -2.114 16.931 1.00 97.38 186 LEU A CA 1
ATOM 1505 C C . LEU A 1 186 ? -23.850 -0.994 17.967 1.00 97.38 186 LEU A C 1
ATOM 1507 O O . LEU A 1 186 ? -23.244 -1.050 19.038 1.00 97.38 186 LEU A O 1
ATOM 1511 N N . ARG A 1 187 ? -24.707 -0.004 17.689 1.00 94.50 187 ARG A N 1
ATOM 1512 C CA . ARG A 1 187 ? -24.979 1.142 18.576 1.00 94.50 187 ARG A CA 1
ATOM 1513 C C . ARG A 1 187 ? -25.505 0.733 19.951 1.00 94.50 187 ARG A C 1
ATOM 1515 O O . ARG A 1 187 ? -25.161 1.371 20.950 1.00 94.50 187 ARG A O 1
ATOM 1522 N N . ARG A 1 188 ? -26.351 -0.298 20.004 1.00 93.19 188 ARG A N 1
ATOM 1523 C CA . ARG A 1 188 ? -26.977 -0.812 21.236 1.00 93.19 188 ARG A CA 1
ATOM 1524 C C . ARG A 1 188 ? -26.160 -1.899 21.933 1.00 93.19 188 ARG A C 1
ATOM 1526 O O . ARG A 1 188 ? -26.527 -2.302 23.034 1.00 93.19 188 ARG A O 1
ATOM 1533 N N . SER A 1 189 ? -25.076 -2.362 21.313 1.00 95.56 189 SER A N 1
ATOM 1534 C CA . SER A 1 189 ? -24.213 -3.402 21.868 1.00 95.56 189 SER A CA 1
ATOM 1535 C C . SER A 1 189 ? -23.507 -2.969 23.158 1.00 95.56 189 SER A C 1
ATOM 1537 O O . SER A 1 189 ? -23.416 -1.786 23.509 1.00 95.56 189 SER A O 1
ATOM 1539 N N . HIS A 1 190 ? -22.927 -3.950 23.846 1.00 94.62 190 HIS A N 1
ATOM 1540 C CA . HIS A 1 190 ? -22.100 -3.743 25.035 1.00 94.62 190 HIS A CA 1
ATOM 1541 C C . HIS A 1 190 ? -20.872 -2.860 24.779 1.00 94.62 190 HIS A C 1
ATOM 1543 O O . HIS A 1 190 ? -20.363 -2.266 25.726 1.00 94.62 190 HIS A O 1
ATOM 1549 N N . LEU A 1 191 ? -20.416 -2.721 23.527 1.00 94.06 191 LEU A N 1
ATOM 1550 C CA . LEU A 1 191 ? -19.265 -1.882 23.173 1.00 94.06 191 LEU A CA 1
ATOM 1551 C C . LEU A 1 191 ? -19.508 -0.395 23.460 1.00 94.06 191 LEU A C 1
ATOM 1553 O O . LEU A 1 191 ? -18.585 0.308 23.863 1.00 94.06 191 LEU A O 1
ATOM 1557 N N . PHE A 1 192 ? -20.750 0.068 23.303 1.00 91.62 192 PHE A N 1
ATOM 1558 C CA . PHE A 1 192 ? -21.132 1.472 23.489 1.00 91.62 192 PHE A CA 1
ATOM 1559 C C . PHE A 1 192 ? -22.089 1.681 24.672 1.00 91.62 192 PHE A C 1
ATOM 1561 O O . PHE A 1 192 ? -22.539 2.800 24.909 1.00 91.62 192 PHE A O 1
ATOM 1568 N N . ALA A 1 193 ? -22.371 0.639 25.464 1.00 82.75 193 ALA A N 1
ATOM 1569 C CA . ALA A 1 193 ? -23.315 0.699 26.583 1.00 82.75 193 ALA A CA 1
ATOM 1570 C C . ALA A 1 193 ? -22.965 1.782 27.623 1.00 82.75 193 ALA A C 1
ATOM 1572 O O . ALA A 1 193 ? -23.855 2.491 28.089 1.00 82.75 193 ALA A O 1
ATOM 1573 N N . ASN A 1 194 ? -21.680 1.974 27.938 1.00 71.81 194 ASN A N 1
ATOM 1574 C CA . ASN A 1 194 ? -21.244 2.993 28.903 1.00 71.81 194 ASN A CA 1
ATOM 1575 C C . ASN A 1 194 ? -21.413 4.422 28.367 1.00 71.81 194 ASN A C 1
ATOM 1577 O O . ASN A 1 194 ? -21.806 5.316 29.113 1.00 71.81 194 ASN A O 1
ATOM 1581 N N . LEU A 1 195 ? -21.189 4.625 27.067 1.00 69.88 195 LEU A N 1
ATOM 1582 C CA . LEU A 1 195 ? -21.436 5.904 26.393 1.00 69.88 195 LEU A CA 1
ATOM 1583 C C . LEU A 1 195 ? -22.940 6.185 26.273 1.00 69.88 195 LEU A C 1
ATOM 1585 O O . LEU A 1 195 ? -23.372 7.328 26.380 1.00 69.88 195 LEU A O 1
ATOM 1589 N N . ASN A 1 196 ? -23.750 5.131 26.149 1.00 59.03 196 ASN A N 1
ATOM 1590 C CA . ASN A 1 196 ? -25.208 5.220 26.178 1.00 59.03 196 ASN A CA 1
ATOM 1591 C C . ASN A 1 196 ? -25.756 5.534 27.586 1.00 59.03 196 ASN A C 1
ATOM 1593 O O . ASN A 1 196 ? -26.848 6.089 27.697 1.00 59.03 196 ASN A O 1
ATOM 1597 N N . ALA A 1 197 ? -25.019 5.188 28.649 1.00 54.16 197 ALA A N 1
ATOM 1598 C CA . ALA A 1 197 ? -25.467 5.302 30.037 1.00 54.16 197 ALA A CA 1
ATOM 1599 C C . ALA A 1 197 ? -24.974 6.565 30.772 1.00 54.16 197 ALA A C 1
ATOM 1601 O O . ALA A 1 197 ? -25.685 7.049 31.653 1.00 54.16 197 ALA A O 1
ATOM 1602 N N . HIS A 1 198 ? -23.788 7.102 30.443 1.00 45.69 198 HIS A N 1
ATOM 1603 C CA . HIS A 1 198 ? -23.094 8.066 31.315 1.00 45.69 198 HIS A CA 1
ATOM 1604 C C . HIS A 1 198 ? -22.800 9.469 30.758 1.00 45.69 198 HIS A C 1
ATOM 1606 O O . HIS A 1 198 ? -22.297 10.298 31.513 1.00 45.69 198 HIS A O 1
ATOM 1612 N N . GLU A 1 199 ? -23.186 9.824 29.530 1.00 48.38 199 GLU A N 1
ATOM 1613 C CA . GLU A 1 199 ? -22.949 11.184 29.014 1.00 48.38 199 GLU A CA 1
ATOM 1614 C C . GLU A 1 199 ? -24.179 11.788 28.329 1.00 48.38 199 GLU A C 1
ATOM 1616 O O . GLU A 1 199 ? -24.412 11.547 27.152 1.00 48.38 199 GLU A O 1
ATOM 1621 N N . HIS A 1 200 ? -24.954 12.592 29.069 1.00 52.09 200 HIS A N 1
ATOM 1622 C CA . HIS A 1 200 ? -25.801 13.722 28.623 1.00 52.09 200 HIS A CA 1
ATOM 1623 C C . HIS A 1 200 ? -26.314 13.774 27.155 1.00 52.09 200 HIS A C 1
ATOM 1625 O O . HIS A 1 200 ? -26.359 14.847 26.557 1.00 52.09 200 HIS A O 1
ATOM 1631 N N . GLY A 1 201 ? -26.732 12.658 26.552 1.00 63.28 201 GLY A N 1
ATOM 1632 C CA . GLY A 1 201 ? -27.200 12.627 25.162 1.00 63.28 201 GLY A CA 1
ATOM 1633 C C . GLY A 1 201 ? -26.128 12.891 24.092 1.00 63.28 201 GLY A C 1
ATOM 1634 O O . GLY A 1 201 ? -26.492 13.255 22.971 1.00 63.28 201 GLY A O 1
ATOM 1635 N N . ARG A 1 202 ? -24.828 12.719 24.388 1.00 81.25 202 ARG A N 1
ATOM 1636 C CA . ARG A 1 202 ? -23.765 12.836 23.370 1.00 81.25 202 ARG A CA 1
ATOM 1637 C C . ARG A 1 202 ? -23.795 11.629 22.425 1.00 81.25 202 ARG A C 1
ATOM 1639 O O . ARG A 1 202 ? -23.913 10.486 22.858 1.00 81.25 202 ARG A O 1
ATOM 1646 N N . LYS A 1 203 ? -23.664 11.874 21.118 1.00 87.38 203 LYS A N 1
ATOM 1647 C CA . LYS A 1 203 ? -23.492 10.810 20.117 1.00 87.38 203 LYS A CA 1
ATOM 1648 C C . LYS A 1 203 ? -22.070 10.231 20.209 1.00 87.38 203 LYS A C 1
ATOM 1650 O O . LYS A 1 203 ? -21.128 11.025 20.268 1.00 87.38 203 LYS A O 1
ATOM 1655 N N . PRO A 1 204 ? -21.881 8.896 20.196 1.00 93.50 204 PRO A N 1
ATOM 1656 C CA . PRO A 1 204 ? -20.545 8.324 20.127 1.00 93.50 204 PRO A CA 1
ATOM 1657 C C . PRO A 1 204 ? -19.862 8.743 18.823 1.00 93.50 204 PRO A C 1
ATOM 1659 O O . PRO A 1 204 ? -20.467 8.697 17.749 1.00 93.50 204 PRO A O 1
ATOM 1662 N N . ARG A 1 205 ? -18.611 9.172 18.944 1.00 95.62 205 ARG A N 1
ATOM 1663 C CA . ARG A 1 205 ? -17.763 9.718 17.890 1.00 95.62 205 ARG A CA 1
ATOM 1664 C C . ARG A 1 205 ? -16.965 8.585 17.262 1.00 95.62 205 ARG A C 1
ATOM 1666 O O . ARG A 1 205 ? -16.085 8.019 17.910 1.00 95.62 205 ARG A O 1
ATOM 1673 N N . LEU A 1 206 ? -17.279 8.262 16.013 1.00 97.00 206 LEU A N 1
ATOM 1674 C CA . LEU A 1 206 ? -16.614 7.218 15.245 1.00 97.00 206 LEU A CA 1
ATOM 1675 C C . LEU A 1 206 ? -15.749 7.838 14.160 1.00 97.00 206 LEU A C 1
ATOM 1677 O O . LEU A 1 206 ? -16.241 8.558 13.292 1.00 97.00 206 LEU A O 1
ATOM 1681 N N . MET A 1 207 ? -14.471 7.498 14.169 1.00 97.75 207 MET A N 1
ATOM 1682 C CA . MET A 1 207 ? -13.632 7.740 13.011 1.00 97.75 207 MET A CA 1
ATOM 1683 C C . MET A 1 207 ? -13.739 6.548 12.067 1.00 97.75 207 MET A C 1
ATOM 1685 O O . MET A 1 207 ? -13.601 5.402 12.493 1.00 97.75 207 MET A O 1
ATOM 1689 N N . VAL A 1 208 ? -14.013 6.822 10.799 1.00 97.12 208 VAL A N 1
ATOM 1690 C CA . VAL A 1 208 ? -14.151 5.794 9.766 1.00 97.12 208 VAL A CA 1
ATOM 1691 C C . VAL A 1 208 ? -12.905 5.754 8.892 1.00 97.12 208 VAL A C 1
ATOM 1693 O O . VAL A 1 208 ? -12.318 6.797 8.594 1.00 97.12 208 VAL A O 1
ATOM 1696 N N . ASP A 1 209 ? -12.489 4.549 8.509 1.00 95.06 209 ASP A N 1
ATOM 1697 C CA . ASP A 1 209 ? -11.419 4.361 7.533 1.00 95.06 209 ASP A CA 1
ATOM 1698 C C . ASP A 1 209 ? -11.761 5.007 6.181 1.00 95.06 209 ASP A C 1
ATOM 1700 O O . ASP A 1 209 ? -12.926 5.127 5.802 1.00 95.06 209 ASP A O 1
ATOM 1704 N N . GLU A 1 210 ? -10.730 5.426 5.448 1.00 90.31 210 GLU A N 1
ATOM 1705 C CA . GLU A 1 210 ? -10.873 6.074 4.140 1.00 90.31 210 GLU A CA 1
ATOM 1706 C C . GLU A 1 210 ? -11.440 5.142 3.053 1.00 90.31 210 GLU A C 1
ATOM 1708 O O . GLU A 1 210 ? -12.018 5.629 2.082 1.00 90.31 210 GLU A O 1
ATOM 1713 N N . GLU A 1 211 ? -11.287 3.821 3.205 1.00 89.12 211 GLU A N 1
ATOM 1714 C CA . GLU A 1 211 ? -11.801 2.805 2.278 1.00 89.12 211 GLU A CA 1
ATOM 1715 C C . GLU A 1 211 ? -13.179 2.274 2.696 1.00 89.12 211 GLU A C 1
ATOM 1717 O O . GLU A 1 211 ? -13.759 1.452 1.983 1.00 89.12 211 GLU A O 1
ATOM 1722 N N . LEU A 1 212 ? -13.721 2.744 3.829 1.00 93.31 212 LEU A N 1
ATOM 1723 C CA . LEU A 1 212 ? -15.035 2.328 4.303 1.00 93.31 212 LEU A CA 1
ATOM 1724 C C . LEU A 1 212 ? -16.105 2.732 3.287 1.00 93.31 212 LEU A C 1
ATOM 1726 O O . LEU A 1 212 ? -16.211 3.899 2.895 1.00 93.31 212 LEU A O 1
ATOM 1730 N N . ARG A 1 213 ? -16.937 1.776 2.873 1.00 94.88 213 ARG A N 1
ATOM 1731 C CA . ARG A 1 213 ? -17.950 2.031 1.847 1.00 94.88 213 ARG A CA 1
ATOM 1732 C C . ARG A 1 213 ? -18.967 3.051 2.349 1.00 94.88 213 ARG A C 1
ATOM 1734 O O . ARG A 1 213 ? -19.494 2.952 3.457 1.00 94.88 213 ARG A O 1
ATOM 1741 N N . ASP A 1 214 ? -19.292 4.026 1.501 1.00 95.69 214 ASP A N 1
ATOM 1742 C CA . ASP A 1 214 ? -20.118 5.187 1.867 1.00 95.69 214 ASP A CA 1
ATOM 1743 C C . ASP A 1 214 ? -21.468 4.805 2.502 1.00 95.69 214 ASP A C 1
ATOM 1745 O O . ASP A 1 214 ? -21.913 5.434 3.464 1.00 95.69 214 ASP A O 1
ATOM 1749 N N . PHE A 1 215 ? -22.119 3.741 2.019 1.00 96.31 215 PHE A N 1
ATOM 1750 C CA . PHE A 1 215 ? -23.398 3.310 2.585 1.00 96.31 215 PHE A CA 1
ATOM 1751 C C . PHE A 1 215 ? -23.280 2.822 4.036 1.00 96.31 215 PHE A C 1
ATOM 1753 O O . PHE A 1 215 ? -24.221 3.015 4.803 1.00 96.31 215 PHE A O 1
ATOM 1760 N N . ILE A 1 216 ? -22.128 2.273 4.434 1.00 97.25 216 ILE A N 1
ATOM 1761 C CA . ILE A 1 216 ? -21.840 1.851 5.811 1.00 97.25 216 ILE A CA 1
ATOM 1762 C C . ILE A 1 216 ? -21.563 3.065 6.685 1.00 97.25 216 ILE A C 1
ATOM 1764 O O . ILE A 1 216 ? -22.145 3.178 7.763 1.00 97.25 216 ILE A O 1
ATOM 1768 N N . ALA A 1 217 ? -20.748 4.010 6.209 1.00 97.00 217 ALA A N 1
ATOM 1769 C CA . ALA A 1 217 ? -20.513 5.267 6.918 1.00 97.00 217 ALA A CA 1
ATOM 1770 C C . ALA A 1 217 ? -21.837 6.015 7.180 1.00 97.00 217 ALA A C 1
ATOM 1772 O O . ALA A 1 217 ? -22.113 6.430 8.308 1.00 97.00 217 ALA A O 1
ATOM 1773 N N . ARG A 1 218 ? -22.710 6.110 6.166 1.00 97.12 218 ARG A N 1
ATOM 1774 C CA . ARG A 1 218 ? -24.060 6.679 6.312 1.00 97.12 218 ARG A CA 1
ATOM 1775 C C . ARG A 1 218 ? -24.960 5.846 7.218 1.00 97.12 218 ARG A C 1
ATOM 1777 O O . ARG A 1 218 ? -25.717 6.426 7.991 1.00 97.12 218 ARG A O 1
ATOM 1784 N N . GLY A 1 219 ? -24.889 4.519 7.141 1.00 97.44 219 GLY A N 1
ATOM 1785 C CA . GLY A 1 219 ? -25.614 3.609 8.026 1.00 97.44 219 GLY A CA 1
ATOM 1786 C C . GLY A 1 219 ? -25.308 3.878 9.499 1.00 97.44 219 GLY A C 1
ATOM 1787 O O . GLY A 1 219 ? -26.221 4.123 10.284 1.00 97.44 219 GLY A O 1
ATOM 1788 N N . LEU A 1 220 ? -24.020 3.968 9.845 1.00 97.44 220 LEU A N 1
ATOM 1789 C CA . LEU A 1 220 ? -23.551 4.342 11.183 1.00 97.44 220 LEU A CA 1
ATOM 1790 C C . LEU A 1 220 ? -24.049 5.741 11.594 1.00 97.44 220 LEU A C 1
ATOM 1792 O O . LEU A 1 220 ? -24.588 5.923 12.687 1.00 97.44 220 LEU A O 1
ATOM 1796 N N . ALA A 1 221 ? -23.918 6.743 10.723 1.00 96.44 221 ALA A N 1
ATOM 1797 C CA . ALA A 1 221 ? -24.372 8.101 11.026 1.00 96.44 221 ALA A CA 1
ATOM 1798 C C . ALA A 1 221 ? -25.890 8.170 11.302 1.00 96.44 221 ALA A C 1
ATOM 1800 O O . ALA A 1 221 ? -26.340 8.852 12.231 1.00 96.44 221 ALA A O 1
ATOM 1801 N N . ASN A 1 222 ? -26.684 7.425 10.529 1.00 96.50 222 ASN A N 1
ATOM 1802 C CA . ASN A 1 222 ? -28.144 7.404 10.627 1.00 96.50 222 ASN A CA 1
ATOM 1803 C C . ASN A 1 222 ? -28.657 6.728 11.907 1.00 96.50 222 ASN A C 1
ATOM 1805 O O . ASN A 1 222 ? -29.739 7.078 12.377 1.00 96.50 222 ASN A O 1
ATOM 1809 N N . THR A 1 223 ? -27.878 5.831 12.517 1.00 93.88 223 THR A N 1
ATOM 1810 C CA . THR A 1 223 ? -28.219 5.172 13.793 1.00 93.88 223 THR A CA 1
ATOM 1811 C C . THR A 1 223 ? -27.667 5.909 15.015 1.00 93.88 223 THR A C 1
ATOM 1813 O O . THR A 1 223 ? -27.698 5.421 16.145 1.00 93.88 223 THR A O 1
ATOM 1816 N N . GLY A 1 224 ? -27.224 7.154 14.820 1.00 91.31 224 GLY A N 1
ATOM 1817 C CA . GLY A 1 224 ? -26.911 8.079 15.900 1.00 91.31 224 GLY A CA 1
ATOM 1818 C C . GLY A 1 224 ? -25.449 8.085 16.325 1.00 91.31 224 GLY A C 1
ATOM 1819 O O . GLY A 1 224 ? -25.164 8.601 17.408 1.00 91.31 224 GLY A O 1
ATOM 1820 N N . PHE A 1 225 ? -24.538 7.535 15.524 1.00 95.38 225 PHE A N 1
ATOM 1821 C CA . PHE A 1 225 ? -23.114 7.842 15.635 1.00 95.38 225 PHE A CA 1
ATOM 1822 C C . PHE A 1 225 ? -22.801 9.215 15.018 1.00 95.38 225 PHE A C 1
ATOM 1824 O O . PHE A 1 225 ? -23.509 9.704 14.139 1.00 95.38 225 PHE A O 1
ATOM 1831 N N . GLU A 1 226 ? -21.741 9.860 15.495 1.00 95.50 226 GLU A N 1
ATOM 1832 C CA . GLU A 1 226 ? -21.116 11.008 14.838 1.00 95.50 226 GLU A CA 1
ATOM 1833 C C . GLU A 1 226 ? -19.883 10.504 14.082 1.00 95.50 226 GLU A C 1
ATOM 1835 O O . GLU A 1 226 ? -18.861 10.209 14.699 1.00 95.50 226 GLU A O 1
ATOM 1840 N N . THR A 1 227 ? -19.990 10.356 12.760 1.00 96.19 227 THR A N 1
ATOM 1841 C CA . THR A 1 227 ? -18.924 9.800 11.914 1.00 96.19 227 THR A CA 1
ATOM 1842 C C . THR A 1 227 ? -18.072 10.892 11.274 1.00 96.19 227 THR A C 1
ATOM 1844 O O . THR A 1 227 ? -18.618 11.871 10.762 1.00 96.19 227 THR A O 1
ATOM 1847 N N . PHE A 1 228 ? -16.756 10.708 11.217 1.00 95.00 228 PHE A N 1
ATOM 1848 C CA . PHE A 1 228 ? -15.837 11.607 10.508 1.00 95.00 228 PHE A CA 1
ATOM 1849 C C . PHE A 1 228 ? -14.618 10.854 9.970 1.00 95.00 228 PHE A C 1
ATOM 1851 O O . PHE A 1 228 ? -14.312 9.747 10.407 1.00 95.00 228 PHE A O 1
ATOM 1858 N N . GLY A 1 229 ? -13.943 11.459 8.990 1.00 95.19 229 GLY A N 1
ATOM 1859 C CA . GLY A 1 229 ? -12.728 10.908 8.392 1.00 95.19 229 GLY A CA 1
ATOM 1860 C C . GLY A 1 229 ? -11.504 11.008 9.305 1.00 95.19 229 GLY A C 1
ATOM 1861 O O . GLY A 1 229 ? -11.591 11.433 10.460 1.00 95.19 229 GLY A O 1
ATOM 1862 N N . LEU A 1 230 ? -10.353 10.625 8.758 1.00 93.75 230 LEU A N 1
ATOM 1863 C CA . LEU A 1 230 ? -9.109 10.504 9.512 1.00 93.75 230 LEU A CA 1
ATOM 1864 C C . LEU A 1 230 ? -8.620 11.846 10.079 1.00 93.75 230 LEU A C 1
ATOM 1866 O O . LEU A 1 230 ? -8.671 12.885 9.417 1.00 93.75 230 LEU A O 1
ATOM 1870 N N . SER A 1 231 ? -8.123 11.815 11.317 1.00 93.81 231 SER A N 1
ATOM 1871 C CA . SER A 1 231 ? -7.359 12.917 11.905 1.00 93.81 231 SER A CA 1
ATOM 1872 C C . SER A 1 231 ? -5.868 12.758 11.597 1.00 93.81 231 SER A C 1
ATOM 1874 O O . SER A 1 231 ? -5.407 11.632 11.381 1.00 93.81 231 SER A O 1
ATOM 1876 N N . PRO A 1 232 ? -5.077 13.845 11.653 1.00 91.44 232 PRO A N 1
ATOM 1877 C CA . PRO A 1 232 ? -3.631 13.761 11.465 1.00 91.44 232 PRO A CA 1
ATOM 1878 C C . PRO A 1 232 ? -2.952 12.768 12.419 1.00 91.44 232 PRO A C 1
ATOM 1880 O O . PRO A 1 232 ? -2.038 12.056 12.015 1.00 91.44 232 PRO A O 1
ATOM 1883 N N . GLU A 1 233 ? -3.401 12.681 13.676 1.00 93.19 233 GLU A N 1
ATOM 1884 C CA . GLU A 1 233 ? -2.825 11.760 14.660 1.00 93.19 233 GLU A CA 1
ATOM 1885 C C . GLU A 1 233 ? -3.036 10.293 14.264 1.00 93.19 233 GLU A C 1
ATOM 1887 O O . GLU A 1 233 ? -2.139 9.471 14.451 1.00 93.19 233 GLU A O 1
ATOM 1892 N N . VAL A 1 234 ? -4.201 9.962 13.696 1.00 93.62 234 VAL A N 1
ATOM 1893 C CA . VAL A 1 234 ? -4.524 8.604 13.238 1.00 93.62 234 VAL A CA 1
ATOM 1894 C C . VAL A 1 234 ? -3.809 8.273 11.928 1.00 93.62 234 VAL A C 1
ATOM 1896 O O . VAL A 1 234 ? -3.261 7.176 11.796 1.00 93.62 234 VAL A O 1
ATOM 1899 N N . GLU A 1 235 ? -3.732 9.217 10.987 1.00 89.69 235 GLU A N 1
ATOM 1900 C CA . GLU A 1 235 ? -2.968 9.045 9.742 1.00 89.69 235 GLU A CA 1
ATOM 1901 C C . GLU A 1 235 ? -1.488 8.730 10.020 1.00 89.69 235 GLU A C 1
ATOM 1903 O O . GLU A 1 235 ? -0.911 7.827 9.403 1.00 89.69 235 GLU A O 1
ATOM 1908 N N . LEU A 1 236 ? -0.888 9.413 11.003 1.00 89.56 236 LEU A N 1
ATOM 1909 C CA . LEU A 1 236 ? 0.515 9.232 11.384 1.00 89.56 236 LEU A CA 1
ATOM 1910 C C . LEU A 1 236 ? 0.851 7.800 11.824 1.00 89.56 236 LEU A C 1
ATOM 1912 O O . LEU A 1 236 ? 1.981 7.355 11.616 1.00 89.56 236 LEU A O 1
ATOM 1916 N N . VAL A 1 237 ? -0.110 7.051 12.381 1.00 91.81 237 VAL A N 1
ATOM 1917 C CA . VAL A 1 237 ? 0.118 5.674 12.858 1.00 91.81 237 VAL A CA 1
ATOM 1918 C C . VAL A 1 237 ? 0.585 4.760 11.726 1.00 91.81 237 VAL A C 1
ATOM 1920 O O . VAL A 1 237 ? 1.519 3.989 11.929 1.00 91.81 237 VAL A O 1
ATOM 1923 N N . LYS A 1 238 ? -0.035 4.861 10.540 1.00 88.62 238 LYS A N 1
ATOM 1924 C CA . LYS A 1 238 ? 0.354 4.087 9.345 1.00 88.62 238 LYS A CA 1
ATOM 1925 C C . LYS A 1 238 ? 1.546 4.710 8.614 1.00 88.62 238 LYS A C 1
ATOM 1927 O O . LYS A 1 238 ? 2.308 4.010 7.950 1.00 88.62 238 LYS A O 1
ATOM 1932 N N . GLN A 1 239 ? 1.704 6.031 8.695 1.00 84.69 239 GLN A N 1
ATOM 1933 C CA . GLN A 1 239 ? 2.787 6.735 8.007 1.00 84.69 239 GLN A CA 1
ATOM 1934 C C . GLN A 1 239 ? 4.156 6.486 8.653 1.00 84.69 239 GLN A C 1
ATOM 1936 O O . GLN A 1 239 ? 5.163 6.530 7.943 1.00 84.69 239 GLN A O 1
ATOM 1941 N N . LEU A 1 240 ? 4.210 6.184 9.953 1.00 86.00 240 LEU A N 1
ATOM 1942 C CA . LEU A 1 240 ? 5.436 5.839 10.673 1.00 86.00 240 LEU A CA 1
ATOM 1943 C C . LEU A 1 240 ? 5.653 4.322 10.687 1.00 86.00 240 LEU A C 1
ATOM 1945 O O . LEU A 1 240 ? 4.939 3.580 11.357 1.00 86.00 240 LEU A O 1
ATOM 1949 N N . LYS A 1 241 ? 6.668 3.873 9.946 1.00 84.31 241 LYS A N 1
ATOM 1950 C CA . LYS A 1 241 ? 6.958 2.450 9.741 1.00 84.31 241 LYS A CA 1
ATOM 1951 C C . LYS A 1 241 ? 7.753 1.921 10.926 1.00 84.31 241 LYS A C 1
ATOM 1953 O O . LYS A 1 241 ? 8.695 2.572 11.385 1.00 84.31 241 LYS A O 1
ATOM 1958 N N . SER A 1 242 ? 7.404 0.731 11.399 1.00 86.94 242 SER A N 1
ATOM 1959 C CA . SER A 1 242 ? 8.241 0.001 12.350 1.00 86.94 242 SER A CA 1
ATOM 1960 C C . SER A 1 242 ? 9.561 -0.436 11.690 1.00 86.94 242 SER A C 1
ATOM 1962 O O . SER A 1 242 ? 9.637 -0.520 10.461 1.00 86.94 242 SER A O 1
ATOM 1964 N N . PRO A 1 243 ? 10.608 -0.769 12.468 1.00 89.62 243 PRO A N 1
ATOM 1965 C CA . PRO A 1 243 ? 11.824 -1.353 11.906 1.00 89.62 243 PRO A CA 1
ATOM 1966 C C . PRO A 1 243 ? 11.553 -2.599 11.049 1.00 89.62 243 PRO A C 1
ATOM 1968 O O . PRO A 1 243 ? 12.144 -2.736 9.986 1.00 89.62 243 PRO A O 1
ATOM 1971 N N . ALA A 1 244 ? 10.615 -3.462 11.459 1.00 87.25 244 ALA A N 1
ATOM 1972 C CA . ALA A 1 244 ? 10.253 -4.660 10.700 1.00 87.25 244 ALA A CA 1
ATOM 1973 C C . ALA A 1 244 ? 9.570 -4.317 9.366 1.00 87.25 244 ALA A C 1
ATOM 1975 O O . ALA A 1 244 ? 9.873 -4.923 8.342 1.00 87.25 244 ALA A O 1
ATOM 1976 N N . GLU A 1 245 ? 8.695 -3.308 9.351 1.00 85.19 245 GLU A N 1
ATOM 1977 C CA . GLU A 1 245 ? 8.098 -2.811 8.109 1.00 85.19 245 GLU A CA 1
ATOM 1978 C C . GLU A 1 245 ? 9.156 -2.236 7.169 1.00 85.19 245 GLU A C 1
ATOM 1980 O O . GLU A 1 245 ? 9.114 -2.501 5.973 1.00 85.19 245 GLU A O 1
ATOM 1985 N N . VAL A 1 246 ? 10.135 -1.496 7.696 1.00 84.75 246 VAL A N 1
ATOM 1986 C CA . VAL A 1 246 ? 11.243 -0.964 6.892 1.00 84.75 246 VAL A CA 1
ATOM 1987 C C . VAL A 1 246 ? 12.085 -2.089 6.287 1.00 84.75 246 VAL A C 1
ATOM 1989 O O . VAL A 1 246 ? 12.422 -1.994 5.109 1.00 84.75 246 VAL A O 1
ATOM 1992 N N . GLU A 1 247 ? 12.392 -3.155 7.033 1.00 84.50 247 GLU A N 1
ATOM 1993 C CA . GLU A 1 247 ? 13.115 -4.312 6.479 1.00 84.50 247 GLU A CA 1
ATOM 1994 C C . GLU A 1 247 ? 12.330 -5.006 5.361 1.00 84.50 247 GLU A C 1
ATOM 1996 O O . GLU A 1 247 ? 12.903 -5.319 4.319 1.00 84.50 247 GLU A O 1
ATOM 2001 N N . LEU A 1 248 ? 11.014 -5.179 5.520 1.00 83.12 248 LEU A N 1
ATOM 2002 C CA . LEU A 1 248 ? 10.159 -5.735 4.466 1.00 83.12 248 LEU A CA 1
ATOM 2003 C C . LEU A 1 248 ? 10.137 -4.839 3.221 1.00 83.12 248 LEU A C 1
ATOM 2005 O O . LEU A 1 248 ? 10.304 -5.327 2.104 1.00 83.12 248 LEU A O 1
ATOM 2009 N N . LEU A 1 249 ? 9.978 -3.523 3.403 1.00 82.62 249 LEU A N 1
ATOM 2010 C CA . LEU A 1 249 ? 10.032 -2.556 2.305 1.00 82.62 249 LEU A CA 1
ATOM 2011 C C . LEU A 1 249 ? 11.391 -2.592 1.591 1.00 82.62 249 LEU A C 1
ATOM 2013 O O . LEU A 1 249 ? 11.442 -2.566 0.361 1.00 82.62 249 LEU A O 1
ATOM 2017 N N . ARG A 1 250 ? 12.489 -2.685 2.352 1.00 82.31 250 ARG A N 1
ATOM 2018 C CA . ARG A 1 250 ? 13.853 -2.758 1.818 1.00 82.31 250 ARG A CA 1
ATOM 2019 C C . ARG A 1 250 ? 14.070 -4.034 1.016 1.00 82.31 250 ARG A C 1
ATOM 2021 O O . ARG A 1 250 ? 14.529 -3.935 -0.114 1.00 82.31 250 ARG A O 1
ATOM 2028 N N . ALA A 1 251 ? 13.726 -5.196 1.565 1.00 83.31 251 ALA A N 1
ATOM 2029 C CA . ALA A 1 251 ? 13.910 -6.481 0.895 1.00 83.31 251 ALA A CA 1
ATOM 2030 C C . ALA A 1 251 ? 13.200 -6.516 -0.460 1.00 83.31 251 ALA A C 1
ATOM 2032 O O . ALA A 1 251 ? 13.786 -6.880 -1.477 1.00 83.31 251 ALA A O 1
ATOM 2033 N N . VAL A 1 252 ? 11.955 -6.045 -0.488 1.00 81.69 252 VAL A N 1
ATOM 2034 C CA . VAL A 1 252 ? 11.163 -5.981 -1.712 1.00 81.69 252 VAL A CA 1
ATOM 2035 C C . VAL A 1 252 ? 11.727 -4.965 -2.710 1.00 81.69 252 VAL A C 1
ATOM 2037 O O . VAL A 1 252 ? 11.862 -5.286 -3.891 1.00 81.69 252 VAL A O 1
ATOM 2040 N N . ASN A 1 253 ? 12.073 -3.748 -2.271 1.00 83.56 253 ASN A N 1
ATOM 2041 C CA . ASN A 1 253 ? 12.619 -2.728 -3.174 1.00 83.56 253 ASN A CA 1
ATOM 2042 C C . ASN A 1 253 ? 13.968 -3.172 -3.764 1.00 83.56 253 ASN A C 1
ATOM 2044 O O . ASN A 1 253 ? 14.159 -3.116 -4.977 1.00 83.56 253 ASN A O 1
ATOM 2048 N N . THR A 1 254 ? 14.877 -3.678 -2.924 1.00 83.88 254 THR A N 1
ATOM 2049 C CA . THR A 1 254 ? 16.179 -4.200 -3.357 1.00 83.88 254 THR A CA 1
ATOM 2050 C C . THR A 1 254 ? 16.009 -5.385 -4.303 1.00 83.88 254 THR A C 1
ATOM 2052 O O . THR A 1 254 ? 16.635 -5.393 -5.359 1.00 83.88 254 THR A O 1
ATOM 2055 N N . GLY A 1 255 ? 15.128 -6.338 -3.984 1.00 84.56 255 GLY A N 1
ATOM 2056 C CA . GLY A 1 255 ? 14.844 -7.483 -4.852 1.00 84.56 255 GLY A CA 1
ATOM 2057 C C . GLY A 1 255 ? 14.263 -7.079 -6.206 1.00 84.56 255 GLY A C 1
ATOM 2058 O O . GLY A 1 255 ? 14.655 -7.616 -7.237 1.00 84.56 255 GLY A O 1
ATOM 2059 N N . THR A 1 256 ? 13.393 -6.067 -6.233 1.00 82.94 256 THR A N 1
ATOM 2060 C CA . THR A 1 256 ? 12.818 -5.548 -7.483 1.00 82.94 256 THR A CA 1
ATOM 2061 C C . THR A 1 256 ? 13.883 -4.860 -8.344 1.00 82.94 256 THR A C 1
ATOM 2063 O O . THR A 1 256 ? 13.966 -5.111 -9.546 1.00 82.94 256 THR A O 1
ATOM 2066 N N . VAL A 1 257 ? 14.755 -4.042 -7.739 1.00 84.00 257 VAL A N 1
ATOM 2067 C CA . VAL A 1 257 ? 15.904 -3.438 -8.439 1.00 84.00 257 VAL A CA 1
ATOM 2068 C C . VAL A 1 257 ? 16.865 -4.515 -8.952 1.00 84.00 257 VAL A C 1
ATOM 2070 O O . VAL A 1 257 ? 17.323 -4.428 -10.093 1.00 84.00 257 VAL A O 1
ATOM 2073 N N . ALA A 1 258 ? 17.146 -5.540 -8.145 1.00 87.00 258 ALA A N 1
ATOM 2074 C CA . ALA A 1 258 ? 17.986 -6.668 -8.533 1.00 87.00 258 ALA A CA 1
ATOM 2075 C C . ALA A 1 258 ? 17.389 -7.433 -9.723 1.00 87.00 258 ALA A C 1
ATOM 2077 O O . ALA A 1 258 ? 18.118 -7.731 -10.663 1.00 87.00 258 ALA A O 1
ATOM 2078 N N . ALA A 1 259 ? 16.074 -7.669 -9.746 1.00 88.50 259 ALA A N 1
ATOM 2079 C CA . ALA A 1 259 ? 15.391 -8.331 -10.858 1.00 88.50 259 ALA A CA 1
ATOM 2080 C C . ALA A 1 259 ? 15.513 -7.543 -12.170 1.00 88.50 259 ALA A C 1
ATOM 2082 O O . ALA A 1 259 ? 15.863 -8.113 -13.204 1.00 88.50 259 ALA A O 1
ATOM 2083 N N . VAL A 1 260 ? 15.302 -6.222 -12.133 1.00 86.31 260 VAL A N 1
ATOM 2084 C CA . VAL A 1 260 ? 15.478 -5.368 -13.320 1.00 86.31 260 VAL A CA 1
ATOM 2085 C C . VAL A 1 260 ? 16.929 -5.404 -13.813 1.00 86.31 260 VAL A C 1
ATOM 2087 O O . VAL A 1 260 ? 17.167 -5.575 -15.011 1.00 86.31 260 VAL A O 1
ATOM 2090 N N . ARG A 1 261 ? 17.907 -5.297 -12.903 1.00 86.12 261 ARG A N 1
ATOM 2091 C CA . ARG A 1 261 ? 19.340 -5.377 -13.239 1.00 86.12 261 ARG A CA 1
ATOM 2092 C C . ARG A 1 261 ? 19.725 -6.739 -13.819 1.00 86.12 261 ARG A C 1
ATOM 2094 O O . ARG A 1 261 ? 20.43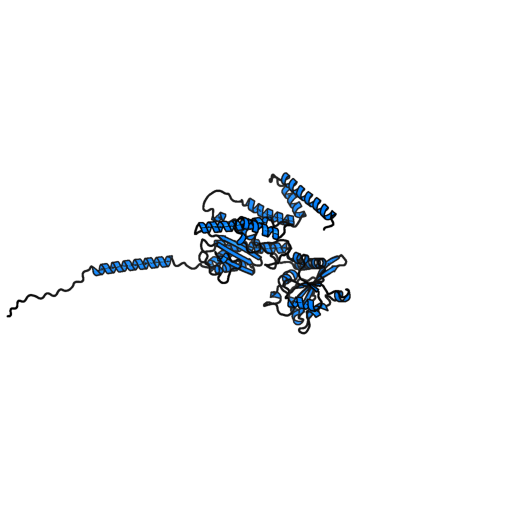3 -6.785 -14.817 1.00 86.12 261 ARG A O 1
ATOM 2101 N N . ALA A 1 262 ? 19.224 -7.827 -13.239 1.00 89.31 262 ALA A N 1
ATOM 2102 C CA . ALA A 1 262 ? 19.466 -9.197 -13.687 1.00 89.31 262 ALA A CA 1
ATOM 2103 C C . ALA A 1 262 ? 18.874 -9.477 -15.079 1.00 89.31 262 ALA A C 1
ATOM 2105 O O . ALA A 1 262 ? 19.486 -10.184 -15.883 1.00 89.31 262 ALA A O 1
ATOM 2106 N N . MET A 1 263 ? 17.708 -8.894 -15.378 1.00 92.06 263 MET A N 1
ATOM 2107 C CA . MET A 1 263 ? 17.035 -9.016 -16.670 1.00 92.06 263 MET A CA 1
ATOM 2108 C C . MET A 1 263 ? 17.720 -8.203 -17.775 1.00 92.06 263 MET A C 1
ATOM 2110 O O . MET A 1 263 ? 17.841 -8.689 -18.900 1.00 92.06 263 MET A O 1
ATOM 2114 N N . ARG A 1 264 ? 18.168 -6.974 -17.477 1.00 87.50 264 ARG A N 1
ATOM 2115 C CA . ARG A 1 264 ? 18.725 -6.025 -18.460 1.00 87.50 264 ARG A CA 1
ATOM 2116 C C . ARG A 1 264 ? 19.750 -6.637 -19.437 1.00 87.50 264 ARG A C 1
ATOM 2118 O O . ARG A 1 264 ? 19.550 -6.457 -20.637 1.00 87.50 264 ARG A O 1
ATOM 2125 N N . PRO A 1 265 ? 20.799 -7.372 -19.009 1.00 88.69 265 PRO A N 1
ATOM 2126 C CA . PRO A 1 265 ? 21.795 -7.934 -19.929 1.00 88.69 265 PRO A CA 1
ATOM 2127 C C . PRO A 1 265 ? 21.266 -9.090 -20.794 1.00 88.69 265 PRO A C 1
ATOM 2129 O O . PRO A 1 265 ? 21.921 -9.481 -21.758 1.00 88.69 265 PRO A O 1
ATOM 2132 N N . CYS A 1 266 ? 20.099 -9.650 -20.468 1.00 91.56 266 CYS A N 1
ATOM 2133 C CA . CYS A 1 266 ? 19.478 -10.738 -21.221 1.00 91.56 266 CYS A CA 1
ATOM 2134 C C . CYS A 1 266 ? 18.599 -10.236 -22.377 1.00 91.56 266 CYS A C 1
ATOM 2136 O O . CYS A 1 266 ? 18.271 -11.016 -23.275 1.00 91.56 266 CYS A O 1
ATOM 2138 N N . LEU A 1 267 ? 18.185 -8.964 -22.349 1.00 89.00 267 LEU A N 1
ATOM 2139 C CA . LEU A 1 267 ? 17.268 -8.396 -23.332 1.00 89.00 267 LEU A CA 1
ATOM 2140 C C . LEU A 1 267 ? 17.898 -8.355 -24.730 1.00 89.00 267 LEU A C 1
ATOM 2142 O O . LEU A 1 267 ? 19.063 -8.004 -24.908 1.00 89.00 267 LEU A O 1
ATOM 2146 N N . VAL A 1 268 ? 17.101 -8.688 -25.744 1.00 89.12 268 VAL A N 1
ATOM 2147 C CA . VAL A 1 268 ? 17.524 -8.714 -27.150 1.00 89.12 268 VAL A CA 1
ATOM 2148 C C . VAL A 1 268 ? 16.554 -7.927 -28.025 1.00 89.12 268 VAL A C 1
ATOM 2150 O O . VAL A 1 268 ? 15.355 -7.864 -27.750 1.00 89.12 268 VAL A O 1
ATOM 2153 N N . ALA A 1 269 ? 17.066 -7.341 -29.109 1.00 89.81 269 ALA A N 1
ATOM 2154 C CA . ALA A 1 269 ? 16.237 -6.611 -30.061 1.00 89.81 269 ALA A CA 1
ATOM 2155 C C . ALA A 1 269 ? 15.112 -7.500 -30.625 1.00 89.81 269 ALA A C 1
ATOM 2157 O O . ALA A 1 269 ? 15.325 -8.665 -30.966 1.00 89.81 269 ALA A O 1
ATOM 2158 N N . GLY A 1 270 ? 13.921 -6.924 -30.766 1.00 90.56 270 GLY A N 1
ATOM 2159 C CA . GLY A 1 270 ? 12.727 -7.597 -31.271 1.00 90.56 270 GLY A CA 1
ATOM 2160 C C . GLY A 1 270 ? 11.728 -8.045 -30.204 1.00 90.56 270 GLY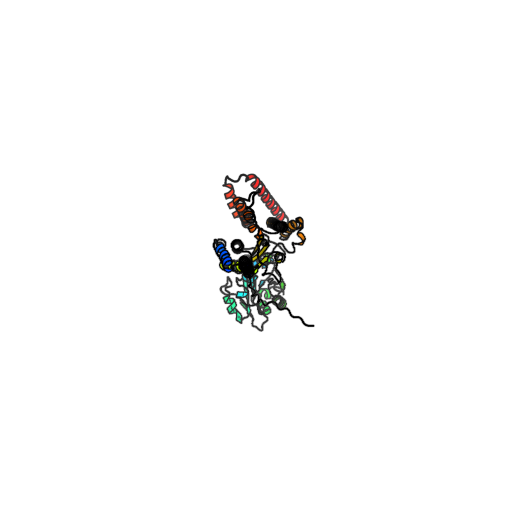 A C 1
ATOM 2161 O O . GLY A 1 270 ? 10.594 -8.325 -30.591 1.00 90.56 270 GLY A O 1
ATOM 2162 N N . LEU A 1 271 ? 12.113 -8.071 -28.919 1.00 93.56 271 LEU A N 1
ATOM 2163 C CA . LEU A 1 271 ? 11.188 -8.282 -27.795 1.00 93.56 271 LEU A CA 1
ATOM 2164 C C . LEU A 1 271 ? 10.166 -7.150 -27.733 1.00 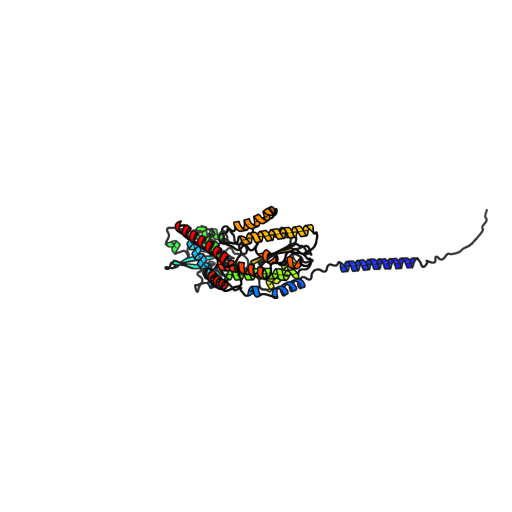93.56 271 LEU A C 1
ATOM 2166 O O . LEU A 1 271 ? 10.525 -5.992 -27.937 1.00 93.56 271 LEU A O 1
ATOM 2170 N N . THR A 1 272 ? 8.911 -7.470 -27.460 1.00 95.44 272 THR A N 1
ATOM 2171 C CA . THR A 1 272 ? 7.868 -6.474 -27.212 1.00 95.44 272 THR A CA 1
ATOM 2172 C C . THR A 1 272 ? 7.892 -5.971 -25.768 1.00 95.44 272 THR A C 1
ATOM 2174 O O . THR A 1 272 ? 8.542 -6.561 -24.906 1.00 95.44 272 THR A O 1
ATOM 2177 N N . GLU A 1 273 ? 7.188 -4.874 -25.492 1.00 91.62 273 GLU A N 1
ATOM 2178 C CA . GLU A 1 273 ? 6.936 -4.402 -24.123 1.00 91.62 273 GLU A CA 1
ATOM 2179 C C . GLU A 1 273 ? 6.291 -5.495 -23.259 1.00 91.62 273 GLU A C 1
ATOM 2181 O O . GLU A 1 273 ? 6.745 -5.724 -22.138 1.00 91.62 273 GLU A O 1
ATOM 2186 N N . ASP A 1 274 ? 5.295 -6.212 -23.800 1.00 95.12 274 ASP A N 1
ATOM 2187 C CA . ASP A 1 274 ? 4.646 -7.338 -23.119 1.00 95.12 274 ASP A CA 1
ATOM 2188 C C . ASP A 1 274 ? 5.637 -8.478 -22.841 1.00 95.12 274 ASP A C 1
ATOM 2190 O O . ASP A 1 274 ? 5.648 -9.010 -21.734 1.00 95.12 274 ASP A O 1
ATOM 2194 N N . ASP A 1 275 ? 6.527 -8.809 -23.786 1.00 95.88 275 ASP A N 1
ATOM 2195 C CA . ASP A 1 275 ? 7.541 -9.848 -23.554 1.00 95.88 275 ASP A CA 1
ATOM 2196 C C . ASP A 1 275 ? 8.464 -9.468 -22.385 1.00 95.88 275 ASP A C 1
ATOM 2198 O O . ASP A 1 275 ? 8.751 -10.293 -21.518 1.00 95.88 275 ASP A O 1
ATOM 2202 N N . VAL A 1 276 ? 8.931 -8.214 -22.339 1.00 94.31 276 VAL A N 1
ATOM 2203 C CA . VAL A 1 276 ? 9.805 -7.725 -21.258 1.00 94.31 276 VAL A CA 1
ATOM 2204 C C . VAL A 1 276 ? 9.064 -7.684 -19.921 1.00 94.31 276 VAL A C 1
ATOM 2206 O O . VAL A 1 276 ? 9.642 -8.066 -18.901 1.00 94.31 276 VAL A O 1
ATOM 2209 N N . ARG A 1 277 ? 7.788 -7.276 -19.916 1.00 93.69 277 ARG A N 1
ATOM 2210 C CA . ARG A 1 277 ? 6.925 -7.327 -18.729 1.00 93.69 277 ARG A CA 1
ATOM 2211 C C . ARG A 1 277 ? 6.835 -8.757 -18.198 1.00 93.69 277 ARG A C 1
ATOM 2213 O O . ARG A 1 277 ? 7.150 -8.993 -17.036 1.00 93.69 277 ARG A O 1
ATOM 2220 N N . ASP A 1 278 ? 6.475 -9.705 -19.056 1.00 96.06 278 ASP A N 1
ATOM 2221 C CA . ASP A 1 278 ? 6.234 -11.095 -18.668 1.00 96.06 278 ASP A CA 1
ATOM 2222 C C . ASP A 1 278 ? 7.531 -11.790 -18.198 1.00 96.06 278 ASP A C 1
ATOM 2224 O O . ASP A 1 278 ? 7.513 -12.581 -17.251 1.00 96.06 278 ASP A O 1
ATOM 2228 N N . ILE A 1 279 ? 8.685 -11.448 -18.790 1.00 96.44 279 ILE A N 1
ATOM 2229 C CA . ILE A 1 279 ? 10.005 -11.903 -18.321 1.00 96.44 279 ILE A CA 1
ATOM 2230 C C . ILE A 1 279 ? 10.291 -11.393 -16.899 1.00 96.44 279 ILE A C 1
ATOM 2232 O O . ILE A 1 279 ? 10.756 -12.160 -16.046 1.00 96.44 279 ILE A O 1
ATOM 2236 N N . LEU A 1 280 ? 10.022 -10.114 -16.627 1.00 94.19 280 LEU A N 1
ATOM 2237 C CA . LEU A 1 280 ? 10.240 -9.518 -15.308 1.00 94.19 280 LEU A CA 1
ATOM 2238 C C . LEU A 1 280 ? 9.275 -10.098 -14.265 1.00 94.19 280 LEU A C 1
ATOM 2240 O O . LEU A 1 280 ? 9.709 -10.449 -13.167 1.00 94.19 280 LEU A O 1
ATOM 2244 N N . ASP A 1 281 ? 8.006 -10.288 -14.626 1.00 95.00 281 ASP A N 1
ATOM 2245 C CA . ASP A 1 281 ? 7.002 -10.944 -13.783 1.00 95.00 281 ASP A CA 1
ATOM 2246 C C . ASP A 1 281 ? 7.442 -12.362 -13.407 1.00 95.00 281 ASP A C 1
ATOM 2248 O O . ASP A 1 281 ? 7.444 -12.724 -12.229 1.00 95.00 281 ASP A O 1
ATOM 2252 N N . ALA A 1 282 ? 7.901 -13.150 -14.383 1.00 96.44 282 ALA A N 1
ATOM 2253 C CA . ALA A 1 282 ? 8.430 -14.487 -14.134 1.00 96.44 282 ALA A CA 1
ATOM 2254 C C . ALA A 1 282 ? 9.656 -14.467 -13.205 1.00 96.44 282 ALA A C 1
ATOM 2256 O O . ALA A 1 282 ? 9.803 -15.348 -12.354 1.00 96.44 282 ALA A O 1
ATOM 2257 N N . SER A 1 283 ? 10.513 -13.453 -13.334 1.00 95.69 283 SER A N 1
ATOM 2258 C CA . SER A 1 283 ? 11.698 -13.276 -12.487 1.00 95.69 283 SER A CA 1
ATOM 2259 C C . SER A 1 283 ? 11.304 -13.000 -11.036 1.00 95.69 283 SER A C 1
ATOM 2261 O O . SER A 1 283 ? 11.767 -13.695 -10.131 1.00 95.69 283 SER A O 1
ATOM 2263 N N . LEU A 1 284 ? 10.377 -12.069 -10.807 1.00 91.56 284 LEU A N 1
ATOM 2264 C CA . LEU A 1 284 ? 9.878 -11.722 -9.472 1.00 91.56 284 LEU A CA 1
ATOM 2265 C C . LEU A 1 284 ? 9.107 -12.883 -8.821 1.00 91.56 284 LEU A C 1
ATOM 2267 O O . LEU A 1 284 ? 9.329 -13.202 -7.651 1.00 91.56 284 LEU A O 1
ATOM 2271 N N . LEU A 1 285 ? 8.259 -13.580 -9.583 1.00 93.81 285 LEU A N 1
ATOM 2272 C CA . LEU A 1 285 ? 7.551 -14.773 -9.105 1.00 93.81 285 LEU A CA 1
ATOM 2273 C C . LEU A 1 285 ? 8.518 -15.897 -8.705 1.00 93.81 285 LEU A C 1
ATOM 2275 O O . LEU A 1 285 ? 8.259 -16.610 -7.736 1.00 93.81 285 LEU A O 1
ATOM 2279 N N . SER A 1 286 ? 9.649 -16.044 -9.406 1.00 95.44 286 SER A N 1
ATOM 2280 C CA . SER A 1 286 ? 10.630 -17.102 -9.122 1.00 95.44 286 SER A CA 1
ATOM 2281 C C . SER A 1 286 ? 11.298 -16.985 -7.745 1.00 95.44 286 SER A C 1
ATOM 2283 O O . SER A 1 286 ? 11.799 -17.985 -7.233 1.00 95.44 286 SER A O 1
ATOM 2285 N N . VAL A 1 287 ? 11.289 -15.792 -7.138 1.00 90.88 287 VAL A N 1
ATOM 2286 C CA . VAL A 1 287 ? 11.833 -15.523 -5.793 1.00 90.88 287 VAL A CA 1
ATOM 2287 C C . VAL A 1 287 ? 10.735 -15.371 -4.732 1.00 90.88 287 VAL A C 1
ATOM 2289 O O . VAL A 1 287 ? 11.004 -14.968 -3.603 1.00 90.88 287 VAL A O 1
ATOM 2292 N N . GLY A 1 288 ? 9.488 -15.717 -5.076 1.00 86.19 288 GLY A N 1
ATOM 2293 C CA . GLY A 1 288 ? 8.358 -15.749 -4.146 1.00 86.19 288 GLY A CA 1
ATOM 2294 C C . GLY A 1 288 ? 7.670 -14.403 -3.916 1.00 86.19 288 GLY A C 1
ATOM 2295 O O . GLY A 1 288 ? 6.902 -14.273 -2.961 1.00 86.19 288 GLY A O 1
ATOM 2296 N N . PHE A 1 289 ? 7.917 -13.396 -4.758 1.00 86.81 289 PHE A N 1
ATOM 2297 C CA . PHE A 1 289 ? 7.196 -12.128 -4.663 1.00 86.81 289 PHE A CA 1
ATOM 2298 C C . PHE A 1 289 ? 5.767 -12.256 -5.195 1.00 86.81 289 PHE A C 1
ATOM 2300 O O . PHE A 1 289 ? 5.474 -13.056 -6.080 1.00 86.81 289 PHE A O 1
ATOM 2307 N N . THR A 1 290 ? 4.870 -11.426 -4.661 1.00 82.06 290 THR A N 1
ATOM 2308 C CA . THR A 1 290 ? 3.522 -11.245 -5.211 1.00 82.06 290 THR A CA 1
ATOM 2309 C C . THR A 1 290 ? 3.506 -10.004 -6.090 1.00 82.06 290 THR A C 1
ATOM 2311 O O . THR A 1 290 ? 3.946 -8.932 -5.670 1.00 82.06 290 THR A O 1
ATOM 2314 N N . LEU A 1 291 ? 2.999 -10.153 -7.309 1.00 83.25 291 LEU A N 1
ATOM 2315 C CA . LEU A 1 291 ? 2.906 -9.068 -8.278 1.00 83.25 291 LEU A CA 1
ATOM 2316 C C . LEU A 1 291 ? 1.746 -8.131 -7.924 1.00 83.25 291 LEU A C 1
ATOM 2318 O O . LEU A 1 291 ? 0.671 -8.588 -7.537 1.00 83.25 291 LEU A O 1
ATOM 2322 N N . PHE A 1 292 ? 1.963 -6.826 -8.070 1.00 79.56 292 PHE A N 1
ATOM 2323 C CA . PHE A 1 292 ? 0.927 -5.801 -7.927 1.00 79.56 292 PHE A CA 1
ATOM 2324 C C . PHE A 1 292 ? 0.649 -5.106 -9.265 1.00 79.56 292 PHE A C 1
ATOM 2326 O O . PHE A 1 292 ? -0.502 -5.030 -9.686 1.00 79.56 292 PHE A O 1
ATOM 2333 N N . PHE A 1 293 ? 1.692 -4.655 -9.964 1.00 81.69 293 PHE A N 1
ATOM 2334 C CA . PHE A 1 293 ? 1.613 -4.237 -11.365 1.00 81.69 293 PHE A CA 1
ATOM 2335 C C . PHE A 1 293 ? 2.989 -4.317 -12.029 1.00 81.69 293 PHE A C 1
ATOM 2337 O O . PHE A 1 293 ? 4.009 -4.348 -11.345 1.00 81.69 293 PHE A O 1
ATOM 2344 N N . ASN A 1 294 ? 3.023 -4.285 -13.357 1.00 86.56 294 ASN A N 1
ATOM 2345 C CA . ASN A 1 294 ? 4.256 -4.155 -14.120 1.00 86.56 294 ASN A CA 1
ATOM 2346 C C . ASN A 1 294 ? 3.962 -3.443 -15.448 1.00 86.56 294 ASN A C 1
ATOM 2348 O O . ASN A 1 294 ? 3.188 -3.931 -16.272 1.00 86.56 294 ASN A O 1
ATOM 2352 N N . ILE A 1 295 ? 4.528 -2.252 -15.612 1.00 84.38 295 ILE A N 1
ATOM 2353 C CA . ILE A 1 295 ? 4.371 -1.371 -16.764 1.00 84.38 295 ILE A CA 1
ATOM 2354 C C . ILE A 1 295 ? 5.723 -1.297 -17.466 1.00 84.38 295 ILE A C 1
ATOM 2356 O O . ILE A 1 295 ? 6.707 -0.859 -16.881 1.00 84.38 295 ILE A O 1
ATOM 2360 N N . VAL A 1 296 ? 5.757 -1.679 -18.738 1.00 87.56 296 VAL A N 1
ATOM 2361 C CA . VAL A 1 296 ? 6.922 -1.521 -19.610 1.00 87.56 296 VAL A CA 1
ATOM 2362 C C . VAL A 1 296 ? 6.492 -0.686 -20.804 1.00 87.56 296 VAL A C 1
ATOM 2364 O O . VAL A 1 296 ? 5.544 -1.049 -21.495 1.00 87.56 296 VAL A O 1
ATOM 2367 N N . LEU A 1 297 ? 7.156 0.449 -21.014 1.00 81.88 297 LEU A N 1
ATOM 2368 C CA . LEU A 1 297 ? 6.809 1.421 -22.046 1.00 81.88 297 LEU A CA 1
ATOM 2369 C C . LEU A 1 297 ? 8.060 1.851 -22.801 1.00 81.88 297 LEU A C 1
ATOM 2371 O O . LEU A 1 297 ? 9.051 2.262 -22.193 1.00 81.88 297 LEU A O 1
ATOM 2375 N N . PHE A 1 298 ? 8.009 1.785 -24.125 1.00 86.31 298 PHE A N 1
ATOM 2376 C CA . PHE A 1 298 ? 9.105 2.150 -25.012 1.00 86.31 298 PHE A CA 1
ATOM 2377 C C . PHE A 1 298 ? 8.807 3.451 -25.763 1.00 86.31 298 PHE A C 1
ATOM 2379 O O . PHE A 1 298 ? 7.712 3.662 -26.298 1.00 86.31 298 PHE A O 1
ATOM 2386 N N . GLU A 1 299 ? 9.832 4.296 -25.882 1.00 83.25 299 GLU A N 1
ATOM 2387 C CA . GLU A 1 299 ? 9.814 5.518 -26.691 1.00 83.25 299 GLU A CA 1
ATOM 2388 C C . GLU A 1 299 ? 8.620 6.426 -26.356 1.00 83.25 299 GLU A C 1
ATOM 2390 O O . GLU A 1 299 ? 8.387 6.757 -25.201 1.00 83.25 299 GLU A O 1
ATOM 2395 N N . GLU A 1 300 ? 7.817 6.830 -27.339 1.00 82.94 300 GLU A N 1
ATOM 2396 C CA . GLU A 1 300 ? 6.685 7.729 -27.135 1.00 82.94 300 GLU A CA 1
ATOM 2397 C C . GLU A 1 300 ? 5.597 7.167 -26.202 1.00 82.94 300 GLU A C 1
ATOM 2399 O O . GLU A 1 300 ? 4.808 7.943 -25.664 1.00 82.94 300 GLU A O 1
ATOM 2404 N N . ASP A 1 301 ? 5.585 5.854 -25.937 1.00 82.19 301 ASP A N 1
ATOM 2405 C CA . ASP A 1 301 ? 4.652 5.262 -24.969 1.00 82.19 301 ASP A CA 1
ATOM 2406 C C . ASP A 1 301 ? 5.089 5.598 -23.541 1.00 82.19 301 ASP A C 1
ATOM 2408 O O . ASP A 1 301 ? 4.243 5.778 -22.666 1.00 82.19 301 ASP A O 1
ATOM 2412 N N . SER A 1 302 ? 6.393 5.798 -23.310 1.00 78.94 302 SER A N 1
ATOM 2413 C CA . SER A 1 302 ? 6.929 6.200 -22.009 1.00 78.94 302 SER A CA 1
ATOM 2414 C C . SER A 1 302 ? 6.592 7.648 -21.641 1.00 78.94 302 SER A C 1
ATOM 2416 O O . SER A 1 302 ? 6.787 8.052 -20.497 1.00 78.94 302 SER A O 1
ATOM 2418 N N . ALA A 1 303 ? 6.072 8.441 -22.585 1.00 77.44 303 ALA A N 1
ATOM 2419 C CA . ALA A 1 303 ? 5.556 9.782 -22.315 1.00 77.44 303 ALA A CA 1
ATOM 2420 C C . ALA A 1 303 ? 4.158 9.765 -21.661 1.00 77.44 303 ALA A C 1
ATOM 2422 O O . ALA A 1 303 ? 3.667 10.814 -21.239 1.00 77.44 303 ALA A O 1
ATOM 2423 N N . LEU A 1 304 ? 3.509 8.596 -21.570 1.00 78.19 304 LEU A N 1
ATOM 2424 C CA . LEU A 1 304 ? 2.216 8.397 -20.917 1.00 78.19 304 LEU A CA 1
ATOM 2425 C C . LEU A 1 304 ? 2.432 7.707 -19.557 1.00 78.19 304 LEU A C 1
ATOM 2427 O O . LEU A 1 304 ? 2.654 6.499 -19.532 1.00 78.19 304 LEU A O 1
ATOM 2431 N N . PRO A 1 305 ? 2.323 8.413 -18.411 1.00 70.81 305 PRO A N 1
ATOM 2432 C CA . PRO A 1 305 ? 2.722 7.871 -17.102 1.00 70.81 305 PRO A CA 1
ATOM 2433 C C . PRO A 1 305 ? 1.998 6.592 -16.655 1.00 70.81 305 PRO A C 1
ATOM 2435 O O . PRO A 1 305 ? 2.518 5.843 -15.839 1.00 70.81 305 PRO A O 1
ATOM 2438 N N . HIS A 1 306 ? 0.794 6.341 -17.175 1.00 75.75 306 HIS A N 1
ATOM 2439 C CA . HIS A 1 306 ? 0.013 5.125 -16.913 1.00 75.75 306 HIS A CA 1
ATOM 2440 C C . HIS A 1 306 ? -0.158 4.253 -18.166 1.00 75.75 306 HIS A C 1
ATOM 2442 O O . HIS A 1 306 ? -1.009 3.365 -18.196 1.00 75.75 306 HIS A O 1
ATOM 2448 N N . GLY A 1 307 ? 0.608 4.534 -19.221 1.00 71.25 307 GLY A N 1
ATOM 2449 C CA . GLY A 1 307 ? 0.387 3.983 -20.549 1.00 71.25 307 GLY A CA 1
ATOM 2450 C C . GLY A 1 307 ? -0.913 4.477 -21.198 1.00 71.25 307 GLY A C 1
ATOM 2451 O O . GLY A 1 307 ? -1.537 5.454 -20.773 1.00 71.25 307 GLY A O 1
ATOM 2452 N N . GLY A 1 308 ? -1.320 3.792 -22.267 1.00 70.25 308 GLY A N 1
ATOM 2453 C CA . GLY A 1 308 ? -2.554 4.049 -23.013 1.00 70.25 308 GLY A CA 1
ATOM 2454 C C . GLY A 1 308 ? -3.137 2.763 -23.606 1.00 70.25 308 GLY A C 1
ATOM 2455 O O . GLY A 1 308 ? -2.555 1.693 -23.486 1.00 70.25 308 GLY A O 1
ATOM 2456 N N . PHE A 1 309 ? -4.281 2.844 -24.292 1.00 68.44 309 PHE A N 1
ATOM 2457 C CA . PHE A 1 309 ? -5.014 1.667 -24.804 1.00 68.44 309 PHE A CA 1
ATOM 2458 C C . PHE A 1 309 ? -4.294 0.846 -25.897 1.00 68.44 309 PHE A C 1
ATOM 2460 O O . PHE A 1 309 ? -4.846 -0.148 -26.367 1.00 68.44 309 PHE A O 1
ATOM 2467 N N . VAL A 1 310 ? -3.115 1.276 -26.357 1.00 70.69 310 VAL A N 1
ATOM 2468 C CA . VAL A 1 310 ? -2.408 0.697 -27.517 1.00 70.69 310 VAL A CA 1
ATOM 2469 C C . VAL A 1 310 ? -0.960 0.285 -27.189 1.00 70.69 310 VAL A C 1
ATOM 2471 O O . VAL A 1 310 ? -0.200 -0.022 -28.103 1.00 70.69 310 VAL A O 1
ATOM 2474 N N . VAL A 1 311 ? -0.585 0.251 -25.906 1.00 81.31 311 VAL A N 1
ATOM 2475 C CA . VAL A 1 311 ? 0.751 -0.185 -25.445 1.00 81.31 311 VAL A CA 1
ATOM 2476 C C . VAL A 1 311 ? 0.880 -1.717 -25.448 1.00 81.31 311 VAL A C 1
ATOM 2478 O O . VAL A 1 311 ? -0.112 -2.427 -25.632 1.00 81.31 311 VAL A O 1
ATOM 2481 N N . GLY A 1 312 ? 2.095 -2.235 -25.264 1.00 85.56 312 GLY A N 1
ATOM 2482 C CA . GLY A 1 312 ? 2.407 -3.666 -25.132 1.00 85.56 312 GLY A CA 1
ATOM 2483 C C . GLY A 1 312 ? 3.083 -4.273 -26.366 1.00 85.56 312 GLY A C 1
ATOM 2484 O O . GLY A 1 312 ? 3.690 -5.339 -26.299 1.00 85.56 312 GLY A O 1
ATOM 2485 N N . LYS A 1 313 ? 3.014 -3.594 -27.519 1.00 91.50 313 LYS A N 1
ATOM 2486 C CA . LYS A 1 313 ? 3.399 -4.160 -28.827 1.00 91.50 313 LYS A CA 1
ATOM 2487 C C . LYS A 1 313 ? 4.672 -3.571 -29.415 1.00 91.50 313 LYS A C 1
ATOM 2489 O O . LYS A 1 313 ? 5.164 -4.107 -30.416 1.00 91.50 313 LYS A O 1
ATOM 2494 N N . LYS A 1 314 ? 5.189 -2.464 -28.872 1.00 91.38 314 LYS A N 1
ATOM 2495 C CA . LYS A 1 314 ? 6.406 -1.866 -29.425 1.00 91.38 314 LYS A CA 1
ATOM 2496 C C . LYS A 1 314 ? 7.587 -2.783 -29.202 1.00 91.38 314 LYS A C 1
ATOM 2498 O O . LYS A 1 314 ? 7.713 -3.406 -28.156 1.00 91.38 314 LYS A O 1
ATOM 2503 N N . LYS A 1 315 ? 8.452 -2.861 -30.212 1.00 92.88 315 LYS A N 1
ATOM 2504 C CA . LYS A 1 315 ? 9.622 -3.733 -30.196 1.00 92.88 315 LYS A CA 1
ATOM 2505 C C . LYS A 1 315 ? 10.857 -2.981 -29.728 1.00 92.88 315 LYS A C 1
ATOM 2507 O O . LYS A 1 315 ? 11.199 -1.940 -30.290 1.00 92.88 315 LYS A O 1
ATOM 2512 N N . LEU A 1 316 ? 11.557 -3.587 -28.780 1.00 88.88 316 LEU A N 1
ATOM 2513 C CA . LEU A 1 316 ? 12.874 -3.196 -28.320 1.00 88.88 316 LEU A CA 1
ATOM 2514 C C . LEU A 1 316 ? 13.864 -3.196 -29.488 1.00 88.88 316 LEU A C 1
ATOM 2516 O O . LEU A 1 316 ? 13.923 -4.135 -30.290 1.00 88.88 316 LEU A O 1
ATOM 2520 N N . ASN A 1 317 ? 14.674 -2.152 -29.564 1.00 84.00 317 ASN A N 1
ATOM 2521 C CA . ASN A 1 317 ? 15.801 -2.029 -30.472 1.00 84.00 317 ASN A CA 1
ATOM 2522 C C . ASN A 1 317 ? 16.995 -1.382 -29.744 1.00 84.00 317 ASN A C 1
ATOM 2524 O O . ASN A 1 317 ? 16.925 -1.082 -28.554 1.00 84.00 317 ASN A O 1
ATOM 2528 N N . HIS A 1 318 ? 18.111 -1.201 -30.450 1.00 76.94 318 HIS A N 1
ATOM 2529 C CA . HIS A 1 318 ? 19.355 -0.692 -29.863 1.00 76.94 318 HIS A CA 1
ATOM 2530 C C . HIS A 1 318 ? 19.328 0.799 -29.496 1.00 76.94 318 HIS A C 1
ATOM 2532 O O . HIS A 1 318 ? 20.289 1.291 -28.934 1.00 76.94 318 HIS A O 1
ATOM 2538 N N . GLU A 1 319 ? 18.246 1.510 -29.783 1.00 74.94 319 GLU A N 1
ATOM 2539 C CA . GLU A 1 319 ? 18.085 2.951 -29.545 1.00 74.94 319 GLU A CA 1
ATOM 2540 C C . GLU A 1 319 ? 16.928 3.222 -28.576 1.00 74.94 319 GLU A C 1
ATOM 2542 O O . GLU A 1 319 ? 16.588 4.378 -28.298 1.00 74.94 319 GLU A O 1
ATOM 2547 N N . THR A 1 320 ? 16.302 2.143 -28.086 1.00 78.88 320 THR A N 1
ATOM 2548 C CA . THR A 1 320 ? 15.100 2.216 -27.274 1.00 78.88 320 THR A CA 1
ATOM 2549 C C . THR A 1 320 ? 15.395 2.867 -25.929 1.00 78.88 320 THR A C 1
ATOM 2551 O O . THR A 1 320 ? 16.208 2.368 -25.148 1.00 78.88 320 THR A O 1
ATOM 2554 N N . MET A 1 321 ? 14.696 3.962 -25.651 1.00 79.19 321 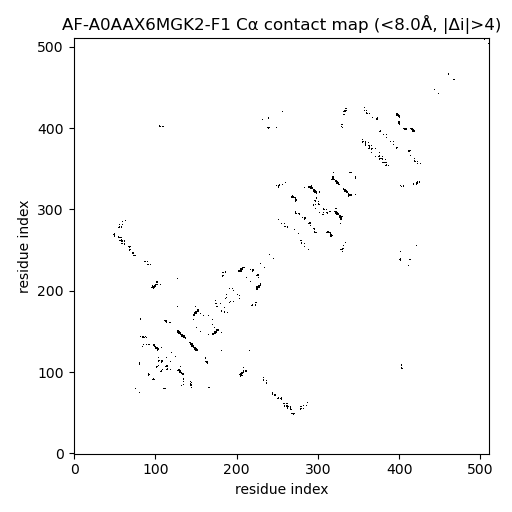MET A N 1
ATOM 2555 C CA . MET A 1 321 ? 14.477 4.469 -24.308 1.00 79.19 321 MET A CA 1
ATOM 2556 C C . MET A 1 321 ? 13.268 3.745 -23.727 1.00 79.19 321 MET A C 1
ATOM 2558 O O . MET A 1 321 ? 12.189 3.747 -24.322 1.00 79.19 321 MET A O 1
ATOM 2562 N N . ALA A 1 322 ? 13.463 3.102 -22.584 1.00 81.19 322 ALA A N 1
ATOM 2563 C CA . ALA A 1 322 ? 12.419 2.350 -21.907 1.00 81.19 322 ALA A CA 1
ATOM 2564 C C . ALA A 1 322 ? 12.154 2.937 -20.525 1.00 81.19 322 ALA A C 1
ATOM 2566 O O . ALA A 1 322 ? 13.094 3.317 -19.829 1.00 81.19 322 ALA A O 1
ATOM 2567 N N . VAL A 1 323 ? 10.885 2.946 -20.125 1.00 80.62 323 VAL A N 1
ATOM 2568 C CA . VAL A 1 323 ? 10.448 3.100 -18.737 1.00 80.62 323 VAL A CA 1
ATOM 2569 C C . VAL A 1 323 ? 9.857 1.769 -18.297 1.00 80.62 323 VAL A C 1
ATOM 2571 O O . VAL A 1 323 ? 8.952 1.241 -18.937 1.00 80.62 323 VAL A O 1
ATOM 2574 N N . ILE A 1 324 ? 10.388 1.229 -17.209 1.00 80.88 324 ILE A N 1
ATOM 2575 C CA . ILE A 1 324 ? 9.861 0.056 -16.521 1.00 80.88 324 ILE A CA 1
ATOM 2576 C C . ILE A 1 324 ? 9.408 0.534 -15.150 1.00 80.88 324 ILE A C 1
ATOM 2578 O O . ILE A 1 324 ? 10.242 0.934 -14.346 1.00 80.88 324 ILE A O 1
ATOM 2582 N N . ASP A 1 325 ? 8.112 0.502 -14.884 1.00 79.31 325 ASP A N 1
ATOM 2583 C CA . ASP A 1 325 ? 7.546 0.768 -13.569 1.00 79.31 325 ASP A CA 1
ATOM 2584 C C . ASP A 1 325 ? 6.907 -0.511 -13.039 1.00 79.31 325 ASP A C 1
ATOM 2586 O O . ASP A 1 325 ? 5.929 -1.012 -13.589 1.00 79.31 325 ASP A O 1
ATOM 2590 N N . VAL A 1 326 ? 7.495 -1.084 -11.998 1.00 76.12 326 VAL A N 1
ATOM 2591 C CA . VAL A 1 326 ? 7.154 -2.413 -11.502 1.00 76.12 326 VAL A CA 1
ATOM 2592 C C . VAL A 1 326 ? 6.857 -2.373 -10.012 1.00 76.12 326 VAL A C 1
ATOM 2594 O O . VAL A 1 326 ? 7.605 -1.832 -9.201 1.00 76.12 326 VAL A O 1
ATOM 2597 N N . GLY A 1 327 ? 5.727 -2.968 -9.655 1.00 65.69 327 GLY A N 1
ATOM 2598 C CA . GLY A 1 327 ? 5.245 -3.116 -8.299 1.00 65.69 327 GLY A CA 1
ATOM 2599 C C . GLY A 1 327 ? 5.185 -4.586 -7.894 1.00 65.69 327 GLY A C 1
ATOM 2600 O O . GLY A 1 327 ? 4.323 -5.312 -8.383 1.00 65.69 327 GLY A O 1
ATOM 2601 N N . ALA A 1 328 ? 6.014 -5.020 -6.947 1.00 57.59 328 ALA A N 1
ATOM 2602 C CA . ALA A 1 328 ? 5.891 -6.327 -6.297 1.00 57.59 328 ALA A CA 1
ATOM 2603 C C . ALA A 1 328 ? 5.616 -6.116 -4.808 1.00 57.59 328 ALA A C 1
ATOM 2605 O O . ALA A 1 328 ? 6.554 -6.012 -4.045 1.00 57.59 328 ALA A O 1
ATOM 2606 N N . ILE A 1 329 ? 4.372 -5.903 -4.368 1.00 44.97 329 ILE A N 1
ATOM 2607 C CA . ILE A 1 329 ? 4.021 -5.343 -3.033 1.00 44.97 329 ILE A CA 1
ATOM 2608 C C . ILE A 1 329 ? 4.643 -3.942 -2.743 1.00 44.97 329 ILE A C 1
ATOM 2610 O O . ILE A 1 329 ? 4.063 -3.181 -1.977 1.00 44.97 329 ILE A O 1
ATOM 2614 N N . ASN A 1 330 ? 5.734 -3.530 -3.407 1.00 32.75 330 ASN A N 1
ATOM 2615 C CA . ASN A 1 330 ? 6.305 -2.181 -3.436 1.00 32.75 330 ASN A CA 1
ATOM 2616 C C . ASN A 1 330 ? 6.748 -1.767 -4.839 1.00 32.75 330 ASN A C 1
ATOM 2618 O O . ASN A 1 330 ? 6.986 -2.614 -5.689 1.00 32.75 330 ASN A O 1
ATOM 2622 N N . LEU A 1 331 ? 6.895 -0.457 -5.030 1.00 33.31 331 LEU A N 1
ATOM 2623 C CA . LEU A 1 331 ? 7.170 0.216 -6.293 1.00 33.31 331 LEU A CA 1
ATOM 2624 C C . LEU A 1 331 ? 8.671 0.358 -6.599 1.00 33.31 331 LEU A C 1
ATOM 2626 O O . LEU A 1 331 ? 9.419 0.876 -5.767 1.00 33.31 331 LEU A O 1
ATOM 2630 N N . SER A 1 332 ? 9.072 0.044 -7.830 1.00 39.81 332 SER A N 1
ATOM 2631 C CA . SER A 1 332 ? 10.358 0.411 -8.413 1.00 39.81 332 SER A CA 1
ATOM 2632 C C . SER A 1 332 ? 10.227 0.851 -9.865 1.00 39.81 332 SER A C 1
ATOM 2634 O O . SER A 1 332 ? 9.610 0.161 -10.665 1.00 39.81 332 SER A O 1
ATOM 2636 N N . THR A 1 333 ? 10.850 1.979 -10.210 1.00 40.62 333 THR A N 1
ATOM 2637 C CA . THR A 1 333 ? 10.876 2.505 -11.576 1.00 40.62 333 THR A CA 1
ATOM 2638 C C . THR A 1 333 ? 12.312 2.530 -12.086 1.00 40.62 333 THR A C 1
ATOM 2640 O O . THR A 1 333 ? 13.226 2.933 -11.366 1.00 40.62 333 THR A O 1
ATOM 2643 N N . ALA A 1 334 ? 12.502 2.116 -13.329 1.00 40.44 334 ALA A N 1
ATOM 2644 C CA . ALA A 1 334 ? 13.769 2.019 -14.024 1.00 40.44 334 ALA A CA 1
ATOM 2645 C C . ALA A 1 334 ? 13.644 2.674 -15.401 1.00 40.44 334 ALA A C 1
ATOM 2647 O O . ALA A 1 334 ? 12.649 2.464 -16.094 1.00 40.44 334 ALA A O 1
ATOM 2648 N N . ALA A 1 335 ? 14.660 3.426 -15.820 1.00 41.38 335 ALA A N 1
ATOM 2649 C CA . ALA A 1 335 ? 14.768 3.869 -17.202 1.00 41.38 335 ALA A CA 1
ATOM 2650 C C . ALA A 1 335 ? 16.171 3.617 -17.731 1.00 41.38 335 ALA A C 1
ATOM 2652 O O . ALA A 1 335 ? 17.158 3.951 -17.076 1.00 41.38 335 ALA A O 1
ATOM 2653 N N . PHE A 1 336 ? 16.256 3.056 -18.932 1.00 52.81 336 PHE A N 1
ATOM 2654 C CA . PHE A 1 336 ? 17.525 2.844 -19.613 1.00 52.81 336 PHE A CA 1
ATOM 2655 C C . PHE A 1 336 ? 17.465 3.376 -21.039 1.00 52.81 336 PHE A C 1
ATOM 2657 O O . PHE A 1 336 ? 16.411 3.398 -21.675 1.00 52.81 336 PHE A O 1
ATOM 2664 N N . ILE A 1 337 ? 18.631 3.792 -21.526 1.00 50.53 337 ILE A N 1
ATOM 2665 C CA . ILE A 1 337 ? 18.874 4.169 -22.914 1.00 50.53 337 ILE A CA 1
ATOM 2666 C C . ILE A 1 337 ? 19.871 3.148 -23.461 1.00 50.53 337 ILE A C 1
ATOM 2668 O O . ILE A 1 337 ? 20.917 2.916 -22.851 1.00 50.53 337 ILE A O 1
ATOM 2672 N N . VAL A 1 338 ? 19.537 2.508 -24.580 1.00 48.66 338 VAL A N 1
ATOM 2673 C CA . VAL A 1 338 ? 20.485 1.652 -25.307 1.00 48.66 338 VAL A CA 1
ATOM 2674 C C . VAL A 1 338 ? 21.253 2.521 -26.327 1.00 48.66 338 VAL A C 1
ATOM 2676 O O . VAL A 1 338 ? 20.640 3.406 -26.932 1.00 48.66 338 VAL A O 1
ATOM 2679 N N . PRO A 1 339 ? 22.582 2.356 -26.496 1.00 46.19 339 PRO A N 1
ATOM 2680 C CA . PRO A 1 339 ? 23.363 3.168 -27.435 1.00 46.19 339 PRO A CA 1
ATOM 2681 C C . PRO A 1 339 ? 23.068 2.852 -28.914 1.00 46.19 339 PRO A C 1
ATOM 2683 O O . PRO A 1 339 ? 23.202 1.706 -29.346 1.00 46.19 339 PRO A O 1
ATOM 2686 N N . GLY A 1 340 ? 2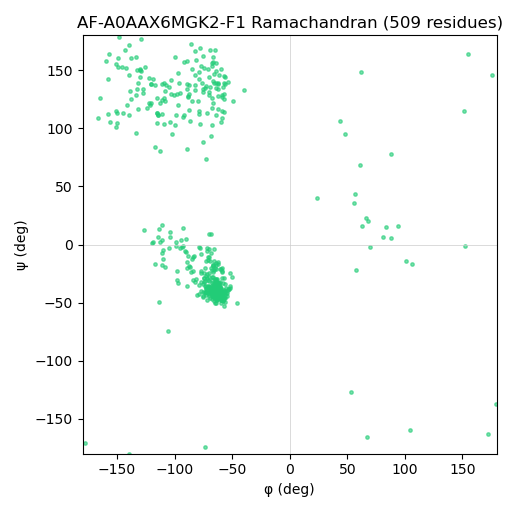2.772 3.887 -29.711 1.00 51.00 340 GLY A N 1
ATOM 2687 C CA . GLY A 1 340 ? 22.599 3.810 -31.169 1.00 51.00 340 GLY A CA 1
ATOM 2688 C C . GLY A 1 340 ? 21.699 4.925 -31.725 1.00 51.00 340 GLY A C 1
ATOM 2689 O O . GLY A 1 340 ? 20.968 5.559 -30.966 1.00 51.00 340 GLY A O 1
ATOM 2690 N N . GLY A 1 341 ? 21.739 5.152 -33.044 1.00 62.06 341 GLY A N 1
ATOM 2691 C CA . GLY A 1 341 ? 20.741 5.966 -33.757 1.00 62.06 341 GLY A CA 1
ATOM 2692 C C . GLY A 1 341 ? 21.128 7.362 -34.184 1.00 62.06 341 GLY A C 1
ATOM 2693 O O . GLY A 1 341 ? 22.307 7.672 -34.352 1.00 62.06 341 GLY A O 1
ATOM 2694 N N . ASP A 1 342 ? 20.096 8.180 -34.428 1.00 75.38 342 ASP A N 1
ATOM 2695 C CA . ASP A 1 342 ? 20.249 9.608 -34.710 1.00 75.38 342 ASP A CA 1
ATOM 2696 C C . ASP A 1 342 ? 20.998 10.263 -33.537 1.00 75.38 342 ASP A C 1
ATOM 2698 O O . ASP A 1 342 ? 20.455 10.324 -32.427 1.00 75.38 342 ASP A O 1
ATOM 2702 N N . PRO A 1 343 ? 22.230 10.762 -33.759 1.00 78.00 343 PRO A N 1
ATOM 2703 C CA . PRO A 1 343 ? 23.043 11.336 -32.696 1.00 78.00 343 PRO A CA 1
ATOM 2704 C C . PRO A 1 343 ? 22.344 12.480 -31.958 1.00 78.00 343 PRO A C 1
ATOM 2706 O O . PRO A 1 343 ? 22.519 12.611 -30.751 1.00 78.00 343 PRO A O 1
ATOM 2709 N N . GLN A 1 344 ? 21.522 13.273 -32.655 1.00 80.19 344 GLN A N 1
ATOM 2710 C CA . GLN A 1 344 ? 20.817 14.405 -32.049 1.00 80.19 344 GLN A CA 1
ATOM 2711 C C . GLN A 1 344 ? 19.705 13.933 -31.110 1.00 80.19 344 GLN A C 1
ATOM 2713 O O . GLN A 1 344 ? 19.538 14.472 -30.017 1.00 80.19 344 GLN A O 1
ATOM 2718 N N . LEU A 1 345 ? 18.957 12.901 -31.512 1.00 77.12 345 LEU A N 1
ATOM 2719 C CA . LEU A 1 345 ? 17.913 12.319 -30.671 1.00 77.12 345 LEU A CA 1
ATOM 2720 C C . LEU A 1 345 ? 18.514 11.617 -29.449 1.00 77.12 345 LEU A C 1
ATOM 2722 O O . LEU A 1 345 ? 17.972 11.723 -28.351 1.00 77.12 345 LEU A O 1
ATOM 2726 N N . HIS A 1 346 ? 19.632 10.912 -29.630 1.00 78.44 346 HIS A N 1
ATOM 2727 C CA . HIS A 1 346 ? 20.340 10.258 -28.534 1.00 78.44 346 HIS A CA 1
ATOM 2728 C C . HIS A 1 346 ? 20.869 11.274 -27.509 1.00 78.44 346 HIS A C 1
ATOM 2730 O O . HIS A 1 346 ? 20.657 11.102 -26.309 1.00 78.44 346 HIS A O 1
ATOM 2736 N N . GLU A 1 347 ? 21.488 12.362 -27.975 1.00 84.00 347 GLU A N 1
ATOM 2737 C CA . GLU A 1 347 ? 21.951 13.459 -27.119 1.00 84.00 347 GLU A CA 1
ATOM 2738 C C . GLU A 1 347 ? 20.791 14.100 -26.339 1.00 84.00 347 GLU A C 1
ATOM 2740 O O . GLU A 1 347 ? 20.901 14.301 -25.127 1.00 84.00 347 GLU A O 1
ATOM 2745 N N . GLU A 1 348 ? 19.645 14.352 -26.985 1.00 81.81 348 GLU A N 1
ATOM 2746 C CA . GLU A 1 348 ? 18.488 14.929 -26.291 1.00 81.81 348 GLU A CA 1
ATOM 2747 C C . GLU A 1 348 ? 17.889 13.958 -25.258 1.00 81.81 348 GLU A C 1
ATOM 2749 O O . GLU A 1 348 ? 17.546 14.382 -24.153 1.00 81.81 348 GLU A O 1
ATOM 2754 N N . LYS A 1 349 ? 17.823 12.649 -25.553 1.00 79.06 349 LYS A N 1
ATOM 2755 C CA . LYS A 1 349 ? 17.398 11.619 -24.584 1.00 79.06 349 LYS A CA 1
ATOM 2756 C C . LYS A 1 349 ? 18.293 11.616 -23.340 1.00 79.06 349 LYS A C 1
ATOM 2758 O O . LYS A 1 349 ? 17.781 11.628 -22.220 1.00 79.06 349 LYS A O 1
ATOM 2763 N N . LEU A 1 350 ? 19.616 11.644 -23.524 1.00 81.31 350 LEU A N 1
ATOM 2764 C CA . LEU A 1 350 ? 20.582 11.695 -22.420 1.00 81.31 350 LEU A CA 1
ATOM 2765 C C . LEU A 1 350 ? 20.455 12.983 -21.604 1.00 81.31 350 LEU A C 1
ATOM 2767 O O . LEU A 1 350 ? 20.473 12.949 -20.374 1.00 81.31 350 LEU A O 1
ATOM 2771 N N . LYS A 1 351 ? 20.276 14.122 -22.273 1.00 84.25 351 LYS A N 1
ATOM 2772 C CA . LYS A 1 351 ? 20.051 15.410 -21.615 1.00 84.25 351 LYS A CA 1
ATOM 2773 C C . LYS A 1 351 ? 18.794 15.391 -20.744 1.00 84.25 351 LYS A C 1
ATOM 2775 O O . LYS A 1 351 ? 18.861 15.802 -19.588 1.00 84.25 351 LYS A O 1
ATOM 2780 N N . VAL A 1 352 ? 17.667 14.892 -21.260 1.00 82.62 352 VAL A N 1
ATOM 2781 C CA . VAL A 1 352 ? 16.420 14.760 -20.484 1.00 82.62 352 VAL A CA 1
ATOM 2782 C C . VAL A 1 352 ? 16.616 13.819 -19.295 1.00 82.62 352 VAL A C 1
ATOM 2784 O O . VAL A 1 352 ? 16.204 14.151 -18.183 1.00 82.62 352 VAL A O 1
ATOM 2787 N N . TRP A 1 353 ? 17.286 12.682 -19.496 1.00 80.50 353 TRP A N 1
ATOM 2788 C CA . TRP A 1 353 ? 17.588 11.739 -18.419 1.00 80.50 353 TRP A CA 1
ATOM 2789 C C . TRP A 1 353 ? 18.420 12.391 -17.300 1.00 80.50 353 TRP A C 1
ATOM 2791 O O . TRP A 1 353 ? 18.058 12.283 -16.127 1.00 80.50 353 TRP A O 1
ATOM 2801 N N . ASN A 1 354 ? 19.461 13.154 -17.653 1.00 82.31 354 ASN A N 1
ATOM 2802 C CA . ASN A 1 354 ? 20.298 13.876 -16.688 1.00 82.31 354 ASN A CA 1
ATOM 2803 C C . ASN A 1 354 ? 19.499 14.920 -15.894 1.00 82.31 354 ASN A C 1
ATOM 2805 O O . ASN A 1 354 ? 19.629 14.988 -14.674 1.00 82.31 354 ASN A O 1
ATOM 2809 N N . ILE A 1 355 ? 18.612 15.679 -16.548 1.00 83.38 355 ILE A N 1
ATOM 2810 C CA . ILE A 1 355 ? 17.735 16.651 -15.869 1.00 83.38 355 ILE A CA 1
ATOM 2811 C C . ILE A 1 355 ? 16.845 15.952 -14.831 1.00 83.38 355 ILE A C 1
ATOM 2813 O O . ILE A 1 355 ? 16.674 16.449 -13.715 1.00 83.38 355 ILE A O 1
ATOM 2817 N N . VAL A 1 356 ? 16.284 14.788 -15.173 1.00 83.31 356 VAL A N 1
ATOM 2818 C CA . VAL A 1 356 ? 15.458 14.003 -14.243 1.00 83.31 356 VAL A CA 1
ATOM 2819 C C . VAL A 1 356 ? 16.295 13.490 -13.069 1.00 83.31 356 VAL A C 1
ATOM 2821 O O . VAL A 1 356 ? 15.855 13.611 -11.923 1.00 83.31 356 VAL A O 1
ATOM 2824 N N . LEU A 1 357 ? 17.506 12.978 -13.313 1.00 82.88 357 LEU A N 1
ATOM 2825 C CA . LEU A 1 357 ? 18.420 12.536 -12.255 1.00 82.88 357 LEU A CA 1
ATOM 2826 C C . LEU A 1 357 ? 18.803 13.686 -11.307 1.00 82.88 357 LEU A C 1
ATOM 2828 O O . LEU A 1 357 ? 18.804 13.520 -10.082 1.00 82.88 357 LEU A O 1
ATOM 2832 N N . GLU A 1 358 ? 19.093 14.867 -11.849 1.00 84.38 358 GLU A N 1
ATOM 2833 C CA . GLU A 1 358 ? 19.394 16.064 -11.063 1.00 84.38 358 GLU A CA 1
ATOM 2834 C C . GLU A 1 358 ? 18.196 16.499 -10.214 1.00 84.38 358 GLU A C 1
ATOM 2836 O O . GLU A 1 358 ? 18.355 16.779 -9.023 1.00 84.38 358 GLU A O 1
ATOM 2841 N N . ALA A 1 359 ? 16.990 16.502 -10.789 1.00 82.94 359 ALA A N 1
ATOM 2842 C CA . ALA A 1 359 ? 15.761 16.848 -10.081 1.00 82.94 359 ALA A CA 1
ATOM 2843 C C . ALA A 1 359 ? 15.473 15.872 -8.932 1.00 82.94 359 ALA A C 1
ATOM 2845 O O . ALA A 1 359 ? 15.131 16.287 -7.820 1.00 82.94 359 ALA A O 1
ATOM 2846 N N . GLN A 1 360 ? 15.679 14.575 -9.166 1.00 81.94 360 GLN A N 1
ATOM 2847 C CA . GLN A 1 360 ? 15.577 13.542 -8.138 1.00 81.94 360 GLN A CA 1
ATOM 2848 C C . GLN A 1 360 ? 16.620 13.722 -7.035 1.00 81.94 360 GLN A C 1
ATOM 2850 O O . GLN A 1 360 ? 16.291 13.665 -5.851 1.00 81.94 360 GLN A O 1
ATOM 2855 N N . THR A 1 361 ? 17.863 14.030 -7.401 1.00 85.19 361 THR A N 1
ATOM 2856 C CA . THR A 1 361 ? 18.942 14.310 -6.447 1.00 85.19 361 THR A CA 1
ATOM 2857 C C . THR A 1 361 ? 18.650 15.561 -5.612 1.00 85.19 361 THR A C 1
ATOM 2859 O O . THR A 1 361 ? 18.911 15.586 -4.405 1.00 85.19 361 THR A O 1
ATOM 2862 N N . ALA A 1 362 ? 18.088 16.609 -6.221 1.00 88.44 362 ALA A N 1
ATOM 2863 C CA . ALA A 1 362 ? 17.669 17.823 -5.528 1.00 88.44 362 ALA A CA 1
ATOM 2864 C C . ALA A 1 362 ? 16.551 17.529 -4.520 1.00 88.44 362 ALA A C 1
ATOM 2866 O O . ALA A 1 362 ? 16.660 17.916 -3.356 1.00 88.44 362 ALA A O 1
ATOM 2867 N N . ALA A 1 363 ? 15.533 16.770 -4.929 1.00 84.44 363 ALA A N 1
ATOM 2868 C CA . ALA A 1 363 ? 14.496 16.278 -4.031 1.00 84.44 363 ALA A CA 1
ATOM 2869 C C . ALA A 1 363 ? 15.069 15.435 -2.884 1.00 84.44 363 ALA A C 1
ATOM 2871 O O . ALA A 1 363 ? 14.761 15.703 -1.724 1.00 84.44 363 ALA A O 1
ATOM 2872 N N . ALA A 1 364 ? 15.947 14.468 -3.176 1.00 83.44 364 ALA A N 1
ATOM 2873 C CA . ALA A 1 364 ? 16.585 13.591 -2.190 1.00 83.44 364 ALA A CA 1
ATOM 2874 C C . ALA A 1 364 ? 17.269 14.387 -1.060 1.00 83.44 364 ALA A C 1
ATOM 2876 O O . ALA A 1 364 ? 17.182 14.037 0.118 1.00 83.44 364 ALA A O 1
ATOM 2877 N N . ARG A 1 365 ? 17.894 15.522 -1.396 1.00 88.00 365 ARG A N 1
ATOM 2878 C CA . ARG A 1 365 ? 18.538 16.417 -0.421 1.00 88.00 365 ARG A CA 1
ATOM 2879 C C . ARG A 1 365 ? 17.548 17.124 0.503 1.00 88.00 365 ARG A C 1
ATOM 2881 O O . ARG A 1 365 ? 17.964 17.579 1.570 1.00 88.00 365 ARG A O 1
ATOM 2888 N N . GLU A 1 366 ? 16.276 17.220 0.138 1.00 89.50 366 GLU A N 1
ATOM 2889 C CA . GLU A 1 366 ? 15.231 17.852 0.945 1.00 89.50 366 GLU A CA 1
ATOM 2890 C C . GLU A 1 366 ? 14.471 16.872 1.856 1.00 89.50 366 GLU A C 1
ATOM 2892 O O . GLU A 1 366 ? 13.662 17.325 2.669 1.00 89.50 366 GLU A O 1
ATOM 2897 N N . PHE A 1 367 ? 14.783 15.566 1.828 1.00 79.44 367 PHE A N 1
ATOM 2898 C CA . PHE A 1 367 ? 14.302 14.584 2.817 1.00 79.44 367 PHE A CA 1
ATOM 2899 C C . PHE A 1 367 ? 15.007 14.765 4.164 1.00 79.44 367 PHE A C 1
ATOM 2901 O O . PHE A 1 367 ? 15.889 14.002 4.559 1.00 79.44 367 PHE A O 1
ATOM 2908 N N . LYS A 1 368 ? 14.629 15.821 4.880 1.00 83.81 368 LYS A N 1
ATOM 2909 C CA . LYS A 1 368 ? 15.173 16.185 6.190 1.00 83.81 368 LYS A CA 1
ATOM 2910 C C . LYS A 1 368 ? 14.044 16.346 7.199 1.00 83.81 368 LYS A C 1
ATOM 2912 O O . LYS A 1 368 ? 12.924 16.719 6.850 1.00 83.81 368 LYS A O 1
ATOM 2917 N N . ALA A 1 369 ? 14.345 16.113 8.473 1.00 81.44 369 ALA A N 1
ATOM 2918 C CA . ALA A 1 369 ? 13.409 16.428 9.547 1.00 81.44 369 ALA A CA 1
ATOM 2919 C C . ALA A 1 369 ? 12.950 17.897 9.447 1.00 81.44 369 ALA A C 1
ATOM 2921 O O . ALA A 1 369 ? 13.758 18.784 9.172 1.00 81.44 369 ALA A O 1
ATOM 2922 N N . ASN A 1 370 ? 11.660 18.138 9.693 1.00 81.88 370 ASN A N 1
ATOM 2923 C CA . ASN A 1 370 ? 10.988 19.446 9.622 1.00 81.88 370 ASN A CA 1
ATOM 2924 C C . ASN A 1 370 ? 10.799 20.060 8.221 1.00 81.88 370 ASN A C 1
ATOM 2926 O O . ASN A 1 370 ? 10.164 21.110 8.127 1.00 81.88 370 ASN A O 1
ATOM 2930 N N . ASN A 1 371 ? 11.270 19.427 7.143 1.00 84.81 371 ASN A N 1
ATOM 2931 C CA . ASN A 1 371 ? 10.885 19.829 5.788 1.00 84.81 371 ASN A CA 1
ATOM 2932 C C . ASN A 1 371 ? 9.495 19.291 5.439 1.00 84.81 371 ASN A C 1
ATOM 2934 O O . ASN A 1 371 ? 9.147 18.165 5.791 1.00 84.81 371 ASN A O 1
ATOM 2938 N N . THR A 1 372 ? 8.704 20.077 4.711 1.00 85.56 372 THR A N 1
ATOM 2939 C CA . THR A 1 372 ? 7.392 19.637 4.221 1.00 85.56 372 THR A CA 1
ATOM 2940 C C . THR A 1 372 ? 7.532 18.804 2.945 1.00 85.56 372 THR A C 1
ATOM 2942 O O . THR A 1 372 ? 8.503 18.948 2.204 1.00 85.56 372 THR A O 1
ATOM 2945 N N . ALA A 1 373 ? 6.523 17.988 2.624 1.00 80.38 373 ALA A N 1
ATOM 2946 C CA . ALA A 1 373 ? 6.469 17.283 1.339 1.00 80.38 373 ALA A CA 1
ATOM 2947 C C . ALA A 1 373 ? 6.503 18.255 0.140 1.00 80.38 373 ALA A C 1
ATOM 2949 O O . ALA A 1 373 ? 7.112 17.958 -0.884 1.00 80.38 373 ALA A O 1
ATOM 2950 N N . ALA A 1 374 ? 5.921 19.450 0.298 1.00 88.31 374 ALA A N 1
ATOM 2951 C CA . ALA A 1 374 ? 5.971 20.499 -0.714 1.00 88.31 374 ALA A CA 1
ATOM 2952 C C . ALA A 1 374 ? 7.399 21.015 -0.951 1.00 88.31 374 ALA A C 1
ATOM 2954 O O . ALA A 1 374 ? 7.743 21.310 -2.088 1.00 88.31 374 ALA A O 1
ATOM 2955 N N . ASN A 1 375 ? 8.254 21.086 0.079 1.00 89.81 375 ASN A N 1
ATOM 2956 C CA . ASN A 1 375 ? 9.654 21.487 -0.112 1.00 89.81 375 ASN A CA 1
ATOM 2957 C C . ASN A 1 375 ? 10.400 20.526 -1.046 1.00 89.81 375 ASN A C 1
ATOM 2959 O O . ASN A 1 375 ? 11.219 20.971 -1.843 1.00 89.81 375 ASN A O 1
ATOM 2963 N N . VAL A 1 376 ? 10.086 19.233 -0.977 1.00 86.38 376 VAL A N 1
ATOM 2964 C CA . VAL A 1 376 ? 10.721 18.201 -1.810 1.00 86.38 376 VAL A CA 1
ATOM 2965 C C . VAL A 1 376 ? 10.204 18.233 -3.236 1.00 86.38 376 VAL A C 1
ATOM 2967 O O . VAL A 1 376 ? 11.010 18.208 -4.161 1.00 86.38 376 VAL A O 1
ATOM 2970 N N . ASP A 1 377 ? 8.884 18.356 -3.416 1.00 88.19 377 ASP A N 1
ATOM 2971 C CA . ASP A 1 377 ? 8.284 18.533 -4.746 1.00 88.19 377 ASP A CA 1
ATOM 2972 C C . ASP A 1 377 ? 8.851 19.775 -5.443 1.00 88.19 377 ASP A C 1
ATOM 2974 O O . ASP A 1 377 ? 9.319 19.691 -6.577 1.00 88.19 377 ASP A O 1
ATOM 2978 N N . LEU A 1 378 ? 8.900 20.907 -4.731 1.00 93.62 378 LEU A N 1
ATOM 2979 C CA . LEU A 1 378 ? 9.413 22.169 -5.262 1.00 93.62 378 LEU A CA 1
ATOM 2980 C C . LEU A 1 378 ? 10.901 22.105 -5.614 1.00 93.62 378 LEU A C 1
ATOM 2982 O O . LEU A 1 378 ? 11.309 22.768 -6.563 1.00 93.62 378 LEU A O 1
ATOM 2986 N N . ALA A 1 379 ? 11.711 21.321 -4.897 1.00 93.25 379 ALA A N 1
ATOM 2987 C CA . ALA A 1 379 ? 13.124 21.153 -5.229 1.00 93.25 379 ALA A CA 1
ATOM 2988 C C . ALA A 1 379 ? 13.310 20.484 -6.599 1.00 93.25 379 ALA A C 1
ATOM 2990 O O . ALA A 1 379 ? 14.043 21.013 -7.430 1.00 93.25 379 ALA A O 1
ATOM 2991 N N . ALA A 1 380 ? 12.597 19.384 -6.865 1.00 86.94 380 ALA A N 1
ATOM 2992 C CA . ALA A 1 380 ? 12.625 18.732 -8.176 1.00 86.94 380 ALA A CA 1
ATOM 2993 C C . ALA A 1 380 ? 12.010 19.615 -9.268 1.00 86.94 380 ALA A C 1
ATOM 2995 O O . ALA A 1 380 ? 12.579 19.772 -10.348 1.00 86.94 380 ALA A O 1
ATOM 2996 N N . ARG A 1 381 ? 10.852 20.222 -8.978 1.00 92.38 381 ARG A N 1
ATOM 2997 C CA . ARG A 1 381 ? 10.125 21.061 -9.934 1.00 92.38 381 ARG A CA 1
ATOM 2998 C C . ARG A 1 381 ? 10.955 22.256 -10.382 1.00 92.38 381 ARG A C 1
ATOM 3000 O O . ARG A 1 381 ? 11.027 22.517 -11.577 1.00 92.38 381 ARG A O 1
ATOM 3007 N N . LYS A 1 382 ? 11.649 22.908 -9.447 1.00 96.38 382 LYS A N 1
ATOM 3008 C CA . LYS A 1 382 ? 12.573 24.003 -9.740 1.00 96.38 382 LYS A CA 1
ATOM 3009 C C . LYS A 1 382 ? 13.692 23.564 -10.688 1.00 96.38 382 LYS A C 1
ATOM 3011 O O . LYS A 1 382 ? 13.931 24.255 -11.670 1.00 96.38 382 LYS A O 1
ATOM 3016 N N . THR A 1 383 ? 14.337 22.422 -10.436 1.00 93.06 383 THR A N 1
ATOM 3017 C CA . THR A 1 383 ? 15.397 21.896 -11.317 1.00 93.06 383 THR A CA 1
ATOM 3018 C C . THR A 1 383 ? 14.891 21.669 -12.745 1.00 93.06 383 THR A C 1
ATOM 3020 O O . THR A 1 383 ? 15.539 22.079 -13.704 1.00 93.06 383 THR A O 1
ATOM 3023 N N . ILE A 1 384 ? 13.700 21.083 -12.898 1.00 86.06 384 ILE A N 1
ATOM 3024 C CA . ILE A 1 384 ? 13.092 20.827 -14.214 1.00 86.06 384 ILE A CA 1
ATOM 3025 C C . ILE A 1 384 ? 12.673 22.138 -14.907 1.00 86.06 384 ILE A C 1
ATOM 3027 O O . ILE A 1 384 ? 12.854 22.296 -16.115 1.00 86.06 384 ILE A O 1
ATOM 3031 N N . GLU A 1 385 ? 12.118 23.095 -14.159 1.00 93.75 385 GLU A N 1
ATOM 3032 C CA . GLU A 1 385 ? 11.734 24.417 -14.667 1.00 93.75 385 GLU A CA 1
ATOM 3033 C C . GLU A 1 385 ? 12.942 25.228 -15.150 1.00 93.75 385 GLU A C 1
ATOM 3035 O O . GLU A 1 385 ? 12.897 25.780 -16.250 1.00 93.75 385 GLU A O 1
ATOM 3040 N N . GLU A 1 386 ? 14.032 25.259 -14.378 1.00 97.00 386 GLU A N 1
ATOM 3041 C CA . GLU A 1 386 ? 15.278 25.954 -14.733 1.00 97.00 386 GLU A CA 1
ATOM 3042 C C . GLU A 1 386 ? 15.936 25.359 -15.988 1.00 97.00 386 GLU A C 1
ATOM 3044 O O . GLU A 1 386 ? 16.540 26.093 -16.770 1.00 97.00 386 GLU A O 1
ATOM 3049 N N . ALA A 1 387 ? 15.747 24.059 -16.237 1.00 92.12 387 ALA A N 1
ATOM 3050 C CA . ALA A 1 387 ? 16.175 23.389 -17.463 1.00 92.12 387 ALA A CA 1
ATOM 3051 C C . ALA A 1 387 ? 15.250 23.641 -18.679 1.00 92.12 387 ALA A C 1
ATOM 3053 O O . ALA A 1 387 ? 15.538 23.166 -19.777 1.00 92.12 387 ALA A O 1
ATOM 3054 N N . GLY A 1 388 ? 14.142 24.377 -18.512 1.00 93.06 388 GLY A N 1
ATOM 3055 C CA . GLY A 1 388 ? 13.179 24.697 -19.577 1.00 93.06 388 GLY A CA 1
ATOM 3056 C C . GLY A 1 388 ? 12.057 23.668 -19.772 1.00 93.06 388 GLY A C 1
ATOM 3057 O O . GLY A 1 388 ? 11.235 23.812 -20.679 1.00 93.06 388 GLY A O 1
ATOM 3058 N N . TYR A 1 389 ? 11.975 22.659 -18.902 1.00 84.56 389 TYR A N 1
ATOM 3059 C CA . TYR A 1 389 ? 11.080 21.503 -19.029 1.00 84.56 389 TYR A CA 1
ATOM 3060 C C . TYR A 1 389 ? 9.852 21.547 -18.110 1.00 84.56 389 TYR A C 1
ATOM 3062 O O . TYR A 1 389 ? 9.082 20.591 -18.066 1.00 84.56 389 TYR A O 1
ATOM 3070 N N . GLY A 1 390 ? 9.617 22.648 -17.387 1.00 81.81 390 GLY A N 1
ATOM 3071 C CA . GLY A 1 390 ? 8.559 22.734 -16.365 1.00 81.81 390 GLY A CA 1
ATOM 3072 C C . GLY A 1 390 ? 7.160 22.312 -16.838 1.00 81.81 390 GLY A C 1
ATOM 3073 O O . GLY A 1 390 ? 6.426 21.660 -16.102 1.00 81.81 390 GLY A O 1
ATOM 3074 N N . HIS A 1 391 ? 6.815 22.610 -18.094 1.00 83.81 391 HIS A N 1
ATOM 3075 C CA . HIS A 1 391 ? 5.534 22.240 -18.706 1.00 83.81 391 HIS A CA 1
ATOM 3076 C C . HIS A 1 391 ? 5.327 20.720 -18.861 1.00 83.81 391 HIS A C 1
ATOM 3078 O O . HIS A 1 391 ? 4.188 20.277 -18.990 1.00 83.81 391 HIS A O 1
ATOM 3084 N N . ALA A 1 392 ? 6.404 19.930 -18.845 1.00 80.19 392 ALA A N 1
ATOM 3085 C CA . ALA A 1 392 ? 6.370 18.477 -18.979 1.00 80.19 392 ALA A CA 1
ATOM 3086 C C . ALA A 1 392 ? 6.233 17.746 -17.628 1.00 80.19 392 ALA A C 1
ATOM 3088 O O . ALA A 1 392 ? 5.876 16.570 -17.608 1.00 80.19 392 ALA A O 1
ATOM 3089 N N . PHE A 1 393 ? 6.456 18.417 -16.488 1.00 81.50 393 PHE A N 1
ATOM 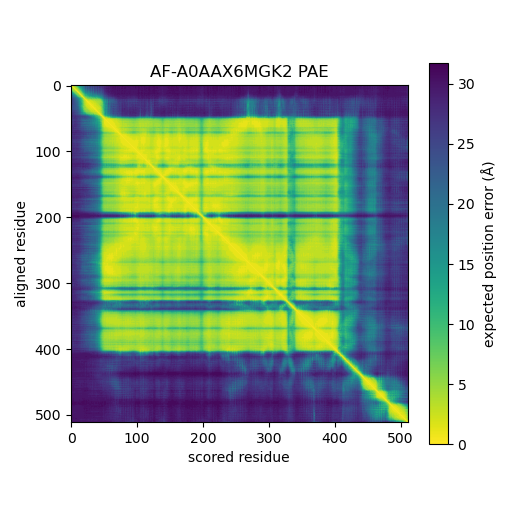3090 C CA . PHE A 1 393 ? 6.309 17.798 -15.165 1.00 81.50 393 PHE A CA 1
ATOM 3091 C C . PHE A 1 393 ? 4.880 17.947 -14.619 1.00 81.50 393 PHE A C 1
ATOM 3093 O O . PHE A 1 393 ? 4.565 18.835 -13.821 1.00 81.50 393 PHE A O 1
ATOM 3100 N N . THR A 1 394 ? 4.006 17.051 -15.074 1.00 81.81 394 THR A N 1
ATOM 3101 C CA . THR A 1 394 ? 2.538 17.171 -14.981 1.00 81.81 394 THR A CA 1
ATOM 3102 C C . THR A 1 394 ? 1.897 16.565 -13.732 1.00 81.81 394 THR A C 1
ATOM 3104 O O . THR A 1 394 ? 0.695 16.727 -13.524 1.00 81.81 394 THR A O 1
ATOM 3107 N N . HIS A 1 395 ? 2.665 15.887 -12.881 1.00 82.31 395 HIS A N 1
ATOM 3108 C CA . HIS A 1 395 ? 2.158 15.233 -11.676 1.00 82.31 395 HIS A CA 1
ATOM 3109 C C . HIS A 1 395 ? 2.963 15.615 -10.424 1.00 82.31 395 HIS A C 1
ATOM 3111 O O . HIS A 1 395 ? 3.933 16.376 -10.470 1.00 82.31 395 HIS A O 1
ATOM 3117 N N . ARG A 1 396 ? 2.517 15.107 -9.269 1.00 80.31 396 ARG A N 1
ATOM 3118 C CA . ARG A 1 396 ? 3.253 15.197 -7.997 1.00 80.31 396 ARG A CA 1
ATOM 3119 C C . ARG A 1 396 ? 4.568 14.420 -8.084 1.00 80.31 396 ARG A C 1
ATOM 3121 O O . ARG A 1 396 ? 4.606 13.379 -8.736 1.00 80.31 396 ARG A O 1
ATOM 3128 N N . LEU A 1 397 ? 5.601 14.853 -7.367 1.00 82.88 397 LEU A N 1
ATOM 3129 C CA . LEU A 1 397 ? 6.897 14.166 -7.334 1.00 82.88 397 LEU A CA 1
ATOM 3130 C C . LEU A 1 397 ? 6.824 12.725 -6.803 1.00 82.88 397 LEU A C 1
ATOM 3132 O O . LEU A 1 397 ? 7.584 11.867 -7.238 1.00 82.88 397 LEU A O 1
ATOM 3136 N N . GLY A 1 398 ? 5.915 12.441 -5.870 1.00 76.00 398 GLY A N 1
ATOM 3137 C CA . GLY A 1 398 ? 5.679 11.071 -5.428 1.00 76.00 398 GLY A CA 1
ATOM 3138 C C . GLY A 1 398 ? 4.566 10.922 -4.401 1.00 76.00 398 GLY A C 1
ATOM 3139 O O . GLY A 1 398 ? 3.806 11.855 -4.138 1.00 76.00 398 GLY A O 1
ATOM 3140 N N . HIS A 1 399 ? 4.453 9.717 -3.848 1.00 71.50 399 HIS A N 1
ATOM 3141 C CA . HIS A 1 399 ? 3.423 9.313 -2.890 1.00 71.50 399 HIS A CA 1
ATOM 3142 C C . HIS A 1 399 ? 3.999 8.364 -1.833 1.00 71.50 399 HIS A C 1
ATOM 3144 O O . HIS A 1 399 ? 5.111 7.859 -1.986 1.00 71.50 399 HIS A O 1
ATOM 3150 N N . GLY A 1 400 ? 3.228 8.147 -0.766 1.00 71.62 400 GLY A N 1
ATOM 3151 C CA . GLY A 1 400 ? 3.600 7.292 0.348 1.00 71.62 400 GLY A CA 1
ATOM 3152 C C . GLY A 1 400 ? 3.391 5.841 -0.021 1.00 71.62 400 GLY A C 1
ATOM 3153 O O . GLY A 1 400 ? 2.477 5.532 -0.787 1.00 71.62 400 GLY A O 1
ATOM 3154 N N . ILE A 1 401 ? 4.230 4.982 0.544 1.00 74.69 401 ILE A N 1
ATOM 3155 C CA . ILE A 1 401 ? 4.184 3.539 0.344 1.00 74.69 401 ILE A CA 1
ATOM 3156 C C . ILE A 1 401 ? 4.219 2.811 1.689 1.00 74.69 401 ILE A C 1
ATOM 3158 O O . ILE A 1 401 ? 4.772 3.312 2.677 1.00 74.69 401 ILE A O 1
ATOM 3162 N N . GLY A 1 402 ? 3.586 1.646 1.720 1.00 79.38 402 GLY A N 1
ATOM 3163 C CA . GLY A 1 402 ? 3.456 0.775 2.877 1.00 79.38 402 GLY A CA 1
ATOM 3164 C C . GLY A 1 402 ? 2.637 -0.444 2.474 1.00 79.38 402 GLY A C 1
ATOM 3165 O O . GLY A 1 402 ? 2.778 -0.943 1.366 1.00 79.38 402 GLY A O 1
ATOM 3166 N N . ILE A 1 403 ? 1.706 -0.860 3.331 1.00 76.75 403 ILE A N 1
ATOM 3167 C CA . ILE A 1 403 ? 0.769 -1.947 3.005 1.00 76.75 403 ILE A CA 1
ATOM 3168 C C . ILE A 1 403 ? -0.116 -1.652 1.777 1.00 76.75 403 ILE A C 1
ATOM 3170 O O . ILE A 1 403 ? -0.636 -2.568 1.155 1.00 76.75 403 ILE A O 1
ATOM 3174 N N . LYS A 1 404 ? -0.265 -0.369 1.427 1.00 69.62 404 LYS A N 1
ATOM 3175 C CA . LYS A 1 404 ? -0.950 0.127 0.233 1.00 69.62 404 LYS A CA 1
ATOM 3176 C C . LYS A 1 404 ? 0.037 0.935 -0.605 1.00 69.62 404 LYS A C 1
ATOM 3178 O O . LYS A 1 404 ? 0.786 1.750 -0.061 1.00 69.62 404 LYS A O 1
ATOM 3183 N N . VAL A 1 405 ? -0.003 0.751 -1.926 1.00 49.38 405 VAL A N 1
ATOM 3184 C CA . VAL A 1 405 ? 0.896 1.454 -2.857 1.00 49.38 405 VAL A CA 1
ATOM 3185 C C . VAL A 1 405 ? 0.613 2.955 -2.911 1.00 49.38 405 VAL A C 1
ATOM 3187 O O . VAL A 1 405 ? 1.552 3.733 -3.011 1.00 49.38 405 VAL A O 1
ATOM 3190 N N . TYR A 1 406 ? -0.643 3.386 -2.755 1.00 45.75 406 TYR A N 1
ATOM 3191 C CA . TYR A 1 406 ? -1.018 4.802 -2.698 1.00 45.75 406 TYR A CA 1
ATOM 3192 C C . TYR A 1 406 ? -1.587 5.166 -1.324 1.00 45.75 406 TYR A C 1
ATOM 3194 O O . TYR A 1 406 ? -2.737 4.851 -1.026 1.00 45.75 406 TYR A O 1
ATOM 3202 N N . ILE A 1 407 ? -0.802 5.863 -0.502 1.00 44.31 407 ILE A N 1
ATOM 3203 C CA . ILE A 1 407 ? -1.288 6.498 0.733 1.00 44.31 407 ILE A CA 1
ATOM 3204 C C . ILE A 1 407 ? -1.432 8.010 0.476 1.00 44.31 407 ILE A C 1
ATOM 3206 O O . ILE A 1 407 ? -0.514 8.632 -0.070 1.00 44.31 407 ILE A O 1
ATOM 3210 N N . PHE A 1 408 ? -2.592 8.593 0.813 1.00 31.50 408 PHE A N 1
ATOM 3211 C CA . PHE A 1 408 ? -2.887 10.023 0.633 1.00 31.50 408 PHE A CA 1
ATOM 3212 C C . PHE A 1 408 ? -2.006 10.914 1.528 1.00 31.50 408 PHE A C 1
ATOM 3214 O O . PHE A 1 408 ? -1.664 10.554 2.653 1.00 31.50 408 PHE A O 1
ATOM 3221 N N . PHE A 1 409 ? -1.665 12.111 1.032 1.00 40.62 409 PHE A N 1
ATOM 3222 C CA . PHE A 1 409 ? -0.909 13.122 1.775 1.00 40.62 409 PHE A CA 1
ATOM 3223 C C . PHE A 1 409 ? -1.573 14.495 1.678 1.00 40.62 409 PHE A C 1
ATOM 3225 O O . PHE A 1 409 ? -1.578 15.098 0.607 1.00 40.62 409 PHE A O 1
ATOM 3232 N N . TYR A 1 410 ? -2.017 15.044 2.810 1.00 28.31 410 TYR A N 1
ATOM 3233 C CA . TYR A 1 410 ? -2.147 16.499 2.959 1.00 28.31 410 TYR A CA 1
ATOM 3234 C C . TYR A 1 410 ? -1.229 17.083 4.048 1.00 28.31 410 TYR A C 1
ATOM 3236 O O . TYR A 1 410 ? -0.941 18.279 3.983 1.00 28.31 410 TYR A O 1
ATOM 3244 N N . LYS A 1 411 ? -0.671 16.288 4.985 1.00 26.23 411 LYS A N 1
ATOM 3245 C CA . LYS A 1 411 ? 0.289 16.769 6.006 1.00 26.23 411 LYS A CA 1
ATOM 3246 C C . LYS A 1 411 ? 1.304 15.695 6.486 1.00 26.23 411 LYS A C 1
ATOM 3248 O O . LYS A 1 411 ? 0.998 14.923 7.372 1.00 26.23 411 LYS A O 1
ATOM 3253 N N . MET A 1 412 ? 2.534 15.769 5.951 1.00 28.55 412 MET A N 1
ATOM 3254 C CA . MET A 1 412 ? 3.861 15.346 6.488 1.00 28.55 412 MET A CA 1
ATOM 3255 C C . MET A 1 412 ? 4.243 13.877 6.844 1.00 28.55 412 MET A C 1
ATOM 3257 O O . MET A 1 412 ? 3.473 13.119 7.396 1.00 28.55 412 MET A O 1
ATOM 3261 N N . HIS A 1 413 ? 5.558 13.613 6.650 1.00 29.98 413 HIS A N 1
ATOM 3262 C CA . HIS A 1 413 ? 6.455 12.507 7.080 1.00 29.98 413 HIS A CA 1
ATOM 3263 C C . HIS A 1 413 ? 6.592 11.219 6.213 1.00 29.98 413 HIS A C 1
ATOM 3265 O O . HIS A 1 413 ? 6.093 10.143 6.515 1.00 29.98 413 HIS A O 1
ATOM 3271 N N . TRP A 1 414 ?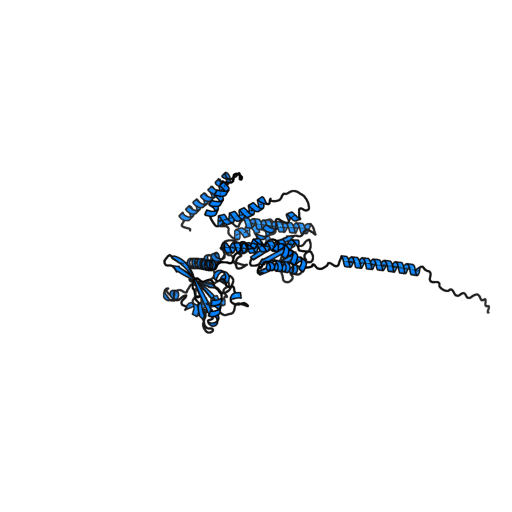 7.392 11.394 5.148 1.00 29.91 414 TRP A N 1
ATOM 3272 C CA . TRP A 1 414 ? 8.379 10.522 4.468 1.00 29.91 414 TRP A CA 1
ATOM 3273 C C . TRP A 1 414 ? 8.113 9.032 4.169 1.00 29.91 414 TRP A C 1
ATOM 3275 O O . TRP A 1 414 ? 8.278 8.141 4.999 1.00 29.91 414 TRP A O 1
ATOM 3285 N N . LEU A 1 415 ? 7.873 8.772 2.880 1.00 31.09 415 LEU A N 1
ATOM 3286 C CA . LEU A 1 415 ? 8.705 7.952 1.978 1.00 31.09 415 LEU A CA 1
ATOM 3287 C C . LEU A 1 415 ? 8.192 8.257 0.561 1.00 31.09 415 LEU A C 1
ATOM 3289 O O . LEU A 1 415 ? 7.054 7.923 0.257 1.00 31.09 415 LEU A O 1
ATOM 3293 N N . ILE A 1 416 ? 8.963 8.975 -0.259 1.00 33.75 416 ILE A N 1
ATOM 3294 C CA . ILE A 1 416 ? 8.638 9.233 -1.673 1.00 33.75 416 ILE A CA 1
ATOM 3295 C C . ILE A 1 416 ? 9.646 8.414 -2.479 1.00 33.75 416 ILE A C 1
ATOM 3297 O O . ILE A 1 416 ? 10.819 8.770 -2.550 1.00 33.75 416 ILE A O 1
ATOM 3301 N N . GLN A 1 417 ? 9.190 7.292 -3.037 1.00 40.38 417 GLN A N 1
ATOM 3302 C CA . GLN A 1 417 ? 10.064 6.327 -3.716 1.00 40.38 417 GLN A CA 1
ATOM 3303 C C . GLN A 1 417 ? 10.245 6.622 -5.216 1.00 40.38 417 GLN A C 1
ATOM 3305 O O . GLN A 1 417 ? 11.251 6.226 -5.797 1.00 40.38 417 GLN A O 1
ATOM 3310 N N . HIS A 1 418 ? 9.342 7.400 -5.826 1.00 37.56 418 HIS A N 1
ATOM 3311 C CA . HIS A 1 418 ? 9.435 7.771 -7.247 1.00 37.56 418 HIS A CA 1
ATOM 3312 C C . HIS A 1 418 ? 10.735 8.528 -7.597 1.00 37.56 418 HIS A C 1
ATOM 3314 O O . HIS A 1 418 ? 11.161 8.496 -8.744 1.00 37.56 418 HIS A O 1
ATOM 3320 N N . ALA A 1 419 ? 11.386 9.169 -6.614 1.00 29.62 419 ALA A N 1
ATOM 3321 C CA . ALA A 1 419 ? 12.611 9.948 -6.812 1.00 29.62 419 ALA A CA 1
ATOM 3322 C C . ALA A 1 419 ? 13.907 9.265 -6.326 1.00 29.62 419 ALA A C 1
ATOM 3324 O O . ALA A 1 419 ? 14.972 9.856 -6.439 1.00 29.62 419 ALA A O 1
ATOM 3325 N N . LEU A 1 420 ? 13.847 8.072 -5.722 1.00 28.48 420 LEU A N 1
ATOM 3326 C CA . LEU A 1 420 ? 15.041 7.418 -5.154 1.00 28.48 420 LEU A CA 1
ATOM 3327 C C . LEU A 1 420 ? 15.506 6.204 -5.963 1.00 28.48 420 LEU A C 1
ATOM 3329 O O . LEU A 1 420 ? 16.673 5.829 -5.874 1.00 28.48 420 LEU A O 1
ATOM 3333 N N . ASN A 1 421 ? 14.636 5.625 -6.792 1.00 31.41 421 ASN A N 1
ATOM 3334 C CA . ASN A 1 421 ? 14.961 4.407 -7.532 1.00 31.41 421 ASN A CA 1
ATOM 3335 C C . ASN A 1 421 ? 15.747 4.638 -8.839 1.00 31.41 421 ASN A C 1
ATOM 3337 O O . ASN A 1 421 ? 16.319 3.679 -9.350 1.00 31.41 421 ASN A O 1
ATOM 3341 N N . TYR A 1 422 ? 15.914 5.883 -9.315 1.00 33.62 422 TYR A N 1
ATOM 3342 C CA . TYR A 1 422 ? 16.824 6.151 -10.445 1.00 33.62 422 TYR A CA 1
ATOM 3343 C C . TYR A 1 422 ? 18.290 6.315 -10.022 1.00 33.62 422 TYR A C 1
ATOM 3345 O O . TYR A 1 422 ? 19.180 6.058 -10.829 1.00 33.62 422 TYR A O 1
ATOM 3353 N N . ILE A 1 423 ? 18.569 6.673 -8.760 1.00 31.56 423 ILE A N 1
ATOM 3354 C CA . ILE A 1 423 ? 19.949 6.865 -8.269 1.00 31.56 423 ILE A CA 1
ATOM 3355 C C . ILE A 1 423 ? 20.735 5.547 -8.328 1.00 31.56 423 ILE A C 1
ATOM 3357 O O . ILE A 1 423 ? 21.915 5.549 -8.649 1.00 31.56 423 ILE A O 1
ATOM 3361 N N . ALA A 1 424 ? 20.074 4.406 -8.110 1.00 28.77 424 ALA A N 1
ATOM 3362 C CA . ALA A 1 424 ? 20.721 3.099 -8.188 1.00 28.77 424 ALA A CA 1
ATOM 3363 C C . ALA A 1 424 ? 21.057 2.662 -9.630 1.00 28.77 424 ALA A C 1
ATOM 3365 O O . ALA A 1 424 ? 21.805 1.709 -9.814 1.00 28.77 424 ALA A O 1
ATOM 3366 N N . GLN A 1 425 ? 20.513 3.296 -10.669 1.00 33.78 425 GLN A N 1
ATOM 3367 C CA . GLN A 1 425 ? 20.736 2.871 -12.061 1.00 33.78 425 GLN A CA 1
ATOM 3368 C C . GLN A 1 425 ? 21.595 3.849 -12.866 1.00 33.78 425 GLN A C 1
ATOM 3370 O O . GLN A 1 425 ? 21.972 3.533 -13.993 1.00 33.78 425 GLN A O 1
ATOM 3375 N N . ALA A 1 426 ? 21.948 4.992 -12.274 1.00 27.86 426 ALA A N 1
ATOM 3376 C CA . ALA A 1 426 ? 22.866 5.956 -12.863 1.00 27.86 426 ALA A CA 1
ATOM 3377 C C . ALA A 1 426 ? 24.317 5.438 -12.961 1.00 27.86 426 ALA A C 1
ATOM 3379 O O . ALA A 1 426 ? 24.998 5.775 -13.923 1.00 27.86 426 ALA A O 1
ATOM 3380 N N . ASP A 1 427 ? 24.753 4.565 -12.042 1.00 28.77 427 ASP A N 1
ATOM 3381 C CA . ASP A 1 427 ? 26.153 4.101 -11.945 1.00 28.77 427 ASP A CA 1
ATOM 3382 C C . ASP A 1 427 ? 26.645 3.236 -13.128 1.00 28.77 427 ASP A C 1
ATOM 3384 O O . ASP A 1 427 ? 27.845 3.100 -13.330 1.00 28.77 427 ASP A O 1
ATOM 3388 N N . GLU A 1 428 ? 25.766 2.645 -13.948 1.00 35.25 428 GLU A N 1
ATOM 3389 C CA . GLU A 1 428 ? 26.189 1.702 -15.009 1.00 35.25 428 GLU A CA 1
ATOM 3390 C C . GLU A 1 428 ? 25.970 2.200 -16.445 1.00 35.25 428 GLU A C 1
ATOM 3392 O O . GLU A 1 428 ? 26.249 1.475 -17.401 1.00 35.25 428 GLU A O 1
ATOM 3397 N N . LEU A 1 429 ? 25.476 3.428 -16.642 1.00 32.09 429 LEU A N 1
ATOM 3398 C CA . LEU A 1 429 ? 25.571 4.059 -17.966 1.00 32.09 429 LEU A CA 1
ATOM 3399 C C . LEU A 1 429 ? 27.019 4.473 -18.273 1.00 32.09 429 LEU A C 1
ATOM 3401 O O . LEU A 1 429 ? 27.419 4.413 -19.434 1.00 32.09 429 LEU A O 1
ATOM 3405 N N . GLU A 1 430 ? 27.824 4.780 -17.250 1.00 29.59 430 GLU A N 1
ATOM 3406 C CA . GLU A 1 430 ? 29.256 5.059 -17.418 1.00 29.59 430 GLU A CA 1
ATOM 3407 C C . GLU A 1 430 ? 30.042 3.793 -17.793 1.00 29.59 430 GLU A C 1
ATOM 3409 O O . GLU A 1 430 ? 30.785 3.823 -18.770 1.00 29.59 430 GLU A O 1
ATOM 3414 N N . SER A 1 431 ? 29.780 2.637 -17.168 1.00 26.83 431 SER A N 1
ATOM 3415 C CA . SER A 1 431 ? 30.520 1.394 -17.477 1.00 26.83 431 SER A CA 1
ATOM 3416 C C . SER A 1 431 ? 30.276 0.835 -18.891 1.00 26.83 431 SER A C 1
ATOM 3418 O O . SER A 1 431 ? 31.077 0.046 -19.394 1.00 26.83 431 SER A O 1
ATOM 3420 N N . TRP A 1 432 ? 29.203 1.263 -19.568 1.00 29.33 432 TRP A N 1
ATOM 3421 C CA . TRP A 1 432 ? 28.935 0.943 -20.978 1.00 29.33 432 TRP A CA 1
ATOM 3422 C C . TRP A 1 432 ? 29.353 2.055 -21.953 1.00 29.33 432 TRP A C 1
ATOM 3424 O O . TRP A 1 432 ? 29.606 1.761 -23.124 1.00 29.33 432 TRP A O 1
ATOM 3434 N N . ALA A 1 433 ? 29.458 3.307 -21.497 1.00 27.12 433 ALA A N 1
ATOM 3435 C CA . ALA A 1 433 ? 30.024 4.412 -22.276 1.00 27.12 433 ALA A CA 1
ATOM 3436 C C . ALA A 1 433 ? 31.568 4.368 -22.321 1.00 27.12 433 ALA A C 1
ATOM 3438 O O . ALA A 1 433 ? 32.169 4.814 -23.298 1.00 27.12 433 ALA A O 1
ATOM 3439 N N . GLU A 1 434 ? 32.210 3.737 -21.332 1.00 27.97 434 GLU A N 1
ATOM 3440 C CA . GLU A 1 434 ? 33.671 3.593 -21.177 1.00 27.97 434 GLU A CA 1
ATOM 3441 C C . GLU A 1 434 ? 34.374 2.697 -22.220 1.00 27.97 434 GLU A C 1
ATOM 3443 O O . GLU A 1 434 ? 35.577 2.446 -22.142 1.00 27.97 434 GLU A O 1
ATOM 3448 N N . GLY A 1 435 ? 33.669 2.267 -23.269 1.00 27.84 435 GLY A N 1
ATOM 3449 C CA . GLY A 1 435 ? 34.308 1.750 -24.481 1.00 27.84 435 GLY A CA 1
ATOM 3450 C C . GLY A 1 435 ? 35.030 2.821 -25.316 1.00 27.84 435 GLY A C 1
ATOM 3451 O O . GLY A 1 435 ? 35.756 2.458 -26.244 1.00 27.84 435 GLY A O 1
ATOM 3452 N N . LEU A 1 436 ? 34.842 4.118 -25.028 1.00 25.42 436 LEU A N 1
ATOM 3453 C CA . LEU A 1 436 ? 35.485 5.230 -25.737 1.00 25.42 436 LEU A CA 1
ATOM 3454 C C . LEU A 1 436 ? 35.925 6.345 -24.762 1.00 25.42 436 LEU A C 1
ATOM 3456 O O . LEU A 1 436 ? 35.119 7.048 -24.168 1.00 25.42 436 LEU A O 1
ATOM 3460 N N . ASP A 1 437 ? 37.243 6.456 -24.641 1.00 22.73 437 ASP A N 1
ATOM 3461 C CA . ASP A 1 437 ? 38.102 7.367 -23.869 1.00 22.73 437 ASP A CA 1
ATOM 3462 C C . ASP A 1 437 ? 37.667 8.864 -23.799 1.00 22.73 437 ASP A C 1
ATOM 3464 O O . ASP A 1 437 ? 37.387 9.469 -24.838 1.00 22.73 437 ASP A O 1
ATOM 3468 N N . VAL A 1 438 ? 37.681 9.465 -22.587 1.00 24.88 438 VAL A N 1
ATOM 3469 C CA . VAL A 1 438 ? 38.483 10.649 -22.136 1.00 24.88 438 VAL A CA 1
ATOM 3470 C C . VAL A 1 438 ? 37.806 11.486 -21.002 1.00 24.88 438 VAL A C 1
ATOM 3472 O O . VAL A 1 438 ? 36.819 12.182 -21.212 1.00 24.88 438 VAL A O 1
ATOM 3475 N N . GLU A 1 439 ? 38.461 11.475 -19.824 1.00 27.16 439 GLU A N 1
ATOM 3476 C CA . GLU A 1 439 ? 38.614 12.522 -18.773 1.00 27.16 439 GLU A CA 1
ATOM 3477 C C . GLU A 1 439 ? 37.408 13.134 -18.006 1.00 27.16 439 GLU A C 1
ATOM 3479 O O . GLU A 1 439 ? 37.216 14.349 -17.980 1.00 27.16 439 GLU A O 1
ATOM 3484 N N . SER A 1 440 ? 36.751 12.339 -17.156 1.00 30.64 440 SER A N 1
ATOM 3485 C CA . SER A 1 440 ? 36.428 12.744 -15.770 1.00 30.64 440 SER A CA 1
ATOM 3486 C C . SER A 1 440 ? 36.206 11.491 -14.923 1.00 30.64 440 SER A C 1
ATOM 3488 O O . SER A 1 440 ? 35.285 10.735 -15.191 1.00 30.64 440 SER A O 1
ATOM 3490 N N . GLY A 1 441 ? 37.100 11.224 -13.968 1.00 25.34 441 GLY A N 1
ATOM 3491 C CA . GLY A 1 441 ? 37.168 9.925 -13.289 1.00 25.34 441 GLY A CA 1
ATOM 3492 C C . GLY A 1 441 ? 35.958 9.584 -12.397 1.00 25.34 441 GLY A C 1
ATOM 3493 O O . GLY A 1 441 ? 35.288 10.498 -11.910 1.00 25.34 441 GLY A O 1
ATOM 3494 N N . PRO A 1 442 ? 35.733 8.280 -12.137 1.00 31.28 442 PRO A N 1
ATOM 3495 C CA . PRO A 1 442 ? 34.596 7.749 -11.382 1.00 31.28 442 PRO A CA 1
ATOM 3496 C C . PRO A 1 442 ? 34.588 8.199 -9.914 1.00 31.28 442 PRO A C 1
ATOM 3498 O O . PRO A 1 442 ? 35.636 8.475 -9.320 1.00 31.28 442 PRO A O 1
ATOM 3501 N N . LEU A 1 443 ? 33.408 8.191 -9.286 1.00 31.73 443 LEU A N 1
ATOM 3502 C CA . LEU A 1 443 ? 33.321 8.088 -7.826 1.00 31.73 443 LEU A CA 1
ATOM 3503 C C . LEU A 1 443 ? 33.798 6.688 -7.428 1.00 31.73 443 LEU A C 1
ATOM 3505 O O . LEU A 1 443 ? 33.328 5.689 -7.960 1.00 31.73 443 LEU A O 1
ATOM 3509 N N . SER A 1 444 ? 34.768 6.604 -6.518 1.00 33.06 444 SER A N 1
ATOM 3510 C CA . SER A 1 444 ? 35.348 5.314 -6.132 1.00 33.06 444 SER A CA 1
ATOM 3511 C C . SER A 1 444 ? 34.333 4.440 -5.377 1.00 33.06 444 SER A C 1
ATOM 3513 O O . SER A 1 444 ? 33.455 4.971 -4.696 1.00 33.06 444 SER A O 1
ATOM 3515 N N . ASP A 1 445 ? 34.504 3.111 -5.379 1.00 33.47 445 ASP A N 1
ATOM 3516 C CA . ASP A 1 445 ? 33.736 2.183 -4.516 1.00 33.47 445 ASP A CA 1
ATOM 3517 C C . ASP A 1 445 ? 33.732 2.628 -3.037 1.00 33.47 445 ASP A C 1
ATOM 3519 O O . ASP A 1 445 ? 32.787 2.398 -2.282 1.00 33.47 445 ASP A O 1
ATOM 3523 N N . HIS A 1 446 ? 34.788 3.334 -2.623 1.00 33.62 446 HIS A N 1
ATOM 3524 C CA . HIS A 1 446 ? 34.922 3.941 -1.305 1.00 33.62 446 HIS A CA 1
ATOM 3525 C C . HIS A 1 446 ? 33.994 5.157 -1.084 1.00 33.62 446 HIS A C 1
ATOM 3527 O O . HIS A 1 446 ? 33.558 5.397 0.043 1.00 33.62 446 HIS A O 1
ATOM 3533 N N . ASP A 1 447 ? 33.660 5.917 -2.129 1.00 32.78 447 ASP A N 1
ATOM 3534 C CA . ASP A 1 447 ? 32.737 7.058 -2.086 1.00 32.78 447 ASP A CA 1
ATOM 3535 C C . ASP A 1 447 ? 31.262 6.623 -2.154 1.00 32.78 447 ASP A C 1
ATOM 3537 O O . ASP A 1 447 ? 30.418 7.226 -1.484 1.00 32.78 447 ASP A O 1
ATOM 3541 N N . VAL A 1 448 ? 30.968 5.528 -2.866 1.00 33.56 448 VAL A N 1
ATOM 3542 C CA . VAL A 1 448 ? 29.647 4.869 -2.898 1.00 33.56 448 VAL A CA 1
ATOM 3543 C C . VAL A 1 448 ? 29.336 4.206 -1.554 1.00 33.56 448 VAL A C 1
ATOM 3545 O O . VAL A 1 448 ? 28.274 4.454 -0.975 1.00 33.56 448 VAL A O 1
ATOM 3548 N N . ALA A 1 449 ? 30.295 3.467 -0.983 1.00 35.28 449 ALA A N 1
ATOM 3549 C CA . ALA A 1 449 ? 30.190 2.936 0.377 1.00 35.28 449 ALA A CA 1
ATOM 3550 C C . ALA A 1 449 ? 29.995 4.063 1.405 1.00 35.28 449 ALA A C 1
ATOM 3552 O O . ALA A 1 449 ? 29.114 3.978 2.251 1.00 35.28 449 ALA A O 1
ATOM 3553 N N . LYS A 1 450 ? 30.710 5.190 1.270 1.00 34.78 450 LYS A N 1
ATOM 3554 C CA . LYS A 1 450 ? 30.507 6.380 2.116 1.00 34.78 450 LYS A CA 1
ATOM 3555 C C . LYS A 1 450 ? 29.135 7.031 1.965 1.00 34.78 450 LYS A C 1
ATOM 3557 O O . LYS A 1 450 ? 28.696 7.683 2.913 1.00 34.78 450 LYS A O 1
ATOM 3562 N N . LEU A 1 451 ? 28.489 6.945 0.800 1.00 34.25 451 LEU A N 1
ATOM 3563 C CA . LEU A 1 451 ? 27.159 7.511 0.565 1.00 34.25 451 LEU A CA 1
ATOM 3564 C C . LEU A 1 451 ? 26.068 6.604 1.144 1.00 34.25 451 LEU A C 1
ATOM 3566 O O . LEU A 1 451 ? 25.178 7.105 1.830 1.00 34.25 451 LEU A O 1
ATOM 3570 N N . ALA A 1 452 ? 26.191 5.289 0.950 1.00 35.19 452 ALA A N 1
ATOM 3571 C CA . ALA A 1 452 ? 25.348 4.282 1.589 1.00 35.19 452 ALA A CA 1
ATOM 3572 C C . ALA A 1 452 ? 25.495 4.322 3.121 1.00 35.19 452 ALA A C 1
ATOM 3574 O O . ALA A 1 452 ? 24.490 4.432 3.822 1.00 35.19 452 ALA A O 1
ATOM 3575 N N . ASP A 1 453 ? 26.726 4.391 3.636 1.00 39.25 453 ASP A N 1
ATOM 3576 C CA . ASP A 1 453 ? 27.022 4.572 5.063 1.00 39.25 453 ASP A CA 1
ATOM 3577 C C . ASP A 1 453 ? 26.537 5.929 5.581 1.00 39.25 453 ASP A C 1
ATOM 3579 O O . ASP A 1 453 ? 26.108 6.039 6.726 1.00 39.25 453 ASP A O 1
ATOM 3583 N N . ARG A 1 454 ? 26.554 6.993 4.762 1.00 36.78 454 ARG A N 1
ATOM 3584 C CA . ARG A 1 454 ? 25.968 8.293 5.134 1.00 36.78 454 ARG A CA 1
ATOM 3585 C C . ARG A 1 454 ? 24.458 8.228 5.239 1.00 36.78 454 ARG A C 1
ATOM 3587 O O . ARG A 1 454 ? 23.910 8.883 6.117 1.00 36.78 454 ARG A O 1
ATOM 3594 N N . LEU A 1 455 ? 23.793 7.508 4.345 1.00 36.59 455 LEU A N 1
ATOM 3595 C CA . LEU A 1 455 ? 22.343 7.347 4.362 1.00 36.59 455 LEU A CA 1
ATOM 3596 C C . LEU A 1 455 ? 21.916 6.423 5.509 1.00 36.59 455 LEU A C 1
ATOM 3598 O O . LEU A 1 455 ? 20.961 6.758 6.208 1.00 36.59 455 LEU A O 1
ATOM 3602 N N . ASP A 1 456 ? 22.679 5.362 5.789 1.00 38.78 456 ASP A N 1
ATOM 3603 C CA . ASP A 1 456 ? 22.513 4.506 6.970 1.00 38.78 456 ASP A CA 1
ATOM 3604 C C . ASP A 1 456 ? 22.792 5.282 8.270 1.00 38.78 456 ASP A C 1
ATOM 3606 O O . ASP A 1 456 ? 22.015 5.219 9.221 1.00 38.78 456 ASP A O 1
ATOM 3610 N N . TRP A 1 457 ? 23.829 6.124 8.306 1.00 38.62 457 TRP A N 1
ATOM 3611 C CA . TRP A 1 457 ? 24.128 6.995 9.447 1.00 38.62 457 TRP A CA 1
ATOM 3612 C C . TRP A 1 457 ? 23.056 8.070 9.663 1.00 38.62 457 TRP A C 1
ATOM 3614 O O . TRP A 1 457 ? 22.615 8.262 10.795 1.00 38.62 457 TRP A O 1
ATOM 3624 N N . ILE A 1 458 ? 22.597 8.751 8.603 1.00 36.34 458 ILE A N 1
ATOM 3625 C CA . ILE A 1 458 ? 21.491 9.724 8.671 1.00 36.34 458 ILE A CA 1
ATOM 3626 C C . ILE A 1 458 ? 20.237 9.021 9.203 1.00 36.34 458 ILE A C 1
ATOM 3628 O O . ILE A 1 458 ? 19.566 9.550 10.084 1.00 36.34 458 ILE A O 1
ATOM 3632 N N . TRP A 1 459 ? 19.961 7.804 8.742 1.00 37.88 459 TRP A N 1
ATOM 3633 C CA . TRP A 1 459 ? 18.831 6.999 9.190 1.00 37.88 459 TRP A CA 1
ATOM 3634 C C . TRP A 1 459 ? 18.948 6.559 10.666 1.00 37.88 459 TRP A C 1
ATOM 3636 O O . TRP A 1 459 ? 17.992 6.719 11.429 1.00 37.88 459 TRP A O 1
ATOM 3646 N N . ARG A 1 460 ? 20.121 6.099 11.126 1.00 38.97 460 ARG A N 1
ATOM 3647 C CA . ARG A 1 460 ? 20.369 5.714 12.534 1.00 38.97 460 ARG A CA 1
ATOM 3648 C C . ARG A 1 460 ? 20.348 6.911 13.487 1.00 38.97 460 ARG A C 1
ATOM 3650 O O . ARG A 1 460 ? 19.772 6.822 14.571 1.00 38.97 460 ARG A O 1
ATOM 3657 N N . ALA A 1 461 ? 20.927 8.040 13.081 1.00 35.91 461 ALA A N 1
ATOM 3658 C CA . ALA A 1 461 ? 20.985 9.265 13.878 1.00 35.91 461 ALA A CA 1
ATOM 3659 C C . ALA A 1 461 ? 19.616 9.949 14.032 1.00 35.91 461 ALA A C 1
ATOM 3661 O O . ALA A 1 461 ? 19.373 10.614 15.039 1.00 35.91 461 ALA A O 1
ATOM 3662 N N . LEU A 1 462 ? 18.711 9.771 13.064 1.00 36.75 462 LEU A N 1
ATOM 3663 C CA . LEU A 1 462 ? 17.339 10.279 13.141 1.00 36.75 462 LEU A CA 1
ATOM 3664 C C . LEU A 1 462 ? 16.437 9.434 14.054 1.00 36.75 462 LEU A C 1
ATOM 3666 O O . LEU A 1 462 ? 15.460 9.966 14.577 1.00 36.75 462 LEU A O 1
ATOM 3670 N N . ASN A 1 463 ? 16.782 8.162 14.287 1.00 36.44 463 ASN A N 1
ATOM 3671 C CA . ASN A 1 463 ? 15.910 7.205 14.974 1.00 36.44 463 ASN A CA 1
ATOM 3672 C C . ASN A 1 463 ? 16.384 6.777 16.375 1.00 36.44 463 ASN A C 1
ATOM 3674 O O . ASN A 1 463 ? 15.569 6.255 17.135 1.00 36.44 463 ASN A O 1
ATOM 3678 N N . ASN A 1 464 ? 17.658 6.973 16.759 1.00 41.12 464 ASN A N 1
ATOM 3679 C CA . ASN A 1 464 ? 18.124 6.609 18.105 1.00 41.12 464 ASN A CA 1
ATOM 3680 C C . ASN A 1 464 ? 19.368 7.395 18.585 1.00 41.12 464 ASN A C 1
ATOM 3682 O O . ASN A 1 464 ? 20.501 7.119 18.186 1.00 41.12 464 ASN A O 1
ATOM 3686 N N . GLN A 1 465 ? 19.160 8.351 19.498 1.00 41.31 465 GLN A N 1
ATOM 3687 C CA . GLN A 1 465 ? 20.190 9.278 19.992 1.00 41.31 465 GLN A CA 1
ATOM 3688 C C . GLN A 1 465 ? 21.340 8.587 20.754 1.00 41.31 465 GLN A C 1
ATOM 3690 O O . GLN A 1 465 ? 22.495 8.977 20.599 1.00 41.31 465 GLN A O 1
ATOM 3695 N N . SER A 1 466 ? 21.063 7.529 21.524 1.00 42.34 466 SER A N 1
ATOM 3696 C CA . SER A 1 466 ? 22.094 6.815 22.301 1.00 42.34 466 SER A CA 1
ATOM 3697 C C . SER A 1 466 ? 23.004 5.944 21.426 1.00 42.34 466 SER A C 1
ATOM 3699 O O . SER A 1 466 ? 24.183 5.758 21.726 1.00 42.34 466 SER A O 1
ATOM 3701 N N . LEU A 1 467 ? 22.474 5.453 20.303 1.00 42.50 467 LEU A N 1
ATOM 3702 C CA . LEU A 1 467 ? 23.210 4.684 19.298 1.00 42.50 467 LEU A CA 1
ATOM 3703 C C . LEU A 1 467 ? 24.153 5.586 18.489 1.00 42.50 467 LEU A C 1
ATOM 3705 O O . LEU A 1 467 ? 25.288 5.201 18.212 1.00 42.50 467 LEU A O 1
ATOM 3709 N N . ALA A 1 468 ? 23.718 6.815 18.192 1.00 40.16 468 ALA A N 1
ATOM 3710 C CA . ALA A 1 468 ? 24.560 7.833 17.570 1.00 40.16 468 ALA A CA 1
ATOM 3711 C C . ALA A 1 468 ? 25.761 8.209 18.461 1.00 40.16 468 ALA A C 1
ATOM 3713 O O . ALA A 1 468 ? 26.883 8.304 17.970 1.00 40.16 468 ALA A O 1
ATOM 3714 N N . GLU A 1 469 ? 25.558 8.358 19.774 1.00 44.56 469 GLU A N 1
ATOM 3715 C CA . GLU A 1 469 ? 26.628 8.654 20.742 1.00 44.56 469 GLU A CA 1
ATOM 3716 C C . GLU A 1 469 ? 27.641 7.502 20.903 1.00 44.56 469 GLU A C 1
ATOM 3718 O O . GLU A 1 469 ? 28.839 7.746 21.075 1.00 44.56 469 GLU A O 1
ATOM 3723 N N . ALA A 1 470 ? 27.189 6.246 20.818 1.00 48.16 470 ALA A N 1
ATOM 3724 C CA . ALA A 1 470 ? 28.047 5.064 20.918 1.00 48.16 470 ALA A CA 1
ATOM 3725 C C . ALA A 1 470 ? 28.944 4.862 19.680 1.00 48.16 470 ALA A C 1
ATOM 3727 O O . ALA A 1 470 ? 30.117 4.517 19.821 1.00 48.16 470 ALA A O 1
ATOM 3728 N N . GLU A 1 471 ? 28.420 5.116 18.479 1.00 42.38 471 GLU A N 1
ATOM 3729 C CA . GLU A 1 471 ? 29.185 5.047 17.224 1.00 42.38 471 GLU A CA 1
ATOM 3730 C C . GLU A 1 471 ? 30.133 6.249 17.054 1.00 42.38 471 GLU A C 1
ATOM 3732 O O . GLU A 1 471 ? 31.257 6.095 16.574 1.00 42.38 471 GLU A O 1
ATOM 3737 N N . LEU A 1 472 ? 29.759 7.431 17.561 1.00 44.00 472 LEU A N 1
ATOM 3738 C CA . LEU A 1 472 ? 30.649 8.599 17.626 1.00 44.00 472 LEU A CA 1
ATOM 3739 C C . LEU A 1 472 ? 31.899 8.336 18.482 1.00 44.00 472 LEU A C 1
ATOM 3741 O O . LEU A 1 472 ? 32.993 8.750 18.105 1.00 44.00 472 LEU A O 1
ATOM 3745 N N . LYS A 1 473 ? 31.767 7.593 19.589 1.00 49.16 473 LYS A N 1
ATOM 3746 C CA . LYS A 1 473 ? 32.916 7.165 20.409 1.00 49.16 473 LYS A CA 1
ATOM 3747 C C . LYS A 1 473 ? 33.835 6.165 19.702 1.00 49.16 473 LYS A C 1
ATOM 3749 O O . LYS A 1 473 ? 35.022 6.135 20.009 1.00 49.16 473 LYS A O 1
ATOM 3754 N N . LYS A 1 474 ? 33.315 5.354 18.773 1.00 47.84 474 LYS A N 1
ATOM 3755 C CA . LYS A 1 474 ? 34.138 4.443 17.958 1.00 47.84 474 LYS A CA 1
ATOM 3756 C C . LYS A 1 474 ? 34.940 5.208 16.906 1.00 47.84 474 LYS A C 1
ATOM 3758 O O . LYS A 1 474 ? 36.121 4.928 16.732 1.00 47.84 474 LYS A O 1
ATOM 3763 N N . MET A 1 475 ? 34.336 6.211 16.268 1.00 42.09 475 MET A N 1
ATOM 3764 C CA . MET A 1 475 ? 35.018 7.057 15.278 1.00 42.09 475 MET A CA 1
ATOM 3765 C C . MET A 1 475 ? 36.126 7.937 15.883 1.00 42.09 475 MET A C 1
ATOM 3767 O O . MET A 1 475 ? 37.096 8.233 15.196 1.00 42.09 475 MET A O 1
ATOM 3771 N N . ASP A 1 476 ? 36.028 8.306 17.163 1.00 40.94 476 ASP A N 1
ATOM 3772 C CA . ASP A 1 476 ? 37.064 9.067 17.892 1.00 40.94 476 ASP A CA 1
ATOM 3773 C C . ASP A 1 476 ? 38.347 8.244 18.158 1.00 40.94 476 ASP A C 1
ATOM 3775 O O . ASP A 1 476 ? 39.395 8.788 18.499 1.00 40.94 476 ASP A O 1
ATOM 3779 N N . SER A 1 477 ? 38.278 6.917 17.990 1.00 45.94 477 SER A N 1
ATOM 3780 C CA . SER A 1 477 ? 39.406 5.998 18.203 1.00 45.94 477 SER A CA 1
ATOM 3781 C C . SER A 1 477 ? 40.188 5.644 16.931 1.00 45.94 477 SER A C 1
ATOM 3783 O O . SER A 1 477 ? 41.202 4.952 17.022 1.00 45.94 477 SER A O 1
ATOM 3785 N N . ASP A 1 478 ? 39.750 6.131 15.762 1.00 42.28 478 ASP A N 1
ATOM 3786 C CA . ASP A 1 478 ? 40.377 5.854 14.467 1.00 42.28 478 ASP A CA 1
ATOM 3787 C C . ASP A 1 478 ? 41.311 7.014 14.040 1.00 42.28 478 ASP A C 1
ATOM 3789 O O . ASP A 1 478 ? 40.836 8.112 13.727 1.00 42.28 478 ASP A O 1
ATOM 3793 N N . PRO A 1 479 ? 42.647 6.822 14.007 1.00 40.41 479 PRO A N 1
ATOM 3794 C CA . PRO A 1 479 ? 43.603 7.892 13.713 1.00 40.41 479 PRO A CA 1
ATOM 3795 C C . PRO A 1 479 ? 43.592 8.381 12.250 1.00 40.41 479 PRO A C 1
ATOM 3797 O O . PRO A 1 479 ? 44.338 9.303 11.916 1.00 40.41 479 PRO A O 1
ATOM 3800 N N . GLY A 1 480 ? 42.799 7.771 11.359 1.00 43.88 480 GLY A N 1
ATOM 3801 C CA . GLY A 1 480 ? 42.869 7.992 9.909 1.00 43.88 480 GLY A CA 1
ATOM 3802 C C . GLY A 1 480 ? 42.101 9.194 9.343 1.00 43.88 480 GLY A C 1
ATOM 3803 O O . GLY A 1 480 ? 42.297 9.535 8.176 1.00 43.88 480 GLY A O 1
ATOM 3804 N N . ILE A 1 481 ? 41.233 9.863 10.111 1.00 41.41 481 ILE A N 1
ATOM 3805 C CA . ILE A 1 481 ? 40.308 10.875 9.561 1.00 41.41 481 ILE A CA 1
ATOM 3806 C C . ILE A 1 481 ? 40.664 12.279 10.070 1.00 41.41 481 ILE A C 1
ATOM 3808 O O . ILE A 1 481 ? 40.048 12.836 10.981 1.00 41.41 481 ILE A O 1
ATOM 3812 N N . GLY A 1 482 ? 41.666 12.891 9.438 1.00 41.34 482 GLY A N 1
ATOM 3813 C CA . GLY A 1 482 ? 42.007 14.301 9.636 1.00 41.34 482 GLY A CA 1
ATOM 3814 C C . GLY A 1 482 ? 40.828 15.217 9.284 1.00 41.34 482 GLY A C 1
ATOM 3815 O O . GLY A 1 482 ? 40.466 15.368 8.119 1.00 41.34 482 GLY A O 1
ATOM 3816 N N . GLY A 1 483 ? 40.209 15.824 10.300 1.00 43.12 483 GLY A N 1
ATOM 3817 C CA . GLY A 1 483 ? 39.078 16.752 10.139 1.00 43.12 483 GLY A CA 1
ATOM 3818 C C . GLY A 1 483 ? 38.103 16.829 11.324 1.00 43.12 483 GLY A C 1
ATOM 3819 O O . GLY A 1 483 ? 37.143 17.604 11.266 1.00 43.12 483 GLY A O 1
ATOM 3820 N N . GLY A 1 484 ? 38.335 16.051 12.389 1.00 41.91 484 GLY A N 1
ATOM 3821 C CA . GLY A 1 484 ? 37.449 15.939 13.555 1.00 41.91 484 GLY A CA 1
ATOM 3822 C C . GLY A 1 484 ? 37.139 17.262 14.263 1.00 41.91 484 GLY A C 1
ATOM 3823 O O . GLY A 1 484 ? 35.975 17.554 14.516 1.00 41.91 484 GLY A O 1
ATOM 3824 N N . GLU A 1 485 ? 38.126 18.127 14.504 1.00 38.44 485 GLU A N 1
ATOM 3825 C CA . GLU A 1 485 ? 37.933 19.312 15.361 1.00 38.44 485 GLU A CA 1
ATOM 3826 C C . GLU A 1 485 ? 37.023 20.393 14.735 1.00 38.44 485 GLU A C 1
ATOM 3828 O O . GLU A 1 485 ? 36.204 21.019 15.416 1.00 38.44 485 GLU A O 1
ATOM 3833 N N . ALA A 1 486 ? 37.102 20.588 13.414 1.00 42.00 486 ALA A N 1
ATOM 3834 C CA . ALA A 1 486 ? 36.263 21.550 12.695 1.00 42.00 486 ALA A CA 1
ATOM 3835 C C . ALA A 1 486 ? 34.817 21.048 12.521 1.00 42.00 486 ALA A C 1
ATOM 3837 O O . ALA A 1 486 ? 33.872 21.841 12.587 1.00 42.00 486 ALA A O 1
ATOM 3838 N N . LYS A 1 487 ? 34.630 19.730 12.345 1.00 44.97 487 LYS A N 1
ATOM 3839 C CA . LYS A 1 487 ? 33.305 19.088 12.337 1.00 44.97 487 LYS A CA 1
ATOM 3840 C C . LYS A 1 487 ? 32.680 19.081 13.736 1.00 44.97 487 LYS A C 1
ATOM 3842 O O . LYS A 1 487 ? 31.507 19.426 13.858 1.00 44.97 487 LYS A O 1
ATOM 3847 N N . PHE A 1 488 ? 33.468 18.821 14.780 1.00 41.00 488 PHE A N 1
ATOM 3848 C CA . PHE A 1 488 ? 33.052 18.869 16.185 1.00 41.00 488 PHE A CA 1
ATOM 3849 C C . PHE A 1 488 ? 32.539 20.263 16.577 1.00 41.00 488 PHE A C 1
ATOM 3851 O O . PHE A 1 488 ? 31.397 20.400 17.007 1.00 41.00 488 PHE A O 1
ATOM 3858 N N . LYS A 1 489 ? 33.296 21.329 16.277 1.00 43.41 489 LYS A N 1
ATOM 3859 C CA . LYS A 1 489 ? 32.882 22.729 16.527 1.00 43.41 489 LYS A CA 1
ATOM 3860 C C . LYS A 1 489 ? 31.657 23.183 15.718 1.00 43.41 489 LYS A C 1
ATOM 3862 O O . LYS A 1 489 ? 31.058 24.215 16.033 1.00 43.41 489 LYS A O 1
ATOM 3867 N N . ARG A 1 490 ? 31.293 22.474 14.643 1.00 43.91 490 ARG A N 1
ATOM 3868 C CA . ARG A 1 490 ? 30.085 22.751 13.844 1.00 43.91 490 ARG A CA 1
ATOM 3869 C C . ARG A 1 490 ? 28.868 21.997 14.381 1.00 43.91 490 ARG A C 1
ATOM 3871 O O . ARG A 1 490 ? 27.776 22.551 14.379 1.00 43.91 490 ARG A O 1
ATOM 3878 N N . ILE A 1 491 ? 29.071 20.781 14.880 1.00 44.12 491 ILE A N 1
ATOM 3879 C CA . ILE A 1 491 ? 28.036 19.951 15.510 1.00 44.12 491 ILE A CA 1
ATOM 3880 C C . ILE A 1 491 ? 27.681 20.490 16.900 1.00 44.12 491 ILE A C 1
ATOM 3882 O O . ILE A 1 491 ? 26.502 20.626 17.208 1.00 44.12 491 ILE A O 1
ATOM 3886 N N . GLN A 1 492 ? 28.672 20.904 17.691 1.00 41.88 492 GLN A N 1
ATOM 3887 C CA . GLN A 1 492 ? 28.458 21.508 19.007 1.00 41.88 492 GLN A CA 1
ATOM 3888 C C . GLN A 1 492 ? 27.610 22.788 18.905 1.00 41.88 492 GLN A C 1
ATOM 3890 O O . GLN A 1 492 ? 26.619 22.924 19.612 1.00 41.88 492 GLN A O 1
ATOM 3895 N N . ARG A 1 493 ? 27.876 23.635 17.898 1.00 45.97 493 ARG A N 1
ATOM 3896 C CA . ARG A 1 493 ? 27.049 24.818 17.595 1.00 45.97 493 ARG A CA 1
ATOM 3897 C C . ARG A 1 493 ? 25.614 24.494 17.169 1.00 45.97 493 ARG A C 1
ATOM 3899 O O . ARG A 1 493 ? 24.711 25.280 17.433 1.00 45.97 493 ARG A O 1
ATOM 3906 N N . LEU A 1 494 ? 25.387 23.366 16.496 1.00 41.91 494 LEU A N 1
ATOM 3907 C CA . LEU A 1 494 ? 24.041 22.937 16.094 1.00 41.91 494 LEU A CA 1
ATOM 3908 C C . LEU A 1 494 ? 23.248 22.351 17.270 1.00 41.91 494 LEU A C 1
ATOM 3910 O O . LEU A 1 494 ? 22.031 22.522 17.326 1.00 41.91 494 LEU A O 1
ATOM 3914 N N . LEU A 1 495 ? 23.930 21.694 18.211 1.00 40.91 495 LEU A N 1
ATOM 3915 C CA . LEU A 1 495 ? 23.332 21.183 19.444 1.00 40.91 495 LEU A CA 1
ATOM 3916 C C . LEU A 1 495 ? 23.001 22.320 20.418 1.00 40.91 495 LEU A C 1
ATOM 3918 O O . LEU A 1 495 ? 21.879 22.364 20.913 1.00 40.91 495 LEU A O 1
ATOM 3922 N N . GLU A 1 496 ? 23.907 23.286 20.589 1.00 47.78 496 GLU A N 1
ATOM 3923 C CA . GLU A 1 496 ? 23.672 24.515 21.363 1.00 47.78 496 GLU A CA 1
ATOM 3924 C C . GLU A 1 496 ? 22.487 25.311 20.789 1.00 47.78 496 GLU A C 1
ATOM 3926 O O . GLU A 1 496 ? 21.573 25.677 21.522 1.00 47.78 496 GLU A O 1
ATOM 3931 N N . TYR A 1 497 ? 22.407 25.464 19.460 1.00 45.44 497 TYR A N 1
ATOM 3932 C CA . TYR A 1 497 ? 21.272 26.122 18.799 1.00 45.44 497 TYR A CA 1
ATOM 3933 C C . TYR A 1 497 ? 19.934 25.392 19.014 1.00 45.44 497 TYR A C 1
ATOM 3935 O O . TYR A 1 497 ? 18.884 26.023 19.151 1.00 45.44 497 TYR A O 1
ATOM 3943 N N . LYS A 1 498 ? 19.943 24.054 19.042 1.00 39.81 498 LYS A N 1
ATOM 3944 C CA . LYS A 1 498 ? 18.743 23.245 19.303 1.00 39.81 498 LYS A CA 1
ATOM 3945 C C . LYS A 1 498 ? 18.302 23.351 20.768 1.00 39.81 498 LYS A C 1
ATOM 3947 O O . LYS A 1 498 ? 17.102 23.360 21.035 1.00 39.81 498 LYS A O 1
ATOM 3952 N N . GLN A 1 499 ? 19.252 23.451 21.694 1.00 45.28 499 GLN A N 1
ATOM 3953 C CA . GLN A 1 499 ? 18.992 23.580 23.125 1.00 45.28 499 GLN A CA 1
ATOM 3954 C C . GLN A 1 499 ? 18.427 24.968 23.466 1.00 45.28 499 GLN A C 1
ATOM 3956 O O . GLN A 1 499 ? 17.343 25.039 24.043 1.00 45.28 499 GLN A O 1
ATOM 3961 N N . ASP A 1 500 ? 19.040 26.042 22.955 1.00 49.19 500 ASP A N 1
ATOM 3962 C CA . ASP A 1 500 ? 18.532 27.419 23.079 1.00 49.19 500 ASP A CA 1
ATOM 3963 C C . ASP A 1 500 ? 17.117 27.563 22.500 1.00 49.19 500 ASP A C 1
ATOM 3965 O O . ASP A 1 500 ? 16.246 28.223 23.071 1.00 49.19 500 ASP A O 1
ATOM 3969 N N . ARG A 1 501 ? 16.849 26.910 21.363 1.00 48.09 501 ARG A N 1
ATOM 3970 C CA . ARG A 1 501 ? 15.536 26.967 20.713 1.00 48.09 501 ARG A CA 1
ATOM 3971 C C . ARG A 1 501 ? 14.469 26.176 21.472 1.00 48.09 501 ARG A C 1
ATOM 3973 O O . ARG A 1 501 ? 13.330 26.628 21.539 1.00 48.09 501 ARG A O 1
ATOM 3980 N N . ASN A 1 502 ? 14.818 25.040 22.073 1.00 46.62 502 ASN A N 1
ATOM 3981 C CA . ASN A 1 502 ? 13.904 24.279 22.930 1.00 46.62 502 ASN A CA 1
ATOM 3982 C C . ASN A 1 502 ? 13.600 25.016 24.243 1.00 46.62 502 ASN A C 1
ATOM 3984 O O . ASN A 1 502 ? 12.461 24.988 24.707 1.00 46.62 502 ASN A O 1
ATOM 3988 N N . GLU A 1 503 ? 14.575 25.720 24.818 1.00 51.78 503 GLU A N 1
ATOM 3989 C CA . GLU A 1 503 ? 14.356 26.574 25.990 1.00 51.78 503 GLU A CA 1
ATOM 3990 C C . GLU A 1 503 ? 13.458 27.777 25.656 1.00 51.78 503 GLU A C 1
ATOM 3992 O O . GLU A 1 503 ? 12.533 28.082 26.410 1.00 51.78 503 GLU A O 1
ATOM 3997 N N . GLN A 1 504 ? 13.631 28.392 24.480 1.00 44.84 504 GLN A N 1
ATOM 3998 C CA . GLN A 1 504 ? 12.752 29.466 23.995 1.00 44.84 504 GLN A CA 1
ATOM 3999 C C . GLN A 1 504 ? 11.319 28.997 23.697 1.00 44.84 504 GLN A C 1
ATOM 4001 O O . GLN A 1 504 ? 10.366 29.710 24.015 1.00 44.84 504 GLN A O 1
ATOM 4006 N N . LEU A 1 505 ? 11.144 27.808 23.114 1.00 41.53 505 LEU A N 1
ATOM 4007 C CA . LEU A 1 505 ? 9.821 27.236 22.831 1.00 41.53 505 LEU A CA 1
ATOM 4008 C C . LEU A 1 505 ? 9.088 26.831 24.122 1.00 41.53 505 LEU A C 1
ATOM 4010 O O . LEU A 1 505 ? 7.900 27.128 24.274 1.00 41.53 505 LEU A O 1
ATOM 4014 N N . ASN A 1 506 ? 9.811 26.277 25.102 1.00 46.88 506 ASN A N 1
ATOM 4015 C CA . ASN A 1 506 ? 9.272 25.982 26.432 1.00 46.88 506 ASN A CA 1
ATOM 4016 C C . ASN A 1 506 ? 8.884 27.255 27.205 1.00 46.88 506 ASN A C 1
ATOM 4018 O O . ASN A 1 506 ? 7.845 27.275 27.864 1.00 46.88 506 ASN A O 1
ATOM 4022 N N . ALA A 1 507 ? 9.657 28.341 27.083 1.00 46.12 507 ALA A N 1
ATOM 4023 C CA . ALA A 1 507 ? 9.334 29.634 27.693 1.00 46.12 507 ALA A CA 1
ATOM 4024 C C . ALA A 1 507 ? 8.093 30.312 27.074 1.00 46.12 507 ALA A C 1
ATOM 4026 O O . ALA A 1 507 ? 7.455 31.141 27.720 1.00 46.12 507 ALA A O 1
ATOM 4027 N N . GLN A 1 508 ? 7.724 29.952 25.840 1.00 52.06 508 GLN A N 1
ATOM 4028 C CA . GLN A 1 508 ? 6.543 30.471 25.138 1.00 52.06 508 GLN A CA 1
ATOM 4029 C C . GLN A 1 508 ? 5.292 29.590 25.290 1.00 52.06 508 GLN A C 1
ATOM 4031 O O . GLN A 1 508 ? 4.263 29.884 24.682 1.00 52.06 508 GLN A O 1
ATOM 4036 N N . GLY A 1 509 ? 5.354 28.516 26.088 1.00 37.50 509 GLY A N 1
ATOM 4037 C CA . GLY A 1 509 ? 4.206 27.643 26.362 1.00 37.50 509 GLY A CA 1
ATOM 4038 C C . GLY A 1 509 ? 3.642 26.925 25.130 1.00 37.50 509 GLY A C 1
ATOM 4039 O O . GLY A 1 509 ? 2.523 26.416 25.176 1.00 37.50 509 GLY A O 1
ATOM 4040 N N . ARG A 1 510 ? 4.393 26.883 24.026 1.00 38.06 510 ARG A N 1
ATOM 4041 C CA . ARG A 1 510 ? 4.033 26.160 22.805 1.00 38.06 510 ARG A CA 1
ATOM 4042 C C . ARG A 1 510 ? 4.843 24.871 22.774 1.00 38.06 510 ARG A C 1
ATOM 4044 O O . ARG A 1 510 ? 6.011 24.895 22.396 1.00 38.06 510 ARG A O 1
ATOM 4051 N N . LYS A 1 511 ? 4.217 23.796 23.260 1.00 35.34 511 LYS A N 1
ATOM 4052 C CA . LYS A 1 511 ? 4.718 22.426 23.117 1.00 35.34 511 LYS A CA 1
ATOM 4053 C C . LYS A 1 511 ? 4.711 22.000 21.658 1.00 35.34 511 LYS A C 1
ATOM 4055 O O . LYS A 1 511 ? 3.702 22.307 20.982 1.00 35.34 511 LYS A O 1
#

Radius of gyration: 35.67 Å; Cα contacts (8 Å, |Δi|>4): 636; chains: 1; bounding box: 77×58×163 Å

Sequence (511 aa):
MEQLRRKDSSSSRHRVGPHRSRGLVIAAVLLFNIAWLSWTWTLQHVKSEPDIARVQRCAIDNLHADLSFLDGASPISKREFLERRDRLAQALVASNVDAFVLEPGYTFQYYGNTSQSDWEPWEPEERPFLMVILPVTSESGAVSAKTAFLAPHFEEGRVRMLGIPSREPELDIVTWEEHWDPYDTLRRSHLFANLNAHEHGRKPRLMVDEELRDFIARGLANTGFETFGLSPEVELVKQLKSPAEVELLRAVNTGTVAAVRAMRPCLVAGLTEDDVRDILDASLLSVGFTLFFNIVLFEEDSALPHGGFVVGKKKLNHETMAVIDVGAINLSTAAFIVPGGDPQLHEEKLKVWNIVLEAQTAAAREFKANNTAANVDLAARKTIEEAGYGHAFTHRLGHGIGIKVYIFFYKMHWLIQHALNYIAQADELESWAEGLDVESGPLSDHDVAKLADRLDWIWRALNNQSLAEAELKKMDSDPGIGGGEAKFKRIQRLLEYKQDRNEQLNAQGRK

Mean predicted aligned error: 15.19 Å

InterPro domains:
  IPR000994 Peptidase M24 [PF00557] (248-405)
  IPR029149 Creatinase/Aminopeptidase P/Spt16, N-terminal [G3DSA:3.40.350.10] (56-234)
  IPR029149 Creatinase/Aminopeptidase P/Spt16, N-terminal [SSF53092] (71-178)
  IPR036005 Creatinase/aminopeptidase-like [G3DSA:3.90.230.10] (239-408)
  IPR036005 Creatinase/aminopeptidase-like [SSF55920] (240-405)
  IPR050659 Peptidase M24B family [PTHR46112] (76-405)